Protein AF-0000000086144919 (afdb_homodimer)

Organism: NCBI:txid717836

InterPro domains:
  IPR023198 Phosphoglycolate phosphatase-like, domain 2 [G3DSA:1.10.150.240] (20-123)
  IPR023214 HAD superfamily [G3DSA:3.40.50.1000] (10-267)
  IPR036412 HAD-like superfamily [SSF56784] (6-261)
  IPR052898 Acyl-CoA dehydrogenase 10-like [PTHR47829] (5-278)

pLDDT: mean 92.65, std 10.81, range [35.25, 98.94]

Radius of gyration: 28.67 Å; Cα contacts (8 Å, |Δi|>4): 980; chains: 2; bounding box: 55×90×73 Å

Structure (mmCIF, N/CA/C/O backbone):
data_AF-0000000086144919-model_v1
#
loop_
_entity.id
_entity.type
_entity.pdbx_description
1 polymer 'Epoxide hydrolase N-terminal domain-containing protein'
#
loop_
_atom_site.group_PDB
_atom_site.id
_atom_site.type_symbol
_atom_site.label_atom_id
_atom_site.label_alt_id
_atom_site.label_comp_id
_atom_site.label_asym_id
_atom_site.label_entity_id
_atom_site.label_seq_id
_atom_site.pdbx_PDB_ins_code
_atom_site.Cartn_x
_atom_site.Cartn_y
_atom_site.Cartn_z
_atom_site.occupancy
_atom_site.B_iso_or_equiv
_atom_site.auth_seq_id
_atom_site.auth_comp_id
_atom_site.auth_asym_id
_atom_site.auth_atom_id
_atom_site.pdbx_PDB_model_num
ATOM 1 N N . MET A 1 1 ? -25.312 -7.93 4.223 1 35.94 1 MET A N 1
ATOM 2 C CA . MET A 1 1 ? -24.5 -6.789 4.633 1 35.94 1 MET A CA 1
ATOM 3 C C . MET A 1 1 ? -23.141 -7.246 5.156 1 35.94 1 MET A C 1
ATOM 5 O O . MET A 1 1 ? -22.391 -6.461 5.754 1 35.94 1 MET A O 1
ATOM 9 N N . ALA A 1 2 ? -22.969 -8.625 5.434 1 56.28 2 ALA A N 1
ATOM 10 C CA . ALA A 1 2 ? -22.203 -9.648 6.141 1 56.28 2 ALA A CA 1
ATOM 11 C C . ALA A 1 2 ? -20.828 -9.844 5.5 1 56.28 2 ALA A C 1
ATOM 13 O O . ALA A 1 2 ? -19.953 -10.5 6.07 1 56.28 2 ALA A O 1
ATOM 14 N N . GLY A 1 3 ? -20.047 -8.578 4.859 1 83.38 3 GLY A N 1
ATOM 15 C CA . GLY A 1 3 ? -18.75 -8.969 4.324 1 83.38 3 GLY A CA 1
ATOM 16 C C . GLY A 1 3 ? -17.781 -7.805 4.211 1 83.38 3 GLY A C 1
ATOM 17 O O . GLY A 1 3 ? -16.578 -8.008 4.012 1 83.38 3 GLY A O 1
ATOM 18 N N . TYR A 1 4 ? -18.516 -6.566 4.32 1 91.06 4 TYR A N 1
ATOM 19 C CA . TYR A 1 4 ? -17.609 -5.418 4.25 1 91.06 4 TYR A CA 1
ATOM 20 C C . TYR A 1 4 ? -17.625 -4.637 5.559 1 91.06 4 TYR A C 1
ATOM 22 O O . TYR A 1 4 ? -18.672 -4.434 6.16 1 91.06 4 TYR A O 1
ATOM 30 N N . PRO A 1 5 ? -16.547 -4.172 6.027 1 92.81 5 PRO A N 1
ATOM 31 C CA . PRO A 1 5 ? -16.469 -3.441 7.297 1 92.81 5 PRO A CA 1
ATOM 32 C C . PRO A 1 5 ? -16.875 -1.978 7.164 1 92.81 5 PRO A C 1
ATOM 34 O O . PRO A 1 5 ? -16.984 -1.461 6.051 1 92.81 5 PRO A O 1
ATOM 37 N N . GLN A 1 6 ? -17.25 -1.444 8.312 1 94.5 6 GLN A N 1
ATOM 38 C CA . GLN A 1 6 ? -17.266 0.009 8.438 1 94.5 6 GLN A CA 1
ATOM 39 C C . GLN A 1 6 ? -15.859 0.56 8.688 1 94.5 6 GLN A C 1
ATOM 41 O O . GLN A 1 6 ? -15.219 0.204 9.68 1 94.5 6 GLN A O 1
ATOM 46 N N . VAL A 1 7 ? -15.406 1.358 7.762 1 98.06 7 VAL A N 1
ATOM 47 C CA . VAL A 1 7 ? -14.07 1.925 7.895 1 98.06 7 VAL A CA 1
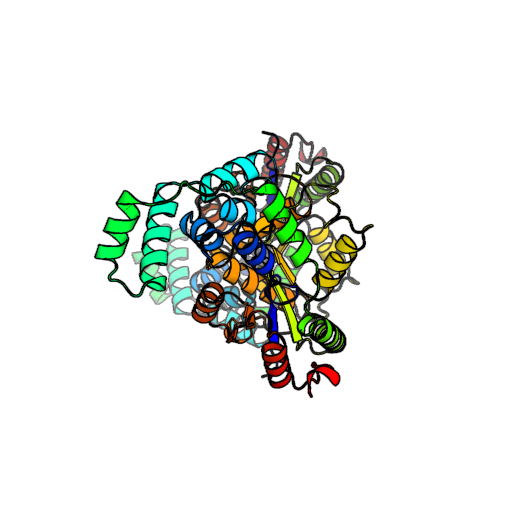ATOM 48 C C . VAL A 1 7 ? -14.172 3.412 8.227 1 98.06 7 VAL A C 1
ATOM 50 O O . VAL A 1 7 ? -14.82 4.176 7.508 1 98.06 7 VAL A O 1
ATOM 53 N N . LEU A 1 8 ? -13.625 3.801 9.367 1 98.75 8 LEU A N 1
ATOM 54 C CA . LEU A 1 8 ? -13.461 5.207 9.719 1 98.75 8 LEU A CA 1
ATOM 55 C C . LEU A 1 8 ? -12.023 5.66 9.492 1 98.75 8 LEU A C 1
ATOM 57 O O . LEU A 1 8 ? -11.102 5.172 10.148 1 98.75 8 LEU A O 1
ATOM 61 N N . LEU A 1 9 ? -11.805 6.488 8.484 1 98.94 9 LEU A N 1
ATOM 62 C CA . LEU A 1 9 ? -10.5 7.016 8.109 1 98.94 9 LEU A CA 1
ATOM 63 C C . LEU A 1 9 ? -10.336 8.453 8.578 1 98.94 9 LEU A C 1
ATOM 65 O O . LEU A 1 9 ? -11.195 9.297 8.312 1 98.94 9 LEU A O 1
ATOM 69 N N . PHE A 1 10 ? -9.227 8.758 9.305 1 98.94 10 PHE A N 1
ATOM 70 C CA . PHE A 1 10 ? -9.078 10.055 9.945 1 98.94 10 PHE A CA 1
ATOM 71 C C . PHE A 1 10 ? -7.828 10.766 9.445 1 98.94 10 PHE A C 1
ATOM 73 O O . PHE A 1 10 ? -6.75 10.172 9.398 1 98.94 10 PHE A O 1
ATOM 80 N N . ASP A 1 11 ? -7.973 12.055 9.086 1 98.75 11 ASP A N 1
ATOM 81 C CA . ASP A 1 11 ? -6.828 12.961 9.156 1 98.75 11 ASP A CA 1
ATOM 82 C C . ASP A 1 11 ? -6.355 13.141 10.594 1 98.75 11 ASP A C 1
ATOM 84 O O . ASP A 1 11 ? -7.09 12.836 11.539 1 98.75 11 ASP A O 1
ATOM 88 N N . ILE A 1 12 ? -5.145 13.648 10.727 1 98.31 12 ILE A N 1
ATOM 89 C CA . ILE A 1 12 ? -4.613 13.758 12.078 1 98.31 12 ILE A CA 1
ATOM 90 C C . ILE A 1 12 ? -4.656 15.219 12.539 1 98.31 12 ILE A C 1
ATOM 92 O O . ILE A 1 12 ? -5.414 15.57 13.445 1 98.31 12 ILE A O 1
ATOM 96 N N . GLY A 1 13 ? -3.912 16.062 11.852 1 97.25 13 GLY A N 1
ATOM 97 C CA . GLY A 1 13 ? -3.895 17.469 12.234 1 97.25 13 GLY A CA 1
ATOM 98 C C . GLY A 1 13 ? -5.219 18.172 12 1 97.25 13 GLY A C 1
ATOM 99 O O . GLY A 1 13 ? -5.727 18.188 10.883 1 97.25 13 GLY A O 1
ATOM 100 N N . GLY A 1 14 ? -5.773 18.766 13.016 1 96.88 14 GLY A N 1
ATOM 101 C CA . GLY A 1 14 ? -7.047 19.453 12.906 1 96.88 14 GLY A CA 1
ATOM 102 C C . GLY A 1 14 ? -8.242 18.547 13.109 1 96.88 14 GLY A C 1
ATOM 103 O O . GLY A 1 14 ? -9.391 19 13.109 1 96.88 14 GLY A O 1
ATOM 104 N N . VAL A 1 15 ? -7.938 17.25 13.25 1 98.25 15 VAL A N 1
ATOM 105 C CA . VAL A 1 15 ? -8.992 16.25 13.445 1 98.25 15 VAL A CA 1
ATOM 106 C C . VAL A 1 15 ? -8.758 15.508 14.758 1 98.25 15 VAL A C 1
ATOM 108 O O . VAL A 1 15 ? -9.484 15.711 15.727 1 98.25 15 VAL A O 1
ATOM 111 N N . CYS A 1 16 ? -7.688 14.789 14.883 1 98.06 16 CYS A N 1
ATOM 112 C CA . CYS A 1 16 ? -7.375 14.016 16.078 1 98.06 16 CYS A CA 1
ATOM 113 C C . CYS A 1 16 ? -6.617 14.859 17.094 1 98.06 16 CYS A C 1
ATOM 115 O O . CYS A 1 16 ? -6.691 14.602 18.297 1 98.06 16 CYS A O 1
ATOM 117 N N . VAL A 1 17 ? -5.867 15.82 16.562 1 96.94 17 VAL A N 1
ATOM 118 C CA . VAL A 1 17 ? -5.117 16.766 17.375 1 96.94 17 VAL A CA 1
ATOM 119 C C . VAL A 1 17 ? -5.434 18.188 16.906 1 96.94 17 VAL A C 1
ATOM 121 O O . VAL A 1 17 ? -6.098 18.391 15.898 1 96.94 17 VAL A O 1
ATOM 124 N N . VAL A 1 18 ? -4.934 19.156 17.656 1 94.12 18 VAL A N 1
ATOM 125 C CA . VAL A 1 18 ? -5.129 20.562 17.312 1 94.12 18 VAL A CA 1
ATOM 126 C C . VAL A 1 18 ? -4.5 20.859 15.961 1 94.12 18 VAL A C 1
ATOM 128 O O . VAL A 1 18 ? -3.447 20.312 15.625 1 94.12 18 VAL A O 1
ATOM 131 N N . SER A 1 19 ? -5.109 21.75 15.219 1 93.94 19 SER A N 1
ATOM 132 C CA . SER A 1 19 ? -4.641 22.078 13.875 1 93.94 19 SER A CA 1
ATOM 133 C C . SER A 1 19 ? -3.354 22.906 13.922 1 93.94 19 SER A C 1
ATOM 135 O O . SER A 1 19 ? -3.268 23.891 14.648 1 93.94 19 SER A O 1
ATOM 137 N N . PRO A 1 20 ? -2.371 22.547 13.078 1 93.38 20 PRO A N 1
ATOM 138 C CA . PRO A 1 20 ? -1.195 23.406 12.961 1 93.38 20 PRO A CA 1
ATOM 139 C C . PRO A 1 20 ? -1.533 24.797 12.414 1 93.38 20 PRO A C 1
ATOM 141 O O . PRO A 1 20 ? -0.766 25.734 12.609 1 93.38 20 PRO A O 1
ATOM 144 N N . PHE A 1 21 ? -2.686 24.906 11.844 1 90.25 21 PHE A N 1
ATOM 145 C CA . PHE A 1 21 ? -3.092 26.172 11.266 1 90.25 21 PHE A CA 1
ATOM 146 C C . PHE A 1 21 ? -3.375 27.203 12.359 1 90.25 21 PHE A C 1
ATOM 148 O O . PHE A 1 21 ? -3.336 28.406 12.117 1 90.25 21 PHE A O 1
ATOM 155 N N . GLN A 1 22 ? -3.633 26.734 13.516 1 91.25 22 GLN A N 1
ATOM 156 C CA . GLN A 1 22 ? -3.807 27.641 14.633 1 91.25 22 GLN A CA 1
ATOM 157 C C . GLN A 1 22 ? -2.516 28.406 14.93 1 91.25 22 GLN A C 1
ATOM 159 O O . GLN A 1 22 ? -2.547 29.594 15.258 1 91.25 22 GLN A O 1
ATOM 164 N N . ALA A 1 23 ? -1.415 27.719 14.781 1 94.56 23 ALA A N 1
ATOM 165 C CA . ALA A 1 23 ? -0.121 28.359 14.984 1 94.56 23 ALA A CA 1
ATOM 166 C C . ALA A 1 23 ? 0.117 29.453 13.93 1 94.56 23 ALA A C 1
ATOM 168 O O . ALA A 1 23 ? 0.664 30.5 14.242 1 94.56 23 ALA A O 1
ATOM 169 N N . ILE A 1 24 ? -0.292 29.203 12.734 1 96.81 24 ILE A N 1
ATOM 170 C CA . ILE A 1 24 ? -0.144 30.172 11.648 1 96.81 24 ILE A CA 1
ATOM 171 C C . ILE A 1 24 ? -0.994 31.406 11.938 1 96.81 24 ILE A C 1
ATOM 173 O O . ILE A 1 24 ? -0.513 32.531 11.828 1 96.81 24 ILE A O 1
ATOM 177 N N . LEU A 1 25 ? -2.205 31.172 12.32 1 95.25 25 LEU A N 1
ATOM 178 C CA . LEU A 1 25 ? -3.117 32.281 12.641 1 95.25 25 LEU A CA 1
ATOM 179 C C . LEU A 1 25 ? -2.557 33.125 13.758 1 95.25 25 LEU A C 1
ATOM 181 O O . LEU A 1 25 ? -2.525 34.375 13.648 1 95.25 25 LEU A O 1
ATOM 185 N N . ASP A 1 26 ? -2.088 32.5 14.797 1 96.06 26 ASP A N 1
ATOM 186 C CA . ASP A 1 26 ? -1.521 33.219 15.93 1 96.06 26 ASP A CA 1
ATOM 187 C C . ASP A 1 26 ? -0.301 34.031 15.508 1 96.06 26 ASP A C 1
ATOM 189 O O . ASP A 1 26 ? -0.126 35.188 15.945 1 96.06 26 ASP A O 1
ATOM 193 N N . TYR A 1 27 ? 0.492 33.469 14.664 1 97.5 27 TYR A N 1
ATOM 194 C CA . TYR A 1 27 ? 1.702 34.125 14.18 1 97.5 27 TYR A CA 1
ATOM 195 C C . TYR A 1 27 ? 1.36 35.344 13.352 1 97.5 27 TYR A C 1
ATOM 197 O O . TYR A 1 27 ? 1.946 36.438 13.539 1 97.5 27 TYR A O 1
ATOM 205 N N . GLU A 1 28 ? 0.427 35.219 12.406 1 97.56 28 GLU A N 1
ATOM 206 C CA . GLU A 1 28 ? 0.006 36.312 11.555 1 97.56 28 GLU A CA 1
ATOM 207 C C . GLU A 1 28 ? -0.566 37.469 12.383 1 97.56 28 GLU A C 1
ATOM 209 O O . GLU A 1 28 ? -0.242 38.625 12.141 1 97.56 28 GLU A O 1
ATOM 214 N N . LYS A 1 29 ? -1.342 37.156 13.414 1 96.75 29 LYS A N 1
ATOM 215 C CA . LYS A 1 29 ? -1.892 38.188 14.305 1 96.75 29 LYS A CA 1
ATOM 216 C C . LYS A 1 29 ? -0.784 38.875 15.07 1 96.75 29 LYS A C 1
ATOM 218 O O . LYS A 1 29 ? -0.762 40.125 15.148 1 96.75 29 LYS A O 1
ATOM 223 N N . PHE A 1 30 ? 0.083 38.094 15.562 1 97 30 PHE A N 1
ATOM 224 C CA . PHE A 1 30 ? 1.166 38.625 16.391 1 97 30 PHE A CA 1
ATOM 225 C C . PHE A 1 30 ? 2.062 39.562 15.586 1 97 30 PHE A C 1
ATOM 227 O O . PHE A 1 30 ? 2.484 40.594 16.078 1 97 30 PHE A O 1
ATOM 234 N N . LYS A 1 31 ? 2.303 39.219 14.289 1 96.25 31 LYS A N 1
ATOM 235 C CA . LYS A 1 31 ? 3.248 39.969 13.461 1 96.25 31 LYS A CA 1
ATOM 236 C C . LYS A 1 31 ? 2.533 41.031 12.625 1 96.25 31 LYS A C 1
ATOM 238 O O . LYS A 1 31 ? 3.176 41.812 11.906 1 96.25 31 LYS A O 1
ATOM 243 N N . GLY A 1 32 ? 1.199 41.062 12.672 1 94.06 32 GLY A N 1
ATOM 244 C CA . GLY A 1 32 ? 0.436 42 11.883 1 94.06 32 GLY A CA 1
ATOM 245 C C . GLY A 1 32 ? 0.453 41.688 10.398 1 94.06 32 GLY A C 1
ATOM 246 O O . GLY A 1 32 ? 0.5 42.594 9.562 1 94.06 32 GLY A O 1
ATOM 247 N N . ILE A 1 33 ? 0.573 40.469 10.109 1 95.31 33 ILE A N 1
ATOM 248 C CA . ILE A 1 33 ? 0.501 40.031 8.727 1 95.31 33 ILE A CA 1
ATOM 249 C C . ILE A 1 33 ? -0.958 39.812 8.328 1 95.31 33 ILE A C 1
ATOM 251 O O . ILE A 1 33 ? -1.756 39.281 9.109 1 95.31 33 ILE A O 1
ATOM 255 N N . PRO A 1 34 ? -1.299 40.312 7.117 1 94 34 PRO A N 1
ATOM 256 C CA . PRO A 1 34 ? -2.668 40.031 6.684 1 94 34 PRO A CA 1
ATOM 257 C C . PRO A 1 34 ? -3.039 38.531 6.832 1 94 34 PRO A C 1
ATOM 259 O O . PRO A 1 34 ? -2.301 37.656 6.371 1 94 34 PRO A O 1
ATOM 262 N N . LEU A 1 35 ? -4.203 38.312 7.395 1 94.62 35 LEU A N 1
ATOM 263 C CA . LEU A 1 35 ? -4.602 36.969 7.758 1 94.62 35 LEU A CA 1
ATOM 264 C C . LEU A 1 35 ? -4.746 36.094 6.52 1 94.62 35 LEU A C 1
ATOM 266 O O . LEU A 1 35 ? -5.312 36.531 5.512 1 94.62 35 LEU A O 1
ATOM 270 N N . GLY A 1 36 ? -4.141 34.875 6.629 1 95.62 36 GLY A N 1
ATOM 271 C CA . GLY A 1 36 ? -4.266 33.906 5.566 1 95.62 36 GLY A CA 1
ATOM 272 C C . GLY A 1 36 ? -3.102 33.906 4.594 1 95.62 36 GLY A C 1
ATOM 273 O O . GLY A 1 36 ? -2.992 33.062 3.732 1 95.62 36 GLY A O 1
ATOM 274 N N . TYR A 1 37 ? -2.25 34.844 4.707 1 97.06 37 TYR A N 1
ATOM 275 C CA . TYR A 1 37 ? -1.166 35 3.74 1 97.06 37 TYR A CA 1
ATOM 276 C C . TYR A 1 37 ? -0.294 33.75 3.723 1 97.06 37 TYR A C 1
ATOM 278 O O . TYR A 1 37 ? 0.019 33.219 2.654 1 97.06 37 TYR A O 1
ATOM 286 N N . ILE A 1 38 ? 0.077 33.219 4.902 1 97.75 38 ILE A N 1
ATOM 287 C CA . ILE A 1 38 ? 1.014 32.125 4.988 1 97.75 38 ILE A CA 1
ATOM 288 C C . ILE A 1 38 ? 0.405 30.875 4.332 1 97.75 38 ILE A C 1
ATOM 290 O O . ILE A 1 38 ? 1.05 30.219 3.512 1 97.75 38 ILE A O 1
ATOM 294 N N . ASN A 1 39 ? -0.829 30.609 4.645 1 95.75 39 ASN A N 1
ATOM 295 C CA . ASN A 1 39 ? -1.501 29.484 4.004 1 95.75 39 ASN A CA 1
ATOM 296 C C . ASN A 1 39 ? -1.605 29.672 2.494 1 95.75 39 ASN A C 1
ATOM 298 O O . ASN A 1 39 ? -1.445 28.719 1.729 1 95.75 39 ASN A O 1
ATOM 302 N N . HIS A 1 40 ? -1.9 30.875 2.125 1 95.88 40 HIS A N 1
ATOM 303 C CA . HIS A 1 40 ? -1.968 31.188 0.702 1 95.88 40 HIS A CA 1
ATOM 304 C C . HIS A 1 40 ? -0.633 30.922 0.015 1 95.88 40 HIS A C 1
ATOM 306 O O . HIS A 1 40 ? -0.591 30.297 -1.042 1 95.88 40 HIS A O 1
ATOM 312 N N . ALA A 1 41 ? 0.426 31.422 0.66 1 97.12 41 ALA A N 1
ATOM 313 C CA . ALA A 1 41 ? 1.759 31.25 0.082 1 97.12 41 ALA A CA 1
ATOM 314 C C . ALA A 1 41 ? 2.141 29.781 -0.02 1 97.12 41 ALA A C 1
ATOM 316 O O . ALA A 1 41 ? 2.713 29.344 -1.022 1 97.12 41 ALA A O 1
ATOM 317 N N . ILE A 1 42 ? 1.791 28.984 0.984 1 96.88 42 ILE A N 1
ATOM 318 C CA . ILE A 1 42 ? 2.057 27.547 0.974 1 96.88 42 ILE A CA 1
ATOM 319 C C . ILE A 1 42 ? 1.293 26.891 -0.174 1 96.88 42 ILE A C 1
ATOM 321 O O . ILE A 1 42 ? 1.876 26.156 -0.974 1 96.88 42 ILE A O 1
ATOM 325 N N . SER A 1 43 ? 0.057 27.188 -0.304 1 95.31 43 SER A N 1
ATOM 326 C CA . SER A 1 43 ? -0.788 26.594 -1.338 1 95.31 43 SER A CA 1
ATOM 327 C C . SER A 1 43 ? -0.327 27 -2.73 1 95.31 43 SER A C 1
ATOM 329 O O . SER A 1 43 ? -0.245 26.172 -3.637 1 95.31 43 SER A O 1
ATOM 331 N N . ALA A 1 44 ? 0.032 28.234 -2.885 1 95.94 44 ALA A N 1
ATOM 332 C CA . ALA A 1 44 ? 0.398 28.797 -4.184 1 95.94 44 ALA A CA 1
ATOM 333 C C . ALA A 1 44 ? 1.752 28.266 -4.645 1 95.94 44 ALA A C 1
ATOM 335 O O . ALA A 1 44 ? 2.08 28.328 -5.832 1 95.94 44 ALA A O 1
ATOM 336 N N . SER A 1 45 ? 2.531 27.797 -3.693 1 96.88 45 SER A N 1
ATOM 337 C CA . SER A 1 45 ? 3.834 27.25 -4.051 1 96.88 45 SER A CA 1
ATOM 338 C C . SER A 1 45 ? 3.689 25.922 -4.805 1 96.88 45 SER A C 1
ATOM 340 O O . SER A 1 45 ? 4.625 25.484 -5.469 1 96.88 45 SER A O 1
ATOM 342 N N . GLY A 1 46 ? 2.547 25.25 -4.664 1 95.31 46 GLY A N 1
ATOM 343 C CA . GLY A 1 46 ? 2.225 24.094 -5.469 1 95.31 46 GLY A CA 1
ATOM 344 C C . GLY A 1 46 ? 3.045 22.859 -5.102 1 95.31 46 GLY A C 1
ATOM 345 O O . GLY A 1 46 ? 3.658 22.828 -4.031 1 95.31 46 GLY A O 1
ATOM 346 N N . PRO A 1 47 ? 3.062 21.875 -5.988 1 96.38 47 PRO A N 1
ATOM 347 C CA . PRO A 1 47 ? 3.725 20.609 -5.703 1 96.38 47 PRO A CA 1
ATOM 348 C C . PRO A 1 47 ? 5.242 20.734 -5.578 1 96.38 47 PRO A C 1
ATOM 350 O O . PRO A 1 47 ? 5.895 19.891 -4.969 1 96.38 47 PRO A O 1
ATOM 353 N N . GLU A 1 48 ? 5.758 21.828 -6.105 1 97.19 48 GLU A N 1
ATOM 354 C CA . GLU A 1 48 ? 7.207 22.016 -6.07 1 97.19 48 GLU A CA 1
ATOM 355 C C . GLU A 1 48 ? 7.625 22.891 -4.898 1 97.19 48 GLU A C 1
ATOM 357 O O . GLU A 1 48 ? 8.812 23.125 -4.688 1 97.19 48 GLU A O 1
ATOM 362 N N . GLY A 1 49 ? 6.656 23.359 -4.156 1 98.31 49 GLY A N 1
ATOM 363 C CA . GLY A 1 49 ? 6.957 24.141 -2.963 1 98.31 49 GLY A CA 1
ATOM 364 C C . GLY A 1 49 ? 7.574 23.312 -1.853 1 98.31 49 GLY A C 1
ATOM 365 O O . GLY A 1 49 ? 7.43 22.078 -1.829 1 98.31 49 GLY A O 1
ATOM 366 N N . ALA A 1 50 ? 8.25 23.984 -0.921 1 98.62 50 ALA A N 1
ATOM 367 C CA . ALA A 1 50 ? 8.969 23.328 0.171 1 98.62 50 ALA A CA 1
ATOM 368 C C . ALA A 1 50 ? 8.016 22.5 1.029 1 98.62 50 ALA A C 1
ATOM 370 O O . ALA A 1 50 ? 8.344 21.375 1.423 1 98.62 50 ALA A O 1
ATOM 371 N N . TRP A 1 51 ? 6.863 23.016 1.267 1 98.19 51 TRP A N 1
ATOM 372 C CA . TRP A 1 51 ? 5.891 22.344 2.121 1 98.19 51 TRP A CA 1
ATOM 373 C C . TRP A 1 51 ? 5.438 21.031 1.496 1 98.19 51 TRP A C 1
ATOM 375 O O . TRP A 1 51 ? 5.383 20 2.172 1 98.19 51 TRP A O 1
ATOM 385 N N . SER A 1 52 ? 5.133 21.031 0.201 1 98.31 52 SER A N 1
ATOM 386 C CA . SER A 1 52 ? 4.727 19.812 -0.512 1 98.31 52 SER A CA 1
ATOM 387 C C . SER A 1 52 ? 5.859 18.797 -0.564 1 98.31 52 SER A C 1
ATOM 389 O O . SER A 1 52 ? 5.633 17.609 -0.38 1 98.31 52 SER A O 1
ATOM 391 N N . LYS A 1 53 ? 7.051 19.312 -0.756 1 98.5 53 LYS A N 1
ATOM 392 C CA . LYS A 1 53 ? 8.211 18.422 -0.873 1 98.5 53 LYS A CA 1
ATOM 393 C C . LYS A 1 53 ? 8.477 17.688 0.441 1 98.5 53 LYS A C 1
ATOM 395 O O . LYS A 1 53 ? 8.789 16.5 0.443 1 98.5 53 LYS A O 1
ATOM 400 N N . ILE A 1 54 ? 8.32 18.406 1.562 1 98.12 54 ILE A N 1
ATOM 401 C CA . ILE A 1 54 ? 8.609 17.766 2.84 1 98.12 54 ILE A CA 1
ATOM 402 C C . ILE A 1 54 ? 7.496 16.766 3.184 1 98.12 54 ILE A C 1
ATOM 404 O O . ILE A 1 54 ? 7.75 15.727 3.793 1 98.12 54 ILE A O 1
ATOM 408 N N . GLU A 1 55 ? 6.258 17.047 2.742 1 98.38 55 GLU A N 1
ATOM 409 C CA . GLU A 1 55 ? 5.141 16.172 3.055 1 98.38 55 GLU A CA 1
ATOM 410 C C . GLU A 1 55 ? 5.125 14.945 2.137 1 98.38 55 GLU A C 1
ATOM 412 O O . GLU A 1 55 ? 4.418 13.969 2.4 1 98.38 55 GLU A O 1
ATOM 417 N N . ARG A 1 56 ? 5.973 14.945 1.067 1 98.31 56 ARG A N 1
ATOM 418 C CA . ARG A 1 56 ? 6.16 13.758 0.239 1 98.31 56 ARG A CA 1
ATOM 419 C C . ARG A 1 56 ? 7.453 13.039 0.598 1 98.31 56 ARG A C 1
ATOM 421 O O . ARG A 1 56 ? 7.797 12.023 -0.014 1 98.31 56 ARG A O 1
A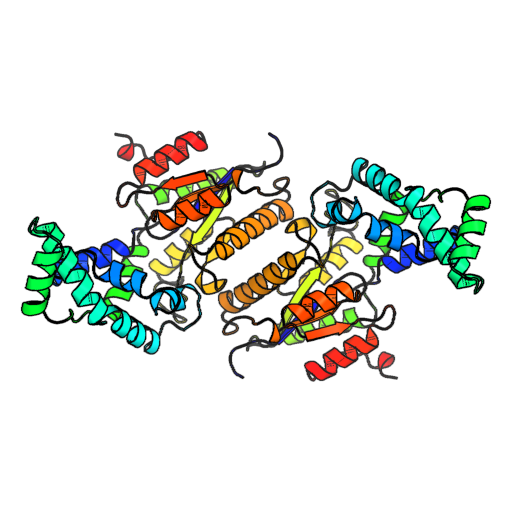TOM 428 N N . GLY A 1 57 ? 8.172 13.617 1.526 1 97.75 57 GLY A N 1
ATOM 429 C CA . GLY A 1 57 ? 9.445 13.023 1.907 1 97.75 57 GLY A CA 1
ATOM 430 C C . GLY A 1 57 ? 10.523 13.203 0.857 1 97.75 57 GLY A C 1
ATOM 431 O O . GLY A 1 57 ? 11.523 12.477 0.854 1 97.75 57 GLY A O 1
ATOM 432 N N . ASP A 1 58 ? 10.336 14.18 -0.038 1 96.94 58 ASP A N 1
ATOM 433 C CA . ASP A 1 58 ? 11.281 14.414 -1.122 1 96.94 58 ASP A CA 1
ATOM 434 C C . ASP A 1 58 ? 12.578 15.023 -0.595 1 96.94 58 ASP A C 1
ATOM 436 O O . ASP A 1 58 ? 13.641 14.852 -1.191 1 96.94 58 ASP A O 1
ATOM 440 N N . ILE A 1 59 ? 12.461 15.82 0.461 1 96.38 59 ILE A N 1
ATOM 441 C CA . ILE A 1 59 ? 13.625 16.484 1.039 1 96.38 59 ILE A CA 1
ATOM 442 C C . ILE A 1 59 ? 13.641 16.281 2.553 1 96.38 59 ILE A C 1
ATOM 444 O O . ILE A 1 59 ? 12.586 16.062 3.162 1 96.38 59 ILE A O 1
ATOM 448 N N . PRO A 1 60 ? 14.789 16.312 3.104 1 95.56 60 PRO A N 1
ATOM 449 C CA . PRO A 1 60 ? 14.867 16.172 4.559 1 95.56 60 PRO A CA 1
ATOM 450 C C . PRO A 1 60 ? 14.438 17.422 5.305 1 95.56 60 PRO A C 1
ATOM 452 O O . PRO A 1 60 ? 14.469 18.531 4.742 1 95.56 60 PRO A O 1
ATOM 455 N N . LEU A 1 61 ? 13.969 17.219 6.492 1 97.62 61 LEU A N 1
ATOM 456 C CA . LEU A 1 61 ? 13.664 18.328 7.395 1 97.62 61 LEU A CA 1
ATOM 457 C C . LEU A 1 61 ? 14.938 18.891 8.023 1 97.62 61 LEU A C 1
ATOM 459 O O . LEU A 1 61 ? 15.328 18.469 9.109 1 97.62 61 LEU A O 1
ATOM 463 N N . ASP A 1 62 ? 15.57 19.844 7.312 1 96.94 62 ASP A N 1
ATOM 464 C CA . ASP A 1 62 ? 16.844 20.422 7.738 1 96.94 62 ASP A CA 1
ATOM 465 C C . ASP A 1 62 ? 16.953 21.875 7.309 1 96.94 62 ASP A C 1
ATOM 467 O O . ASP A 1 62 ? 15.945 22.5 6.945 1 96.94 62 ASP A O 1
ATOM 471 N N . ALA A 1 63 ? 18.172 22.391 7.426 1 97.75 63 ALA A N 1
ATOM 472 C CA . ALA A 1 63 ? 18.391 23.812 7.156 1 97.75 63 ALA A CA 1
ATOM 473 C C . ALA A 1 63 ? 18 24.156 5.723 1 97.75 63 ALA A C 1
ATOM 475 O O . ALA A 1 63 ? 17.5 25.25 5.465 1 97.75 63 ALA A O 1
ATOM 476 N N . GLU A 1 64 ? 18.172 23.234 4.848 1 97.06 64 GLU A N 1
ATOM 477 C CA . GLU A 1 64 ? 17.812 23.484 3.451 1 97.06 64 GLU A CA 1
ATOM 478 C C . GLU A 1 64 ? 16.297 23.578 3.268 1 97.06 64 GLU A C 1
ATOM 480 O O . GLU A 1 64 ? 15.82 24.422 2.504 1 97.06 64 GLU A O 1
ATOM 485 N N . PHE A 1 65 ? 15.547 22.75 3.896 1 98.5 65 PHE A N 1
ATOM 486 C CA . PHE A 1 65 ? 14.102 22.891 3.877 1 98.5 65 PHE A CA 1
ATOM 487 C C . PHE A 1 65 ? 13.68 24.281 4.336 1 98.5 65 PHE A C 1
ATOM 489 O O . PHE A 1 65 ? 12.875 24.938 3.678 1 98.5 65 PHE A O 1
ATOM 496 N N . PHE A 1 66 ? 14.258 24.75 5.406 1 98.69 66 PHE A N 1
ATOM 497 C CA . PHE A 1 66 ? 13.844 26.031 5.961 1 98.69 66 PHE A CA 1
ATOM 498 C C . PHE A 1 66 ? 14.219 27.172 5.023 1 98.69 66 PHE A C 1
ATOM 500 O O . PHE A 1 66 ? 13.492 28.172 4.918 1 98.69 66 PHE A O 1
ATOM 507 N N . ARG A 1 67 ? 15.359 27 4.363 1 98.56 67 ARG A N 1
ATOM 508 C CA . ARG A 1 67 ? 15.734 28 3.357 1 98.56 67 ARG A CA 1
ATOM 509 C C . ARG A 1 67 ? 14.703 28.047 2.236 1 98.56 67 ARG A C 1
ATOM 511 O O . ARG A 1 67 ? 14.258 29.141 1.848 1 98.56 67 ARG A O 1
ATOM 518 N N . LEU A 1 68 ? 14.281 26.859 1.752 1 98.62 68 LEU A N 1
ATOM 519 C CA . LEU A 1 68 ? 13.305 26.781 0.669 1 98.62 68 LEU A CA 1
ATOM 520 C C . LEU A 1 68 ? 11.945 27.281 1.125 1 98.62 68 LEU A C 1
ATOM 522 O O . LEU A 1 68 ? 11.25 27.969 0.374 1 98.62 68 LEU A O 1
ATOM 526 N N . PHE A 1 69 ? 11.578 26.969 2.336 1 98.75 69 PHE A N 1
ATOM 527 C CA . PHE A 1 69 ? 10.305 27.391 2.9 1 98.75 69 PHE A CA 1
ATOM 528 C C . PHE A 1 69 ? 10.258 28.906 3.061 1 98.75 69 PHE A C 1
ATOM 530 O O . PHE A 1 69 ? 9.266 29.547 2.701 1 98.75 69 PHE A O 1
ATOM 537 N N . LYS A 1 70 ? 11.312 29.469 3.535 1 98.62 70 LYS A N 1
ATOM 538 C CA . LYS A 1 70 ? 11.43 30.922 3.635 1 98.62 70 LYS A CA 1
ATOM 539 C C . LYS A 1 70 ? 11.289 31.578 2.264 1 98.62 70 LYS A C 1
ATOM 541 O O . LYS A 1 70 ? 10.602 32.594 2.123 1 98.62 70 LYS A O 1
ATOM 546 N N . ALA A 1 71 ? 11.977 31.016 1.308 1 98.5 71 ALA A N 1
ATOM 547 C CA . ALA A 1 71 ? 11.906 31.562 -0.048 1 98.5 71 ALA A CA 1
ATOM 548 C C . ALA A 1 71 ? 10.469 31.547 -0.566 1 98.5 71 ALA A C 1
ATOM 550 O O . ALA A 1 71 ? 10.016 32.5 -1.186 1 98.5 71 ALA A O 1
ATOM 551 N N . ASP A 1 72 ? 9.719 30.422 -0.312 1 98.38 72 ASP A N 1
ATOM 552 C CA . ASP A 1 72 ? 8.328 30.297 -0.74 1 98.38 72 ASP A CA 1
ATOM 553 C C . ASP A 1 72 ? 7.457 31.375 -0.109 1 98.38 72 ASP A C 1
ATOM 555 O O . ASP A 1 72 ? 6.598 31.969 -0.778 1 98.38 72 ASP A O 1
ATOM 559 N N . LEU A 1 73 ? 7.68 31.719 1.152 1 98.31 73 LEU A N 1
ATOM 560 C CA . LEU A 1 73 ? 6.832 32.656 1.88 1 98.31 73 LEU A CA 1
ATOM 561 C C . LEU A 1 73 ? 7.254 34.094 1.604 1 98.31 73 LEU A C 1
ATOM 563 O O . LEU A 1 73 ? 6.512 35.031 1.91 1 98.31 73 LEU A O 1
ATOM 567 N N . SER A 1 74 ? 8.445 34.281 0.963 1 98.06 74 SER A N 1
ATOM 568 C CA . SER A 1 74 ? 8.977 35.625 0.721 1 98.06 74 SER A CA 1
ATOM 569 C C . SER A 1 74 ? 8.82 36.031 -0.743 1 98.06 74 SER A C 1
ATOM 571 O O . SER A 1 74 ? 9.43 37 -1.195 1 98.06 74 SER A O 1
ATOM 573 N N . ASN A 1 75 ? 8.086 35.25 -1.46 1 97.38 75 ASN A N 1
ATOM 574 C CA . ASN A 1 75 ? 7.879 35.562 -2.873 1 97.38 75 ASN A CA 1
ATOM 575 C C . ASN A 1 75 ? 7.152 36.875 -3.062 1 97.38 75 ASN A C 1
ATOM 577 O O . ASN A 1 75 ? 5.977 37 -2.715 1 97.38 75 ASN A O 1
ATOM 581 N N . GLU A 1 76 ? 7.781 37.812 -3.705 1 95.38 76 GLU A N 1
ATOM 582 C CA . GLU A 1 76 ? 7.277 39.188 -3.818 1 95.38 76 GLU A CA 1
ATOM 583 C C . GLU A 1 76 ? 6 39.219 -4.656 1 95.38 76 GLU A C 1
ATOM 585 O O . GLU A 1 76 ? 5.051 39.938 -4.309 1 95.38 76 GLU A O 1
ATOM 590 N N . ARG A 1 77 ? 6.082 38.594 -5.738 1 94.75 77 ARG A N 1
ATOM 591 C CA . ARG A 1 77 ? 4.91 38.594 -6.609 1 94.75 77 ARG A CA 1
ATOM 592 C C . ARG A 1 77 ? 3.684 38.062 -5.883 1 94.75 77 ARG A C 1
ATOM 594 O O . ARG A 1 77 ? 2.613 38.656 -5.926 1 94.75 77 ARG A O 1
ATOM 601 N N . ARG A 1 78 ? 3.83 36.938 -5.156 1 95.31 78 ARG A N 1
ATOM 602 C CA . ARG A 1 78 ? 2.738 36.344 -4.402 1 95.31 78 ARG A CA 1
ATOM 603 C C . ARG A 1 78 ? 2.248 37.281 -3.301 1 95.31 78 ARG A C 1
ATOM 605 O O . ARG A 1 78 ? 1.044 37.375 -3.062 1 95.31 78 ARG A O 1
ATOM 612 N N . TRP A 1 79 ? 3.148 37.906 -2.691 1 95.81 79 TRP A N 1
ATOM 613 C CA . TRP A 1 79 ? 2.805 38.875 -1.629 1 95.81 79 TRP A CA 1
ATOM 614 C C . TRP A 1 79 ? 1.979 40.031 -2.174 1 95.81 79 TRP A C 1
ATOM 616 O O . TRP A 1 79 ? 0.919 40.344 -1.636 1 95.81 79 TRP A O 1
ATOM 626 N N . ARG A 1 80 ? 2.42 40.562 -3.23 1 92.5 80 ARG A N 1
ATOM 627 C CA . ARG A 1 80 ? 1.736 41.719 -3.824 1 92.5 80 ARG A CA 1
ATOM 628 C C . ARG A 1 80 ? 0.321 41.344 -4.254 1 92.5 80 ARG A C 1
ATOM 630 O O . ARG A 1 80 ? -0.622 42.094 -4.027 1 92.5 80 ARG A O 1
ATOM 637 N N . GLU A 1 81 ? 0.192 40.219 -4.836 1 91.94 81 GLU A N 1
ATOM 638 C CA . GLU A 1 81 ? -1.116 39.75 -5.281 1 91.94 81 GLU A CA 1
ATOM 639 C C . GLU A 1 81 ? -2.055 39.531 -4.098 1 91.94 81 GLU A C 1
ATOM 641 O O . GLU A 1 81 ? -3.221 39.938 -4.141 1 91.94 81 GLU A O 1
ATOM 646 N N . TYR A 1 82 ? -1.529 38.906 -3.049 1 94.44 82 TYR A N 1
ATOM 647 C CA . TYR A 1 82 ? -2.363 38.625 -1.886 1 94.44 82 TYR A CA 1
ATOM 648 C C . TYR A 1 82 ? -2.762 39.938 -1.181 1 94.44 82 TYR A C 1
ATOM 650 O O . TYR A 1 82 ? -3.914 40.094 -0.775 1 94.44 82 TYR A O 1
ATOM 658 N N . TYR A 1 83 ? -1.84 40.781 -1.039 1 91.75 83 TYR A N 1
ATOM 659 C CA . TYR A 1 83 ? -2.094 42.031 -0.354 1 91.75 83 TYR A CA 1
ATOM 660 C C . TYR A 1 83 ? -3.178 42.844 -1.067 1 91.75 83 TYR A C 1
ATOM 662 O O . TYR A 1 83 ? -4.078 43.375 -0.426 1 91.75 83 TYR A O 1
ATOM 670 N N . ALA A 1 84 ? -3.064 42.938 -2.344 1 87.31 84 ALA A N 1
ATOM 671 C CA . ALA A 1 84 ? -4.062 43.625 -3.139 1 87.31 84 ALA A CA 1
ATOM 672 C C . ALA A 1 84 ? -5.457 43.062 -2.91 1 87.31 84 ALA A C 1
ATOM 674 O O . ALA A 1 84 ? -6.426 43.812 -2.74 1 87.31 84 ALA A O 1
ATOM 675 N N . ARG A 1 85 ? -5.523 41.75 -2.902 1 88.38 85 ARG A N 1
ATOM 676 C CA . ARG A 1 85 ? -6.801 41.094 -2.68 1 88.38 85 ARG A CA 1
ATOM 677 C C . ARG A 1 85 ? -7.312 41.344 -1.268 1 88.38 85 ARG A C 1
ATOM 679 O O . ARG A 1 85 ? -8.516 41.5 -1.06 1 88.38 85 ARG A O 1
ATOM 686 N N . SER A 1 86 ? -6.379 41.375 -0.33 1 86.94 86 SER A N 1
ATOM 687 C CA . SER A 1 86 ? -6.742 41.562 1.069 1 86.94 86 SER A CA 1
ATOM 688 C C . SER A 1 86 ? -7.301 42.969 1.303 1 86.94 86 SER A C 1
ATOM 690 O O . SER A 1 86 ? -8.234 43.156 2.09 1 86.94 86 SER A O 1
ATOM 692 N N . ILE A 1 87 ? -6.766 43.969 0.656 1 81.31 87 ILE A N 1
ATOM 693 C CA . ILE A 1 87 ? -7.242 45.344 0.766 1 81.31 87 ILE A CA 1
ATOM 694 C C . ILE A 1 87 ? -8.633 45.438 0.152 1 81.31 87 ILE A C 1
ATOM 696 O O . ILE A 1 87 ? -9.508 46.125 0.705 1 81.31 87 ILE A O 1
ATOM 700 N N . ALA A 1 88 ? -8.711 44.844 -0.938 1 81 88 ALA A N 1
ATOM 701 C CA . ALA A 1 88 ? -10.008 44.875 -1.615 1 81 88 ALA A CA 1
ATOM 702 C C . ALA A 1 88 ? -11.109 44.281 -0.74 1 81 88 ALA A C 1
ATOM 704 O O . ALA A 1 88 ? -12.211 44.812 -0.673 1 81 88 ALA A O 1
ATOM 705 N N . LYS A 1 89 ? -10.797 43.25 -0.091 1 80.12 89 LYS A N 1
ATOM 706 C CA . LYS A 1 89 ? -11.766 42.562 0.774 1 80.12 89 LYS A CA 1
ATOM 707 C C . LYS A 1 89 ? -12.086 43.406 1.998 1 80.12 89 LYS A C 1
ATOM 709 O O . LYS A 1 89 ? -13.25 43.531 2.398 1 80.12 89 LYS A O 1
ATOM 714 N N . ASN A 1 90 ? -11.078 44.094 2.576 1 77.25 90 ASN A N 1
ATOM 715 C CA . ASN A 1 90 ? -11.25 44.812 3.82 1 77.25 90 ASN A CA 1
ATOM 716 C C . ASN A 1 90 ? -11.883 46.188 3.576 1 77.25 90 ASN A C 1
ATOM 718 O O . ASN A 1 90 ? -12.625 46.688 4.418 1 77.25 90 ASN A O 1
ATOM 722 N N . ARG A 1 91 ? -11.539 46.812 2.484 1 71.5 91 ARG A N 1
ATOM 723 C CA . ARG A 1 91 ? -12.008 48.156 2.248 1 71.5 91 ARG A CA 1
ATOM 724 C C . ARG A 1 91 ? -13.211 48.188 1.306 1 71.5 91 ARG A C 1
ATOM 726 O O . ARG A 1 91 ? -13.758 49.219 0.997 1 71.5 91 ARG A O 1
ATOM 733 N N . ASN A 1 92 ? -13.773 47.062 1.074 1 69.5 92 ASN A N 1
ATOM 734 C CA . ASN A 1 92 ? -14.914 46.969 0.173 1 69.5 92 ASN A CA 1
ATOM 735 C C . ASN A 1 92 ? -14.695 47.75 -1.117 1 69.5 92 ASN A C 1
ATOM 737 O O . ASN A 1 92 ? -15.547 48.531 -1.527 1 69.5 92 ASN A O 1
ATOM 741 N N . VAL A 1 93 ? -13.547 47.906 -1.545 1 68.31 93 VAL A N 1
ATOM 742 C CA . VAL A 1 93 ? -13.25 48.562 -2.805 1 68.31 93 VAL A CA 1
ATOM 743 C C . VAL A 1 93 ? -13.039 47.531 -3.906 1 68.31 93 VAL A C 1
ATOM 745 O O . VAL A 1 93 ? -12.844 46.344 -3.625 1 68.31 93 VAL A O 1
ATOM 748 N N . SER A 1 94 ? -13.219 48 -5.211 1 68.12 94 SER A N 1
ATOM 749 C CA . SER A 1 94 ? -13.07 47.094 -6.34 1 68.12 94 SER A CA 1
ATOM 750 C C . SER A 1 94 ? -11.656 46.531 -6.398 1 68.12 94 SER A C 1
ATOM 752 O O . SER A 1 94 ? -10.719 47.125 -5.855 1 68.12 94 SER A O 1
ATOM 754 N N . LYS A 1 95 ? -11.484 45.406 -6.965 1 64.88 95 LYS A N 1
ATOM 755 C CA . LYS A 1 95 ? -10.195 44.75 -7.172 1 64.88 95 LYS A CA 1
ATOM 756 C C . LYS A 1 95 ? -9.219 45.688 -7.891 1 64.88 95 LYS A C 1
ATOM 758 O O . LYS A 1 95 ? -8.031 45.719 -7.57 1 64.88 95 LYS A O 1
ATOM 763 N N . GLY A 1 96 ? -9.719 46.281 -8.828 1 65.69 96 GLY A N 1
ATOM 764 C CA . GLY A 1 96 ? -8.922 47.219 -9.633 1 65.69 96 GLY A CA 1
ATOM 765 C C . GLY A 1 96 ? -8.375 48.375 -8.828 1 65.69 96 GLY A C 1
ATOM 766 O O . GLY A 1 96 ? -7.199 48.719 -8.945 1 65.69 96 GLY A O 1
ATOM 767 N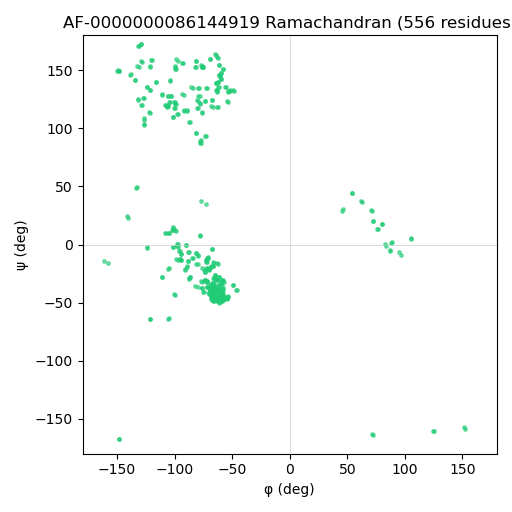 N . GLN A 1 97 ? -9.172 48.969 -8.117 1 65.62 97 GLN A N 1
ATOM 768 C CA . GLN A 1 97 ? -8.766 50.094 -7.27 1 65.62 97 GLN A CA 1
ATOM 769 C C . GLN A 1 97 ? -7.777 49.625 -6.195 1 65.62 97 GLN A C 1
ATOM 771 O O . GLN A 1 97 ? -6.805 50.312 -5.906 1 65.62 97 GLN A O 1
ATOM 776 N N . ALA A 1 98 ? -8.07 48.5 -5.648 1 65.31 98 ALA A N 1
ATOM 777 C CA . ALA A 1 98 ? -7.18 47.938 -4.637 1 65.31 98 ALA A CA 1
ATOM 778 C C . ALA A 1 98 ? -5.805 47.625 -5.223 1 65.31 98 ALA A C 1
ATOM 780 O O . ALA A 1 98 ? -4.781 47.844 -4.57 1 65.31 98 ALA A O 1
ATOM 781 N N . ALA A 1 99 ? -5.879 47.062 -6.449 1 65.62 99 ALA A N 1
ATOM 782 C CA . ALA A 1 99 ? -4.629 46.781 -7.141 1 65.62 99 ALA A CA 1
ATOM 783 C C . ALA A 1 99 ? -3.801 48.031 -7.352 1 65.62 99 ALA A C 1
ATOM 785 O O . ALA A 1 99 ? -2.578 48.031 -7.184 1 65.62 99 ALA A O 1
ATOM 786 N N . GLU A 1 100 ? -4.449 48.969 -7.812 1 65.5 100 GLU A N 1
ATOM 787 C CA . GLU A 1 100 ? -3.775 50.25 -8.023 1 65.5 100 GLU A CA 1
ATOM 788 C C . GLU A 1 100 ? -3.217 50.812 -6.711 1 65.5 100 GLU A C 1
ATOM 790 O O . GLU A 1 100 ? -2.094 51.312 -6.672 1 65.5 100 GLU A O 1
ATOM 795 N N . GLU A 1 101 ? -3.959 50.75 -5.719 1 63.72 101 GLU A N 1
ATOM 796 C CA . GLU A 1 101 ? -3.498 51.219 -4.41 1 63.72 101 GLU A CA 1
ATOM 797 C C . GLU A 1 101 ? -2.35 50.344 -3.896 1 63.72 101 GLU A C 1
ATOM 799 O O . GLU A 1 101 ? -1.392 50.875 -3.316 1 63.72 101 GLU A O 1
ATOM 804 N N . ALA A 1 102 ? -2.518 49.094 -4.086 1 61.5 102 ALA A N 1
ATOM 805 C CA . ALA A 1 102 ? -1.486 48.156 -3.643 1 61.5 102 ALA A CA 1
ATOM 806 C C . ALA A 1 102 ? -0.175 48.406 -4.387 1 61.5 102 ALA A C 1
ATOM 808 O O . ALA A 1 102 ? 0.906 48.25 -3.809 1 61.5 102 ALA A O 1
ATOM 809 N N . ALA A 1 103 ? -0.277 48.656 -5.652 1 63.47 103 ALA A N 1
ATOM 810 C CA . ALA A 1 103 ? 0.919 48.906 -6.457 1 63.47 103 ALA A CA 1
ATOM 811 C C . ALA A 1 103 ? 1.726 50.062 -5.895 1 63.47 103 ALA A C 1
ATOM 813 O O . ALA A 1 103 ? 2.957 50.062 -5.953 1 63.47 103 ALA A O 1
ATOM 814 N N . HIS A 1 104 ? 1.01 50.906 -5.375 1 66.88 104 HIS A N 1
ATOM 815 C CA . HIS A 1 104 ? 1.726 52.094 -4.93 1 66.88 104 HIS A CA 1
ATOM 816 C C . HIS A 1 104 ? 2.045 52 -3.439 1 66.88 104 HIS A C 1
ATOM 818 O O . HIS A 1 104 ? 2.977 52.656 -2.965 1 66.88 104 HIS A O 1
ATOM 824 N N . GLN A 1 105 ? 1.411 51.031 -2.686 1 79.25 105 GLN A N 1
ATOM 825 C CA . GLN A 1 105 ? 1.553 51.125 -1.236 1 79.25 105 GLN A CA 1
ATOM 826 C C . GLN A 1 105 ? 1.734 49.75 -0.611 1 79.25 105 GLN A C 1
ATOM 828 O O . GLN A 1 105 ? 1.534 49.594 0.593 1 79.25 105 GLN A O 1
ATOM 833 N N . VAL A 1 106 ? 2.182 48.844 -1.368 1 85 106 VAL A N 1
ATOM 834 C CA . VAL A 1 106 ? 2.316 47.531 -0.78 1 85 106 VAL A CA 1
ATOM 835 C C . VAL A 1 106 ? 3.5 47.5 0.185 1 85 106 VAL A C 1
ATOM 837 O O . VAL A 1 106 ? 4.598 47.938 -0.161 1 85 106 VAL A O 1
ATOM 840 N N . PRO A 1 107 ? 3.213 47.125 1.422 1 90.5 107 PRO A N 1
ATOM 841 C CA . PRO A 1 107 ? 4.336 47 2.354 1 90.5 107 PRO A CA 1
ATOM 842 C C . PRO A 1 107 ? 5.328 45.906 1.917 1 90.5 107 PRO A C 1
ATOM 844 O O . PRO A 1 107 ? 5.012 45.094 1.059 1 90.5 107 PRO A O 1
ATOM 847 N N . PRO A 1 108 ? 6.547 46 2.486 1 93.69 108 PRO A N 1
ATOM 848 C CA . PRO A 1 108 ? 7.516 44.938 2.193 1 93.69 108 PRO A CA 1
ATOM 849 C C . PRO A 1 108 ? 7.008 43.562 2.588 1 93.69 108 PRO A C 1
ATOM 851 O O . PRO A 1 108 ? 6.148 43.438 3.463 1 93.69 108 PRO A O 1
ATOM 854 N N . VAL A 1 109 ? 7.48 42.562 1.88 1 96.31 109 VAL A N 1
ATOM 855 C CA . VAL A 1 109 ? 7.16 41.188 2.232 1 96.31 109 VAL A CA 1
ATOM 856 C C . VAL A 1 109 ? 7.461 40.938 3.709 1 96.31 109 VAL A C 1
ATOM 858 O O . VAL A 1 109 ? 8.523 41.344 4.203 1 96.31 109 VAL A O 1
ATOM 861 N N . PRO A 1 110 ? 6.547 40.344 4.41 1 96.5 110 PRO A N 1
ATOM 862 C CA . PRO A 1 110 ? 6.805 40.094 5.824 1 96.5 110 PRO A CA 1
ATOM 863 C C . PRO A 1 110 ? 8.008 39.156 6.047 1 96.5 110 PRO A C 1
ATOM 865 O O . PRO A 1 110 ? 8.195 38.219 5.297 1 96.5 110 PRO A O 1
ATOM 868 N N . ASP A 1 111 ? 8.844 39.562 7.016 1 96.62 111 ASP A N 1
ATOM 869 C CA . ASP A 1 111 ? 9.961 38.688 7.406 1 96.62 111 ASP A CA 1
ATOM 870 C C . ASP A 1 111 ? 9.5 37.594 8.367 1 96.62 111 ASP A C 1
ATOM 872 O O . ASP A 1 111 ? 9.461 37.812 9.578 1 96.62 111 ASP A O 1
ATOM 876 N N . ILE A 1 112 ? 9.211 36.469 7.867 1 97.94 112 ILE A N 1
ATOM 877 C CA . ILE A 1 112 ? 8.641 35.375 8.648 1 97.94 112 ILE A CA 1
ATOM 878 C C . ILE A 1 112 ? 9.766 34.5 9.172 1 97.94 112 ILE A C 1
ATOM 880 O O . ILE A 1 112 ? 10.648 34.094 8.406 1 97.94 112 ILE A O 1
ATOM 884 N N . ASP A 1 113 ? 9.789 34.219 10.484 1 98.25 113 ASP A N 1
ATOM 885 C CA . ASP A 1 113 ? 10.664 33.188 11.07 1 98.25 113 ASP A CA 1
ATOM 886 C C . ASP A 1 113 ? 10.125 31.797 10.812 1 98.25 113 ASP A C 1
ATOM 888 O O . ASP A 1 113 ? 9.445 31.219 11.664 1 98.25 113 ASP A O 1
ATOM 892 N N . VAL A 1 114 ? 10.523 31.219 9.734 1 98.31 114 VAL A N 1
ATOM 893 C CA . VAL A 1 114 ? 9.891 30 9.219 1 98.31 114 VAL A CA 1
ATOM 894 C C . VAL A 1 114 ? 10.25 28.828 10.117 1 98.31 114 VAL A C 1
ATOM 896 O O . VAL A 1 114 ? 9.445 27.891 10.281 1 98.31 114 VAL A O 1
ATOM 899 N N . GLU A 1 115 ? 11.438 28.812 10.609 1 98.25 115 GLU A N 1
ATOM 900 C CA . GLU A 1 115 ? 11.828 27.703 11.477 1 98.25 115 GLU A CA 1
ATOM 901 C C . GLU A 1 115 ? 11.023 27.719 12.773 1 98.25 115 GLU A C 1
ATOM 903 O O . GLU A 1 115 ? 10.484 26.688 13.18 1 98.25 115 GLU A O 1
ATOM 908 N N . TRP A 1 116 ? 10.961 28.875 13.383 1 98 116 TRP A N 1
ATOM 909 C CA . TRP A 1 116 ? 10.141 29 14.586 1 98 116 TRP A CA 1
ATOM 910 C C . TRP A 1 116 ? 8.695 28.625 14.305 1 98 116 TRP A C 1
ATOM 912 O O . TRP A 1 116 ? 8.078 27.875 15.062 1 98 116 TRP A O 1
ATOM 922 N N . LEU A 1 117 ? 8.156 29.141 13.258 1 98.19 117 LEU A N 1
ATOM 923 C CA . LEU A 1 117 ? 6.766 28.906 12.891 1 98.19 117 LEU A CA 1
ATOM 924 C C . LEU A 1 117 ? 6.508 27.406 12.68 1 98.19 117 LEU A C 1
ATOM 926 O O . LEU A 1 117 ? 5.527 26.875 13.195 1 98.19 117 LEU A O 1
ATOM 930 N N . TYR A 1 118 ? 7.43 26.734 11.945 1 98.12 118 TYR A N 1
ATOM 931 C CA . TYR A 1 118 ? 7.277 25.312 11.68 1 98.12 118 TYR A CA 1
ATOM 932 C C . TYR A 1 118 ? 7.223 24.516 12.977 1 98.12 118 TYR A C 1
ATOM 934 O O . TYR A 1 118 ? 6.312 23.703 13.18 1 98.12 118 TYR A O 1
ATOM 942 N N . TRP A 1 119 ? 8.117 24.781 13.82 1 97.19 119 TRP A N 1
ATOM 943 C CA . TRP A 1 119 ? 8.188 24 15.047 1 97.19 119 TRP A CA 1
ATOM 944 C C . TRP A 1 119 ? 7.027 24.344 15.977 1 97.19 119 TRP A C 1
ATOM 946 O O . TRP A 1 119 ? 6.539 23.484 16.703 1 97.19 119 TRP A O 1
ATOM 956 N N . ARG A 1 120 ? 6.582 25.594 15.938 1 97.06 120 ARG A N 1
ATOM 957 C CA . ARG A 1 120 ? 5.383 25.953 16.688 1 97.06 120 ARG A CA 1
ATOM 958 C C . ARG A 1 120 ? 4.164 25.188 16.172 1 97.06 120 ARG A C 1
ATOM 960 O O . ARG A 1 120 ? 3.357 24.688 16.953 1 97.06 120 ARG A O 1
ATOM 967 N N . MET A 1 121 ? 4.031 25.109 14.883 1 97.19 121 MET A N 1
ATOM 968 C CA . MET A 1 121 ? 2.957 24.328 14.266 1 97.19 121 MET A CA 1
ATOM 969 C C . MET A 1 121 ? 2.994 22.875 14.727 1 97.19 121 MET A C 1
ATOM 971 O O . MET A 1 121 ? 1.971 22.328 15.133 1 97.19 121 MET A O 1
ATOM 975 N N . MET A 1 122 ? 4.207 22.25 14.727 1 96.56 122 MET A N 1
ATOM 976 C CA . MET A 1 122 ? 4.363 20.844 15.086 1 96.56 122 MET A CA 1
ATOM 977 C C . MET A 1 122 ? 4.086 20.625 16.578 1 96.56 122 MET A C 1
ATOM 979 O O . MET A 1 122 ? 3.494 19.609 16.953 1 96.56 122 MET A O 1
ATOM 983 N N . THR A 1 123 ? 4.457 21.578 17.344 1 94.31 123 THR A N 1
ATOM 984 C CA . THR A 1 123 ? 4.25 21.469 18.781 1 94.31 123 THR A CA 1
ATOM 985 C C . THR A 1 123 ? 2.762 21.531 19.125 1 94.31 123 THR A C 1
ATOM 987 O O . THR A 1 123 ? 2.26 20.688 19.875 1 94.31 123 THR A O 1
ATOM 990 N N . ILE A 1 124 ? 2.043 22.438 18.547 1 92.88 124 ILE A N 1
ATOM 991 C CA . ILE A 1 124 ? 0.621 22.594 18.828 1 92.88 124 ILE A CA 1
ATOM 992 C C . ILE A 1 124 ? -0.146 21.375 18.328 1 92.88 124 ILE A C 1
ATOM 994 O O . ILE A 1 124 ? -1.113 20.938 18.969 1 92.88 124 ILE A O 1
ATOM 998 N N . ALA A 1 125 ? 0.327 20.812 17.25 1 92.81 125 ALA A N 1
ATOM 999 C CA . ALA A 1 125 ? -0.34 19.672 16.625 1 92.81 125 ALA A CA 1
ATOM 1000 C C . ALA A 1 125 ? -0.043 18.375 17.391 1 92.81 125 ALA A C 1
ATOM 1002 O O . ALA A 1 125 ? -0.375 17.281 16.922 1 92.81 125 ALA A O 1
ATOM 1003 N N . ARG A 1 126 ? 0.588 18.422 18.516 1 91.75 126 ARG A N 1
ATOM 1004 C CA . ARG A 1 126 ? 0.786 17.266 19.391 1 91.75 126 ARG A CA 1
ATOM 1005 C C . ARG A 1 126 ? -0.293 17.203 20.453 1 91.75 126 ARG A C 1
ATOM 1007 O O . ARG A 1 126 ? -0.449 16.172 21.125 1 91.75 126 ARG A O 1
ATOM 1014 N N . GLU A 1 127 ? -1.005 18.281 20.578 1 92.75 127 GLU A N 1
ATOM 1015 C CA . GLU A 1 127 ? -2.074 18.328 21.562 1 92.75 127 GLU A CA 1
ATOM 1016 C C . GLU A 1 127 ? -3.326 17.625 21.078 1 92.75 127 GLU A C 1
ATOM 1018 O O . GLU A 1 127 ? -3.889 17.984 20.047 1 92.75 127 GLU A O 1
ATOM 1023 N N . PRO A 1 128 ? -3.832 16.625 21.844 1 95.44 128 PRO A N 1
ATOM 1024 C CA . PRO A 1 128 ? -5.039 15.914 21.422 1 95.44 128 PRO A CA 1
ATOM 1025 C C . PRO A 1 128 ? -6.27 16.812 21.375 1 95.44 128 PRO A C 1
ATOM 1027 O O . PRO A 1 128 ? -6.422 17.719 22.203 1 95.44 128 PRO A O 1
ATOM 1030 N N . ASP A 1 129 ? -7.043 16.609 20.359 1 96.19 129 ASP A N 1
ATOM 1031 C CA . ASP A 1 129 ? -8.32 17.312 20.344 1 96.19 129 ASP A CA 1
ATOM 1032 C C . ASP A 1 129 ? -9.203 16.875 21.5 1 96.19 129 ASP A C 1
ATOM 1034 O O . ASP A 1 129 ? -9.375 15.672 21.734 1 96.19 129 ASP A O 1
ATOM 1038 N N . PRO A 1 130 ? -9.773 17.812 22.219 1 95.19 130 PRO A N 1
ATOM 1039 C CA . PRO A 1 130 ? -10.453 17.438 23.453 1 95.19 130 PRO A CA 1
ATOM 1040 C C . PRO A 1 130 ? -11.727 16.625 23.203 1 95.19 130 PRO A C 1
ATOM 1042 O O . PRO A 1 130 ? -12.242 15.984 24.125 1 95.19 130 PRO A O 1
ATOM 1045 N N . TYR A 1 131 ? -12.281 16.656 22.047 1 96.75 131 TYR A N 1
ATOM 1046 C CA . TYR A 1 131 ? -13.492 15.906 21.734 1 96.75 131 TYR A CA 1
ATOM 1047 C C . TYR A 1 131 ? -13.164 14.625 20.984 1 96.75 131 TYR A C 1
ATOM 1049 O O . TYR A 1 131 ? -13.656 13.547 21.328 1 96.75 131 TYR A O 1
ATOM 1057 N N . MET A 1 132 ? -12.258 14.703 20.016 1 97.88 132 MET A N 1
ATOM 1058 C CA . MET A 1 132 ? -11.984 13.578 19.125 1 97.88 132 MET A CA 1
ATOM 1059 C C . MET A 1 132 ? -11.133 12.523 19.828 1 97.88 132 MET A C 1
ATOM 1061 O O . MET A 1 132 ? -11.352 11.32 19.641 1 97.88 132 MET A O 1
ATOM 1065 N N . TRP A 1 133 ? -10.203 13.008 20.641 1 96.5 133 TRP A N 1
ATOM 1066 C CA . TRP A 1 133 ? -9.266 12.062 21.25 1 96.5 133 TRP A CA 1
ATOM 1067 C C . TRP A 1 133 ? -9.992 11.055 22.125 1 96.5 133 TRP A C 1
ATOM 1069 O O . TRP A 1 133 ? -9.836 9.844 21.969 1 96.5 133 TRP A O 1
ATOM 1079 N N . PRO A 1 134 ? -10.883 11.539 23.062 1 96.94 134 PRO A N 1
ATOM 1080 C CA . PRO A 1 134 ? -11.641 10.555 23.844 1 96.94 134 PRO A CA 1
ATOM 1081 C C . PRO A 1 134 ? -12.523 9.664 22.984 1 96.94 134 PRO A C 1
ATOM 1083 O O . PRO A 1 134 ? -12.68 8.469 23.266 1 96.94 134 PRO A O 1
ATOM 1086 N N . ALA A 1 135 ? -13.109 10.188 21.969 1 98.06 135 ALA A N 1
ATOM 1087 C CA . ALA A 1 135 ? -13.938 9.406 21.047 1 98.06 135 ALA A CA 1
ATOM 1088 C C . ALA A 1 135 ? -13.125 8.305 20.375 1 98.06 135 ALA A C 1
ATOM 1090 O O . ALA A 1 135 ? -13.578 7.164 20.266 1 98.06 135 ALA A O 1
ATOM 1091 N N . LEU A 1 136 ? -11.906 8.633 19.969 1 98.25 136 LEU A N 1
ATOM 1092 C CA . LEU A 1 136 ? -11.023 7.676 19.312 1 98.25 136 LEU A CA 1
ATOM 1093 C C . LEU A 1 136 ? -10.664 6.535 20.266 1 98.25 136 LEU A C 1
ATOM 1095 O O . LEU A 1 136 ? -10.602 5.375 19.844 1 98.25 136 LEU A O 1
ATOM 1099 N N . GLN A 1 137 ? -10.445 6.891 21.484 1 97.44 137 GLN A N 1
ATOM 1100 C CA . GLN A 1 137 ? -10.133 5.867 22.484 1 97.44 137 GLN A CA 1
ATOM 1101 C C . GLN A 1 137 ? -11.289 4.895 22.656 1 97.44 137 GLN A C 1
ATOM 1103 O O . GLN A 1 137 ? -11.086 3.682 22.734 1 97.44 137 GLN A O 1
ATOM 1108 N N . LYS A 1 138 ? -12.469 5.41 22.703 1 97.06 138 LYS A N 1
ATOM 1109 C CA . LYS A 1 138 ? -13.656 4.566 22.812 1 97.06 138 LYS A CA 1
ATOM 1110 C C . LYS A 1 138 ? -13.844 3.719 21.562 1 97.06 138 LYS A C 1
ATOM 1112 O O . LYS A 1 138 ? -14.211 2.545 21.656 1 97.06 138 LYS A O 1
ATOM 1117 N N . LEU A 1 139 ? -13.609 4.305 20.391 1 97.38 139 LEU A N 1
ATOM 1118 C CA . LEU A 1 139 ? -13.703 3.572 19.125 1 97.38 139 LEU A CA 1
ATOM 1119 C C . LEU A 1 139 ? -12.711 2.416 19.094 1 97.38 139 LEU A C 1
ATOM 1121 O O . LEU A 1 139 ? -13.047 1.312 18.672 1 97.38 139 LEU A O 1
ATOM 1125 N N . ARG A 1 140 ? -11.477 2.721 19.562 1 97.19 140 ARG A N 1
ATOM 1126 C CA . ARG A 1 140 ? -10.453 1.679 19.594 1 97.19 140 ARG A CA 1
ATOM 1127 C C . ARG A 1 140 ? -10.875 0.521 20.484 1 97.19 140 ARG A C 1
ATOM 1129 O O . ARG A 1 140 ? -10.742 -0.645 20.109 1 97.19 140 ARG A O 1
ATOM 1136 N N . LYS A 1 141 ? -11.406 0.844 21.625 1 95.88 141 LYS A N 1
ATOM 1137 C CA . LYS A 1 141 ? -11.883 -0.182 22.547 1 95.88 141 LYS A CA 1
ATOM 1138 C C . LYS A 1 141 ? -12.992 -1.017 21.906 1 95.88 141 LYS A C 1
ATOM 1140 O O . LYS A 1 141 ? -13 -2.244 22.016 1 95.88 141 LYS A O 1
ATOM 1145 N N . ALA A 1 142 ? -13.883 -0.338 21.25 1 94.75 142 ALA A N 1
ATOM 1146 C CA . ALA A 1 142 ? -14.984 -1.026 20.578 1 94.75 142 ALA A CA 1
ATOM 1147 C C . ALA A 1 142 ? -14.461 -1.922 19.469 1 94.75 142 ALA A C 1
ATOM 1149 O O . ALA A 1 142 ? -14.914 -3.059 19.312 1 94.75 142 ALA A O 1
ATOM 1150 N N . ALA A 1 143 ? -13.508 -1.421 18.703 1 94.81 143 ALA A N 1
ATOM 1151 C CA . ALA A 1 143 ? -12.953 -2.191 17.594 1 94.81 143 ALA A CA 1
ATOM 1152 C C . ALA A 1 143 ? -12.227 -3.438 18.094 1 94.81 143 ALA A C 1
ATOM 1154 O O . ALA A 1 143 ? -12.312 -4.504 17.484 1 94.81 143 ALA A O 1
ATOM 1155 N N . ASP A 1 144 ? -11.531 -3.318 19.188 1 93.69 144 ASP A N 1
ATOM 1156 C CA . ASP A 1 144 ? -10.797 -4.438 19.781 1 93.69 144 ASP A CA 1
ATOM 1157 C C . ASP A 1 144 ? -11.758 -5.52 20.266 1 93.69 144 ASP A C 1
ATOM 1159 O O . ASP A 1 144 ? -11.414 -6.707 20.266 1 93.69 144 ASP A O 1
ATOM 1163 N N . GLN A 1 145 ? -12.922 -5.086 20.641 1 89.44 145 GLN A N 1
ATOM 1164 C CA . GLN A 1 145 ? -13.906 -6.016 21.188 1 89.44 145 GLN A CA 1
ATOM 1165 C C . GLN A 1 145 ? -14.773 -6.617 20.094 1 89.44 145 GLN A C 1
ATOM 1167 O O . GLN A 1 145 ? -15.484 -7.598 20.312 1 89.44 145 GLN A O 1
ATOM 1172 N N . ASP A 1 146 ? -14.727 -5.93 19.016 1 77.12 146 ASP A N 1
ATOM 1173 C CA . ASP A 1 146 ? -15.531 -6.359 17.875 1 77.12 146 ASP A CA 1
ATOM 1174 C C . ASP A 1 146 ? -14.922 -7.594 17.219 1 77.12 146 ASP A C 1
ATOM 1176 O O . ASP A 1 146 ? -13.984 -7.484 16.422 1 77.12 146 ASP A O 1
ATOM 1180 N N . ARG A 1 147 ? -15.352 -8.781 17.594 1 63.56 147 ARG A N 1
ATOM 1181 C CA . ARG A 1 147 ? -14.797 -10.023 17.062 1 63.56 147 ARG A CA 1
ATOM 1182 C C . ARG A 1 147 ? -15.211 -10.234 15.609 1 63.56 147 ARG A C 1
ATOM 1184 O O . ARG A 1 147 ? -14.609 -11.047 14.898 1 63.56 147 ARG A O 1
ATOM 1191 N N . LYS A 1 148 ? -16.125 -9.469 15.18 1 62.94 148 LYS A N 1
ATOM 1192 C CA . LYS A 1 148 ? -16.609 -9.734 13.828 1 62.94 148 LYS A CA 1
ATOM 1193 C C . LYS A 1 148 ? -16.016 -8.75 12.828 1 62.94 148 LYS A C 1
ATOM 1195 O O . LYS A 1 148 ? -16.328 -8.805 11.641 1 62.94 148 LYS A O 1
ATOM 1200 N N . GLY A 1 149 ? -14.977 -8 13.266 1 61.91 149 GLY A N 1
ATOM 1201 C CA . GLY A 1 149 ? -14.164 -7.145 12.422 1 61.91 149 GLY A CA 1
ATOM 1202 C C . GLY A 1 149 ? -14.984 -6.145 11.625 1 61.91 149 GLY A C 1
ATOM 1203 O O . GLY A 1 149 ? -14.672 -5.871 10.461 1 61.91 149 GLY A O 1
ATOM 1204 N N . LYS A 1 150 ? -15.898 -5.574 12.352 1 80.94 150 LYS A N 1
ATOM 1205 C CA . LYS A 1 150 ? -16.859 -4.707 11.672 1 80.94 150 LYS A CA 1
ATOM 1206 C C . LYS A 1 150 ? -16.375 -3.262 11.648 1 80.94 150 LYS A C 1
ATOM 1208 O O . LYS A 1 150 ? -16.703 -2.504 10.734 1 80.94 150 LYS A O 1
ATOM 1213 N N . LEU A 1 151 ? -15.477 -2.973 12.578 1 95 151 LEU A N 1
ATOM 1214 C CA . LEU A 1 151 ? -15.039 -1.585 12.664 1 95 151 LEU A CA 1
ATOM 1215 C C . LEU A 1 151 ? -13.531 -1.481 12.477 1 95 151 LEU A C 1
ATOM 1217 O O . LEU A 1 151 ? -12.758 -2.045 13.258 1 95 151 LEU A O 1
ATOM 1221 N N . ILE A 1 152 ? -13.125 -0.869 11.398 1 97.06 152 ILE A N 1
ATOM 1222 C CA . ILE A 1 152 ? -11.711 -0.657 11.102 1 97.06 152 ILE A CA 1
ATOM 1223 C C . ILE A 1 152 ? -11.383 0.829 11.219 1 97.06 152 ILE A C 1
ATOM 1225 O O . ILE A 1 152 ? -12.117 1.678 10.711 1 97.06 152 ILE A O 1
ATOM 1229 N N . LEU A 1 153 ? -10.344 1.149 11.961 1 98.38 153 LEU A N 1
ATOM 1230 C CA . LEU A 1 153 ? -9.875 2.521 12.141 1 98.38 153 LEU A CA 1
ATOM 1231 C C . LEU A 1 153 ? -8.586 2.764 11.367 1 98.38 153 LEU A C 1
ATOM 1233 O O . LEU A 1 153 ? -7.598 2.051 11.555 1 98.38 153 LEU A O 1
ATOM 1237 N N . GLY A 1 154 ? -8.633 3.707 10.406 1 98.81 154 GLY A N 1
ATOM 1238 C CA . GLY A 1 154 ? -7.449 4.094 9.656 1 98.81 154 GLY A CA 1
ATOM 1239 C C . GLY A 1 154 ? -7.094 5.559 9.82 1 98.81 154 GLY A C 1
ATOM 1240 O O . GLY A 1 154 ? -7.926 6.363 10.234 1 98.81 154 GLY A O 1
ATOM 1241 N N . ALA A 1 155 ? -5.852 5.898 9.562 1 98.94 155 ALA A N 1
ATOM 1242 C CA . ALA A 1 155 ? -5.379 7.277 9.508 1 98.94 155 ALA A CA 1
ATOM 1243 C C . ALA A 1 155 ? -4.711 7.578 8.172 1 98.94 155 ALA A C 1
ATOM 1245 O O . ALA A 1 155 ? -3.994 6.734 7.625 1 98.94 155 ALA A O 1
ATOM 1246 N N . LEU A 1 156 ? -4.996 8.664 7.586 1 98.94 156 LEU A N 1
ATOM 1247 C CA . LEU A 1 156 ? -4.379 9.227 6.387 1 98.94 156 LEU A CA 1
ATOM 1248 C C . LEU A 1 156 ? -3.918 10.656 6.633 1 98.94 156 LEU A C 1
ATOM 1250 O O . LEU A 1 156 ? -4.73 11.586 6.656 1 98.94 156 LEU A O 1
ATOM 1254 N N . SER A 1 157 ? -2.557 10.828 6.828 1 98.62 157 SER A N 1
ATOM 1255 C CA . SER A 1 157 ? -2.023 12.086 7.324 1 98.62 157 SER A CA 1
ATOM 1256 C C . SER A 1 157 ? -0.922 12.625 6.418 1 98.62 157 SER A C 1
ATOM 1258 O O . SER A 1 157 ? -0.038 11.875 6 1 98.62 157 SER A O 1
ATOM 1260 N N . ASN A 1 158 ? -1.066 13.906 5.945 1 98.19 158 ASN A N 1
ATOM 1261 C CA . ASN A 1 158 ? 0.123 14.602 5.457 1 98.19 158 ASN A CA 1
ATOM 1262 C C . ASN A 1 158 ? 1.105 14.891 6.59 1 98.19 158 ASN A C 1
ATOM 1264 O O . ASN A 1 158 ? 0.757 15.562 7.559 1 98.19 158 ASN A O 1
ATOM 1268 N N . THR A 1 159 ? 2.279 14.312 6.434 1 97.69 159 THR A N 1
ATOM 1269 C CA . THR A 1 159 ? 3.256 14.375 7.516 1 97.69 159 THR A CA 1
ATOM 1270 C C . THR A 1 159 ? 4.617 14.828 6.988 1 97.69 159 THR A C 1
ATOM 1272 O O . THR A 1 159 ? 4.781 15.055 5.789 1 97.69 159 THR A O 1
ATOM 1275 N N . SER A 1 160 ? 5.488 15.086 7.895 1 97.12 160 SER A N 1
ATOM 1276 C CA . SER A 1 160 ? 6.918 15.234 7.633 1 97.12 160 SER A CA 1
ATOM 1277 C C . SER A 1 160 ? 7.734 14.234 8.438 1 97.12 160 SER A C 1
ATOM 1279 O O . SER A 1 160 ? 7.262 13.703 9.445 1 97.12 160 SER A O 1
ATOM 1281 N N . ILE A 1 161 ? 8.898 13.875 7.969 1 97.19 161 ILE A N 1
ATOM 1282 C CA . ILE A 1 161 ? 9.797 12.984 8.695 1 97.19 161 ILE A CA 1
ATOM 1283 C C . ILE A 1 161 ? 10.758 13.812 9.547 1 97.19 161 ILE A C 1
ATOM 1285 O O . ILE A 1 161 ? 11.57 14.57 9.016 1 97.19 161 ILE A O 1
ATOM 1289 N N . PHE A 1 162 ? 10.648 13.664 10.852 1 96.06 162 PHE A N 1
ATOM 1290 C CA . PHE A 1 162 ? 11.484 14.414 11.781 1 96.06 162 PHE A CA 1
ATOM 1291 C C . PHE A 1 162 ? 12.898 13.836 11.828 1 96.06 162 PHE A C 1
ATOM 1293 O O . PHE A 1 162 ? 13.086 12.641 11.594 1 96.06 162 PHE A O 1
ATOM 1300 N N . PRO A 1 163 ? 13.875 14.75 12.164 1 93.5 163 PRO A N 1
ATOM 1301 C CA . PRO A 1 163 ? 15.227 14.219 12.359 1 93.5 163 PRO A CA 1
ATOM 1302 C C . PRO A 1 163 ? 15.297 13.18 13.477 1 93.5 163 PRO A C 1
ATOM 1304 O O . PRO A 1 163 ? 14.523 13.242 14.438 1 93.5 163 PRO A O 1
ATOM 1307 N N . PRO A 1 164 ? 16.25 12.188 13.273 1 88.88 164 PRO A N 1
ATOM 1308 C CA . PRO A 1 164 ? 16.391 11.172 14.32 1 88.88 164 PRO A CA 1
ATOM 1309 C C . PRO A 1 164 ? 16.625 11.766 15.703 1 88.88 164 PRO A C 1
ATOM 1311 O O . PRO A 1 164 ? 17.391 12.719 15.844 1 88.88 164 PRO A O 1
ATOM 1314 N N . GLY A 1 165 ? 15.891 11.32 16.641 1 88.56 165 GLY A N 1
ATOM 1315 C CA . GLY A 1 165 ? 16.109 11.719 18.016 1 88.56 165 GLY A CA 1
ATOM 1316 C C . GLY A 1 165 ? 15.352 12.977 18.391 1 88.56 165 GLY A C 1
ATOM 1317 O O . GLY A 1 165 ? 15.5 13.484 19.516 1 88.56 165 GLY A O 1
ATOM 1318 N N . HIS A 1 166 ? 14.578 13.516 17.469 1 93.38 166 HIS A N 1
ATOM 1319 C CA . HIS A 1 166 ? 13.812 14.703 17.812 1 93.38 166 HIS A CA 1
ATOM 1320 C C . HIS A 1 166 ? 12.852 14.438 18.969 1 93.38 166 HIS A C 1
ATOM 1322 O O . HIS A 1 166 ? 12.203 13.391 19 1 93.38 166 HIS A O 1
ATOM 1328 N N . PRO A 1 167 ? 12.656 15.383 19.875 1 91.12 167 PRO A N 1
ATOM 1329 C CA . PRO A 1 167 ? 11.852 15.156 21.078 1 91.12 167 PRO A CA 1
ATOM 1330 C C . PRO A 1 167 ? 10.391 14.836 20.75 1 91.12 167 PRO A C 1
ATOM 1332 O O . PRO A 1 167 ? 9.766 14.039 21.453 1 91.12 167 PRO A O 1
ATOM 1335 N N . LEU A 1 168 ? 9.852 15.344 19.688 1 91.56 168 LEU A N 1
ATOM 1336 C CA . LEU A 1 168 ? 8.445 15.172 19.344 1 91.56 168 LEU A CA 1
ATOM 1337 C C . LEU A 1 168 ? 8.172 13.75 18.875 1 91.56 168 LEU A C 1
ATOM 1339 O O . LEU A 1 168 ? 7.02 13.328 18.781 1 91.56 168 LEU A O 1
ATOM 1343 N N . THR A 1 169 ? 9.242 12.938 18.562 1 90.56 169 THR A N 1
ATOM 1344 C CA . THR A 1 169 ? 9.055 11.562 18.094 1 90.56 169 THR A CA 1
ATOM 1345 C C . THR A 1 169 ? 9.812 10.578 18.969 1 90.56 169 THR A C 1
ATOM 1347 O O . THR A 1 169 ? 9.734 9.367 18.766 1 90.56 169 THR A O 1
ATOM 1350 N N . ASP A 1 170 ? 10.562 11.172 19.984 1 92.94 170 ASP A N 1
ATOM 1351 C CA . ASP A 1 170 ? 11.266 10.352 20.953 1 92.94 170 ASP A CA 1
ATOM 1352 C C . ASP A 1 170 ? 10.297 9.766 21.984 1 92.94 170 ASP A C 1
ATOM 1354 O O . ASP A 1 170 ? 9.719 10.508 22.797 1 92.94 170 ASP A O 1
ATOM 1358 N N . GLU A 1 171 ? 10.172 8.461 21.922 1 92.06 171 GLU A N 1
ATOM 1359 C CA . GLU A 1 171 ? 9.156 7.789 22.734 1 92.06 171 GLU A CA 1
ATOM 1360 C C . GLU A 1 171 ? 9.484 7.891 24.219 1 92.06 171 GLU A C 1
ATOM 1362 O O . GLU A 1 171 ? 8.672 7.504 25.062 1 92.06 171 GLU A O 1
ATOM 1367 N N . THR A 1 172 ? 10.594 8.445 24.578 1 93.62 172 THR A N 1
ATOM 1368 C CA . THR A 1 172 ? 10.938 8.648 25.984 1 93.62 172 THR A CA 1
ATOM 1369 C C . THR A 1 172 ? 10.398 9.984 26.484 1 93.62 172 THR A C 1
ATOM 1371 O O . THR A 1 172 ? 10.359 10.234 27.688 1 93.62 172 THR A O 1
ATOM 1374 N N . THR A 1 173 ? 9.992 10.844 25.562 1 93.75 173 THR A N 1
ATOM 1375 C CA . THR A 1 173 ? 9.398 12.125 25.922 1 93.75 173 THR A CA 1
ATOM 1376 C C . THR A 1 173 ? 7.879 12.016 25.984 1 93.75 173 THR A C 1
ATOM 1378 O O . THR A 1 173 ? 7.289 11.117 25.375 1 93.75 173 THR A O 1
ATOM 1381 N N . PRO A 1 174 ? 7.254 12.906 26.734 1 92.19 174 PRO A N 1
ATOM 1382 C CA . PRO A 1 174 ? 5.793 12.914 26.781 1 92.19 174 PRO A CA 1
ATOM 1383 C C . PRO A 1 174 ? 5.16 13.094 25.391 1 92.19 174 PRO A C 1
ATOM 1385 O O . PRO A 1 174 ? 4.18 12.422 25.078 1 92.19 174 PRO A O 1
ATOM 1388 N N . GLU A 1 175 ? 5.723 13.898 24.547 1 90 175 GLU A N 1
ATOM 1389 C CA . GLU A 1 175 ? 5.199 14.156 23.219 1 90 175 GLU A CA 1
ATOM 1390 C C . GLU A 1 175 ? 5.32 12.922 22.328 1 90 175 GLU A C 1
ATOM 1392 O O . GLU A 1 175 ? 4.387 12.586 21.594 1 90 175 GLU A O 1
ATOM 1397 N N . GLY A 1 176 ? 6.492 12.328 22.453 1 91.19 176 GLY A N 1
ATOM 1398 C CA . GLY A 1 176 ? 6.707 11.117 21.688 1 91.19 176 GLY A CA 1
ATOM 1399 C C . GLY A 1 176 ? 5.793 9.977 22.094 1 91.19 176 GLY A C 1
ATOM 1400 O O . GLY A 1 176 ? 5.305 9.227 21.25 1 91.19 176 GLY A O 1
ATOM 1401 N N . LYS A 1 177 ? 5.531 9.875 23.344 1 93.12 177 LYS A N 1
ATOM 1402 C CA . LYS A 1 177 ? 4.625 8.852 23.859 1 93.12 177 LYS A CA 1
ATOM 1403 C C . LYS A 1 177 ? 3.199 9.086 23.359 1 93.12 177 LYS A C 1
ATOM 1405 O O . LYS A 1 177 ? 2.512 8.141 22.969 1 93.12 177 LYS A O 1
ATOM 1410 N N . ARG A 1 178 ? 2.824 10.305 23.406 1 91.75 178 ARG A N 1
ATOM 1411 C CA . ARG A 1 178 ? 1.487 10.656 22.938 1 91.75 178 ARG A CA 1
ATOM 1412 C C . ARG A 1 178 ? 1.323 10.328 21.453 1 91.75 178 ARG A C 1
ATOM 1414 O O . ARG A 1 178 ? 0.273 9.836 21.031 1 91.75 178 ARG A O 1
ATOM 1421 N N . ASN A 1 179 ? 2.344 10.633 20.766 1 92.75 179 ASN A N 1
ATOM 1422 C CA . ASN A 1 179 ? 2.326 10.32 19.344 1 92.75 179 ASN A CA 1
ATOM 1423 C C . ASN A 1 179 ? 2.193 8.82 19.094 1 92.75 179 ASN A C 1
ATOM 1425 O O . ASN A 1 179 ? 1.416 8.391 18.234 1 92.75 179 ASN A O 1
ATOM 1429 N N . LYS A 1 180 ? 2.936 8.07 19.844 1 94.12 180 LYS A N 1
ATOM 1430 C CA . LYS A 1 180 ? 2.857 6.613 19.75 1 94.12 180 LYS A CA 1
ATOM 1431 C C . LYS A 1 180 ? 1.464 6.113 20.125 1 94.12 180 LYS A C 1
ATOM 1433 O O . LYS A 1 180 ? 0.912 5.242 19.438 1 94.12 180 LYS A O 1
ATOM 1438 N N . GLU A 1 181 ? 0.916 6.672 21.125 1 95.56 181 GLU A N 1
ATOM 1439 C CA . GLU A 1 181 ? -0.425 6.297 21.562 1 95.56 181 GLU A CA 1
ATOM 1440 C C . GLU A 1 181 ? -1.465 6.613 20.5 1 95.56 181 GLU A C 1
ATOM 1442 O O . GLU A 1 181 ? -2.35 5.797 20.219 1 95.56 181 GLU A O 1
ATOM 1447 N N . LEU A 1 182 ? -1.316 7.785 19.938 1 96.62 182 LEU A N 1
ATOM 1448 C CA . LEU A 1 182 ? -2.244 8.18 18.875 1 96.62 182 LEU A CA 1
ATOM 1449 C C . LEU A 1 182 ? -2.168 7.211 17.703 1 96.62 182 LEU A C 1
ATOM 1451 O O . LEU A 1 182 ? -3.197 6.754 17.203 1 96.62 182 LEU A O 1
ATOM 1455 N N . LYS A 1 183 ? -0.989 6.887 17.297 1 96.56 183 LYS A N 1
ATOM 1456 C CA . LYS A 1 183 ? -0.81 5.98 16.156 1 96.56 183 LYS A CA 1
ATOM 1457 C C . LYS A 1 183 ? -1.363 4.594 16.469 1 96.56 183 LYS A C 1
ATOM 1459 O O . LYS A 1 183 ? -1.87 3.908 15.586 1 96.56 183 LYS A O 1
ATOM 1464 N N . GLY A 1 184 ? -1.327 4.223 17.719 1 97.12 184 GLY A N 1
ATOM 1465 C CA . GLY A 1 184 ? -1.764 2.908 18.156 1 97.12 184 GLY A CA 1
ATOM 1466 C C . GLY A 1 184 ? -3.268 2.723 18.094 1 97.12 184 GLY A C 1
ATOM 1467 O O . GLY A 1 184 ? -3.764 1.597 18.172 1 97.12 184 GLY A O 1
ATOM 1468 N N . VAL A 1 185 ? -3.998 3.783 17.891 1 97.94 185 VAL A N 1
ATOM 1469 C CA . VAL A 1 185 ? -5.453 3.725 17.797 1 97.94 185 VAL A CA 1
ATOM 1470 C C . VAL A 1 185 ? -5.863 3.111 16.453 1 97.94 185 VAL A C 1
ATOM 1472 O O . VAL A 1 185 ? -6.914 2.477 16.359 1 97.94 185 VAL A O 1
ATOM 1475 N N . PHE A 1 186 ? -4.996 3.205 15.5 1 98.56 186 PHE A N 1
ATOM 1476 C CA . PHE A 1 186 ? -5.414 2.914 14.133 1 98.56 186 PHE A CA 1
ATOM 1477 C C . PHE A 1 186 ? -4.906 1.547 13.695 1 98.56 186 PHE A C 1
ATOM 1479 O O . PHE A 1 186 ? -3.787 1.156 14.031 1 98.56 186 PHE A O 1
ATOM 1486 N N . ASP A 1 187 ? -5.727 0.814 12.945 1 97.5 187 ASP A N 1
ATOM 1487 C CA . ASP A 1 187 ? -5.316 -0.446 12.336 1 97.5 187 ASP A CA 1
ATOM 1488 C C . ASP A 1 187 ? -4.238 -0.216 11.273 1 97.5 187 ASP A C 1
ATOM 1490 O O . ASP A 1 187 ? -3.32 -1.024 11.133 1 97.5 187 ASP A O 1
ATOM 1494 N N . ILE A 1 188 ? -4.41 0.883 10.5 1 97.88 188 ILE A N 1
ATOM 1495 C CA . ILE A 1 188 ? -3.404 1.299 9.531 1 97.88 188 ILE A CA 1
ATOM 1496 C C . ILE A 1 188 ? -3.164 2.803 9.648 1 97.88 188 ILE A C 1
ATOM 1498 O O . ILE A 1 188 ? -4.086 3.562 9.953 1 97.88 188 ILE A O 1
ATOM 1502 N N . PHE A 1 189 ? -1.973 3.182 9.516 1 98.69 189 PHE A N 1
ATOM 1503 C CA . PHE A 1 189 ? -1.554 4.578 9.531 1 98.69 189 PHE A CA 1
ATOM 1504 C C . PHE A 1 189 ? -0.733 4.91 8.289 1 98.69 189 PHE A C 1
ATOM 1506 O O . PHE A 1 189 ? 0.402 4.453 8.148 1 98.69 189 PHE A O 1
ATOM 1513 N N . VAL A 1 190 ? -1.307 5.656 7.375 1 98.81 190 VAL A N 1
ATOM 1514 C CA . VAL A 1 190 ? -0.604 6.086 6.172 1 98.81 190 VAL A CA 1
ATOM 1515 C C . VAL A 1 190 ? -0.046 7.492 6.371 1 98.81 190 VAL A C 1
ATOM 1517 O O . VAL A 1 190 ? -0.805 8.453 6.539 1 98.81 190 VAL A O 1
ATOM 1520 N N . SER A 1 191 ? 1.271 7.605 6.43 1 98.62 191 SER A N 1
ATOM 1521 C CA . SER A 1 191 ? 1.992 8.867 6.527 1 98.62 191 SER A CA 1
ATOM 1522 C C . SER A 1 191 ? 2.518 9.32 5.168 1 98.62 191 SER A C 1
ATOM 1524 O O . SER A 1 191 ? 3.303 8.609 4.535 1 98.62 191 SER A O 1
ATOM 1526 N N . SER A 1 192 ? 2.109 10.484 4.719 1 98.88 192 SER A N 1
ATOM 1527 C CA . SER A 1 192 ? 2.41 10.961 3.375 1 98.88 192 SER A CA 1
ATOM 1528 C C . SER A 1 192 ? 3.91 10.945 3.105 1 98.88 192 SER A C 1
ATOM 1530 O O . SER A 1 192 ? 4.359 10.438 2.076 1 98.88 192 SER A O 1
ATOM 1532 N N . ALA A 1 193 ? 4.684 11.453 4.031 1 98.56 193 ALA A N 1
ATOM 1533 C CA . ALA A 1 193 ? 6.125 11.609 3.826 1 98.56 193 ALA A CA 1
ATOM 1534 C C . ALA A 1 193 ? 6.805 10.25 3.68 1 98.56 193 ALA A C 1
ATOM 1536 O O . ALA A 1 193 ? 7.824 10.133 2.998 1 98.56 193 ALA A O 1
ATOM 1537 N N . HIS A 1 194 ? 6.188 9.227 4.305 1 98.38 194 HIS A N 1
ATOM 1538 C CA . HIS A 1 194 ? 6.801 7.906 4.289 1 98.38 194 HIS A CA 1
ATOM 1539 C C . HIS A 1 194 ? 6.402 7.133 3.035 1 98.38 194 HIS A C 1
ATOM 1541 O O . HIS A 1 194 ? 7.172 6.305 2.541 1 98.38 194 HIS A O 1
ATOM 1547 N N . VAL A 1 195 ? 5.215 7.422 2.477 1 98.75 195 VAL A N 1
ATOM 1548 C CA . VAL A 1 195 ? 4.789 6.676 1.297 1 98.75 195 VAL A CA 1
ATOM 1549 C C . VAL A 1 195 ? 5.164 7.445 0.034 1 98.75 195 VAL A C 1
ATOM 1551 O O . VAL A 1 195 ? 5.066 6.914 -1.076 1 98.75 195 VAL A O 1
ATOM 1554 N N . GLY A 1 196 ? 5.566 8.766 0.168 1 98.44 196 GLY A N 1
ATOM 1555 C CA . GLY A 1 196 ? 5.973 9.57 -0.973 1 98.44 196 GLY A CA 1
ATOM 1556 C C . GLY A 1 196 ? 4.797 10.117 -1.761 1 98.44 196 GLY A C 1
ATOM 1557 O O . GLY A 1 196 ? 4.922 10.398 -2.955 1 98.44 196 GLY A O 1
ATOM 1558 N N . LEU A 1 197 ? 3.631 10.125 -1.157 1 98.62 197 LEU A N 1
ATOM 1559 C CA . LEU A 1 197 ? 2.377 10.656 -1.682 1 98.62 197 LEU A CA 1
ATOM 1560 C C . LEU A 1 197 ? 1.728 11.602 -0.681 1 98.62 197 LEU A C 1
ATOM 1562 O O . LEU A 1 197 ? 2.039 11.562 0.512 1 98.62 197 LEU A O 1
ATOM 1566 N N . ARG A 1 198 ? 0.849 12.508 -1.153 1 98.62 198 ARG A N 1
ATOM 1567 C CA . ARG A 1 198 ? 0.195 13.398 -0.2 1 98.62 198 ARG A CA 1
ATOM 1568 C C . ARG A 1 198 ? -1.196 13.797 -0.684 1 98.62 198 ARG A C 1
ATOM 1570 O O . ARG A 1 198 ? -1.465 13.789 -1.888 1 98.62 198 ARG A O 1
ATOM 1577 N N . LYS A 1 199 ? -2.084 14.031 0.319 1 98.75 199 LYS A N 1
ATOM 1578 C CA . LYS A 1 199 ? -3.365 14.664 0.015 1 98.75 199 LYS A CA 1
ATOM 1579 C C . LYS A 1 199 ? -3.162 16.062 -0.553 1 98.75 199 LYS A C 1
ATOM 1581 O O . LYS A 1 199 ? -2.207 16.75 -0.192 1 98.75 199 LYS A O 1
ATOM 1586 N N . PRO A 1 200 ? -3.945 16.406 -1.524 1 98.38 200 PRO A N 1
ATOM 1587 C CA . PRO A 1 200 ? -5.16 15.758 -2.021 1 98.38 200 PRO A CA 1
ATOM 1588 C C . PRO A 1 200 ? -4.914 14.938 -3.287 1 98.38 200 PRO A C 1
ATOM 1590 O O . PRO A 1 200 ? -5.859 14.602 -4 1 98.38 200 PRO A O 1
ATOM 1593 N N . ASP A 1 201 ? -3.672 14.648 -3.631 1 98.38 201 ASP A N 1
ATOM 1594 C CA . ASP A 1 201 ? -3.418 13.797 -4.789 1 98.38 201 ASP A CA 1
ATOM 1595 C C . ASP A 1 201 ? -4.148 12.461 -4.664 1 98.38 201 ASP A C 1
ATOM 1597 O O . ASP A 1 201 ? -4.109 11.828 -3.609 1 98.38 201 ASP A O 1
ATOM 1601 N N . GLU A 1 202 ? -4.805 11.992 -5.75 1 98.69 202 GLU A N 1
ATOM 1602 C CA . GLU A 1 202 ? -5.641 10.797 -5.711 1 98.69 202 GLU A CA 1
ATOM 1603 C C . GLU A 1 202 ? -4.82 9.562 -5.332 1 98.69 202 GLU A C 1
ATOM 1605 O O . GLU A 1 202 ? -5.34 8.625 -4.727 1 98.69 202 GLU A O 1
ATOM 1610 N N . ALA A 1 203 ? -3.535 9.562 -5.648 1 98.62 203 ALA A N 1
ATOM 1611 C CA . ALA A 1 203 ? -2.689 8.383 -5.492 1 98.62 203 ALA A CA 1
ATOM 1612 C C . ALA A 1 203 ? -2.607 7.953 -4.031 1 98.62 203 ALA A C 1
ATOM 1614 O O . ALA A 1 203 ? -2.568 6.758 -3.73 1 98.62 203 ALA A O 1
ATOM 1615 N N . ILE A 1 204 ? -2.613 8.938 -3.109 1 98.88 204 ILE A N 1
ATOM 1616 C CA . ILE A 1 204 ? -2.453 8.562 -1.71 1 98.88 204 ILE A CA 1
ATOM 1617 C C . ILE A 1 204 ? -3.738 7.918 -1.198 1 98.88 204 ILE A C 1
ATOM 1619 O O . ILE A 1 204 ? -3.695 7.008 -0.365 1 98.88 204 ILE A O 1
ATOM 1623 N N . TYR A 1 205 ? -4.926 8.32 -1.729 1 98.94 205 TYR A N 1
ATOM 1624 C CA . TYR A 1 205 ? -6.199 7.723 -1.342 1 98.94 205 TYR A CA 1
ATOM 1625 C C . TYR A 1 205 ? -6.309 6.293 -1.864 1 98.94 205 TYR A C 1
ATOM 1627 O O . TYR A 1 205 ? -6.738 5.395 -1.142 1 98.94 205 TYR A O 1
ATOM 1635 N N . LYS A 1 206 ? -5.879 6.137 -3.104 1 98.75 206 LYS A N 1
ATOM 1636 C CA . LYS A 1 206 ? -5.906 4.805 -3.693 1 98.75 206 LYS A CA 1
ATOM 1637 C C . LYS A 1 206 ? -4.992 3.848 -2.932 1 98.75 206 LYS A C 1
ATOM 1639 O O . LYS A 1 206 ? -5.352 2.691 -2.699 1 98.75 206 LYS A O 1
ATOM 1644 N N . TYR A 1 207 ? -3.83 4.34 -2.514 1 98.81 207 TYR A N 1
ATOM 1645 C CA . TYR A 1 207 ? -2.926 3.539 -1.698 1 98.81 207 TYR A CA 1
ATOM 1646 C C . TYR A 1 207 ? -3.572 3.168 -0.369 1 98.81 207 TYR A C 1
ATOM 1648 O O . TYR A 1 207 ? -3.529 2.008 0.047 1 98.81 207 TYR A O 1
ATOM 1656 N N . ALA A 1 208 ? -4.207 4.145 0.242 1 98.88 208 ALA A N 1
ATOM 1657 C CA . ALA A 1 208 ? -4.852 3.91 1.532 1 98.88 208 ALA A CA 1
ATOM 1658 C C . ALA A 1 208 ? -5.984 2.895 1.405 1 98.88 208 ALA A C 1
ATOM 1660 O O . ALA A 1 208 ? -6.133 2.014 2.254 1 98.88 208 ALA A O 1
ATOM 1661 N N . ILE A 1 209 ? -6.77 2.975 0.343 1 98.75 209 ILE A N 1
ATOM 1662 C CA . ILE A 1 209 ? -7.875 2.049 0.11 1 98.75 209 ILE A CA 1
ATOM 1663 C C . ILE A 1 209 ? -7.332 0.628 -0.031 1 98.75 209 ILE A C 1
ATOM 1665 O O . ILE A 1 209 ? -7.859 -0.305 0.582 1 98.75 209 ILE A O 1
ATOM 1669 N N . THR A 1 210 ? -6.238 0.51 -0.78 1 98.75 210 THR A N 1
ATOM 1670 C CA . THR A 1 210 ? -5.652 -0.809 -0.995 1 98.75 210 THR A CA 1
ATOM 1671 C C . THR A 1 210 ? -5.07 -1.36 0.303 1 98.75 210 THR A C 1
ATOM 1673 O O . THR A 1 210 ? -5.219 -2.547 0.603 1 98.75 210 THR A O 1
ATOM 1676 N N . ARG A 1 211 ? -4.445 -0.49 1.098 1 98.62 211 ARG A N 1
ATOM 1677 C CA . ARG A 1 211 ? -3.887 -0.9 2.381 1 98.62 211 ARG A CA 1
ATOM 1678 C C . ARG A 1 211 ? -4.98 -1.391 3.322 1 98.62 211 ARG A C 1
ATOM 1680 O O . ARG A 1 211 ? -4.809 -2.398 4.012 1 98.62 211 ARG A O 1
ATOM 1687 N N . LEU A 1 212 ? -6.078 -0.678 3.344 1 98.44 212 LEU A N 1
ATOM 1688 C CA . LEU A 1 212 ? -7.219 -1.069 4.164 1 98.44 212 LEU A CA 1
ATOM 1689 C C . LEU A 1 212 ? -7.801 -2.395 3.688 1 98.44 212 LEU A C 1
ATOM 1691 O O . LEU A 1 212 ? -8.125 -3.262 4.5 1 98.44 212 LEU A O 1
ATOM 1695 N N . HIS A 1 213 ? -7.918 -2.502 2.355 1 98.31 213 HIS A N 1
ATOM 1696 C CA . HIS A 1 213 ? -8.383 -3.746 1.758 1 98.31 213 HIS A CA 1
ATOM 1697 C C . HIS A 1 213 ? -7.492 -4.918 2.154 1 98.31 213 HIS A C 1
ATOM 1699 O O . HIS A 1 213 ? -7.988 -5.957 2.596 1 98.31 213 HIS A O 1
ATOM 1705 N N . GLU A 1 214 ? -6.219 -4.766 2.049 1 98.31 214 GLU A N 1
ATOM 1706 C CA . GLU A 1 214 ? -5.238 -5.785 2.406 1 98.31 214 GLU A CA 1
ATOM 1707 C C . GLU A 1 214 ? -5.363 -6.176 3.877 1 98.31 214 GLU A C 1
ATOM 1709 O O . GLU A 1 214 ? -5.352 -7.363 4.211 1 98.31 214 GLU A O 1
ATOM 1714 N N . HIS A 1 215 ? -5.484 -5.145 4.75 1 97.12 215 HIS A N 1
ATOM 1715 C CA . HIS A 1 215 ? -5.613 -5.387 6.18 1 97.12 215 HIS A CA 1
ATOM 1716 C C . HIS A 1 215 ? -6.82 -6.266 6.484 1 97.12 215 HIS A C 1
ATOM 1718 O O . HIS A 1 215 ? -6.711 -7.234 7.246 1 97.12 215 HIS A O 1
ATOM 1724 N N . VAL A 1 216 ? -7.938 -5.98 5.855 1 95.88 216 VAL A N 1
ATOM 1725 C CA . VAL A 1 216 ? -9.18 -6.715 6.082 1 95.88 216 VAL A CA 1
ATOM 1726 C C . VAL A 1 216 ? -9.016 -8.164 5.621 1 95.88 216 VAL A C 1
ATOM 1728 O O . VAL A 1 216 ? -9.375 -9.094 6.344 1 95.88 216 VAL A O 1
ATOM 1731 N N . LYS A 1 217 ? -8.344 -8.328 4.484 1 95.44 217 LYS A N 1
ATOM 1732 C CA . LYS A 1 217 ? -8.203 -9.656 3.908 1 95.44 217 LYS A CA 1
ATOM 1733 C C . LYS A 1 217 ? -7.172 -10.484 4.676 1 95.44 217 LYS A C 1
ATOM 1735 O O . LYS A 1 217 ? -7.402 -11.656 4.969 1 95.44 217 LYS A O 1
ATOM 1740 N N . LEU A 1 218 ? -6.086 -9.883 5.055 1 94.06 218 LEU A N 1
ATOM 1741 C CA . LEU A 1 218 ? -5.016 -10.586 5.75 1 94.06 218 LEU A CA 1
ATOM 1742 C C . LEU A 1 218 ? -5.488 -11.078 7.113 1 94.06 218 LEU A C 1
ATOM 1744 O O . LEU A 1 218 ? -5.035 -12.125 7.594 1 94.06 218 LEU A O 1
ATOM 1748 N N . ASN A 1 219 ? -6.48 -10.383 7.656 1 92.12 219 ASN A N 1
ATOM 1749 C CA . ASN A 1 219 ? -6.898 -10.711 9.016 1 92.12 219 ASN A CA 1
ATOM 1750 C C . ASN A 1 219 ? -8.25 -11.414 9.039 1 92.12 219 ASN A C 1
ATOM 1752 O O . ASN A 1 219 ? -8.859 -11.57 10.094 1 92.12 219 ASN A O 1
ATOM 1756 N N . GLY A 1 220 ? -8.727 -11.789 7.852 1 89.44 220 GLY A N 1
ATOM 1757 C CA . GLY A 1 220 ? -9.969 -12.531 7.758 1 89.44 220 GLY A CA 1
ATOM 1758 C C . GLY A 1 220 ? -11.164 -11.758 8.281 1 89.44 220 GLY A C 1
ATOM 1759 O O . GLY A 1 220 ? -12.062 -12.336 8.906 1 89.44 220 GLY A O 1
ATOM 1760 N N . LEU A 1 221 ? -11.188 -10.414 8.039 1 90.62 221 LEU A N 1
ATOM 1761 C CA . LEU A 1 221 ? -12.195 -9.547 8.641 1 90.62 221 LEU A CA 1
ATOM 1762 C C . LEU A 1 221 ? -13.344 -9.305 7.664 1 90.62 221 LEU A C 1
ATOM 1764 O O . LEU A 1 221 ? -14.312 -8.625 8 1 90.62 221 LEU A O 1
ATOM 1768 N N . GLY A 1 222 ? -13.227 -9.93 6.469 1 90.25 222 GLY A N 1
ATOM 1769 C CA . GLY A 1 222 ? -14.297 -9.734 5.504 1 90.25 222 GLY A CA 1
ATOM 1770 C C . GLY A 1 222 ? -13.836 -9.836 4.066 1 90.25 222 GLY A C 1
ATOM 1771 O O . GLY A 1 222 ? -12.789 -10.43 3.783 1 90.25 222 GLY A O 1
ATOM 1772 N N . ARG A 1 223 ? -14.57 -9.25 3.174 1 93.25 223 ARG A N 1
ATOM 1773 C CA . ARG A 1 223 ? -14.383 -9.391 1.733 1 93.25 223 ARG A CA 1
ATOM 1774 C C . ARG A 1 223 ? -13.406 -8.352 1.202 1 93.25 223 ARG A C 1
ATOM 1776 O O . ARG A 1 223 ? -13.031 -8.391 0.029 1 93.25 223 ARG A O 1
ATOM 1783 N N . GLY A 1 224 ? -12.992 -7.457 2.002 1 95.5 224 GLY A N 1
ATOM 1784 C CA . GLY A 1 224 ? -12.156 -6.336 1.6 1 95.5 224 GLY A CA 1
ATOM 1785 C C . GLY A 1 224 ? -12.75 -4.988 1.958 1 95.5 224 GLY A C 1
ATOM 1786 O O . GLY A 1 224 ? -13.547 -4.883 2.895 1 95.5 224 GLY A O 1
ATOM 1787 N N . VAL A 1 225 ? -12.297 -4.012 1.333 1 97.5 225 VAL A N 1
ATOM 1788 C CA . VAL A 1 225 ? -12.797 -2.658 1.562 1 97.5 225 VAL A CA 1
ATOM 1789 C C . VAL A 1 225 ? -13.102 -1.985 0.226 1 97.5 225 VAL A C 1
ATOM 1791 O O . VAL A 1 225 ? -12.297 -2.057 -0.708 1 97.5 225 VAL A O 1
ATOM 1794 N N . ARG A 1 226 ? -14.344 -1.479 0.05 1 97.25 226 ARG A N 1
ATOM 1795 C CA . ARG A 1 226 ? -14.719 -0.607 -1.058 1 97.25 226 ARG A CA 1
ATOM 1796 C C . ARG A 1 226 ? -14.727 0.855 -0.626 1 97.25 226 ARG A C 1
ATOM 1798 O O . ARG A 1 226 ? -14.898 1.159 0.557 1 97.25 226 ARG A O 1
ATOM 1805 N N . PRO A 1 227 ? -14.445 1.829 -1.6 1 98.44 227 PRO A N 1
ATOM 1806 C CA . PRO A 1 227 ? -14.469 3.242 -1.213 1 98.44 227 PRO A CA 1
ATOM 1807 C C . PRO A 1 227 ? -15.727 3.627 -0.446 1 98.44 227 PRO A C 1
ATOM 1809 O O . PRO A 1 227 ? -15.664 4.402 0.51 1 98.44 227 PRO A O 1
ATOM 1812 N N . GLN A 1 228 ? -16.875 3.025 -0.791 1 97.94 228 GLN A N 1
ATOM 1813 C CA . GLN A 1 228 ? -18.156 3.404 -0.179 1 97.94 228 GLN A CA 1
ATOM 1814 C C . GLN A 1 228 ? -18.234 2.908 1.263 1 97.94 228 GLN A C 1
ATOM 1816 O O . GLN A 1 228 ? -19.125 3.314 2.012 1 97.94 228 GLN A O 1
ATOM 1821 N N . ASP A 1 229 ? -17.328 1.969 1.649 1 97.62 229 ASP A N 1
ATOM 1822 C CA . ASP A 1 229 ? -17.297 1.473 3.021 1 97.62 229 ASP A CA 1
ATOM 1823 C C . ASP A 1 229 ? -16.531 2.439 3.932 1 97.62 229 ASP A C 1
ATOM 1825 O O . ASP A 1 229 ? -16.516 2.262 5.152 1 97.62 229 ASP A O 1
ATOM 1829 N N . ILE A 1 230 ? -15.875 3.488 3.361 1 98.75 230 ILE A N 1
ATOM 1830 C CA . ILE A 1 230 ? -14.977 4.375 4.094 1 98.75 230 ILE A CA 1
ATOM 1831 C C . ILE A 1 230 ? -15.656 5.719 4.328 1 98.75 230 ILE A C 1
ATOM 1833 O O . ILE A 1 230 ? -16.234 6.305 3.404 1 98.75 230 ILE A O 1
ATOM 1837 N N . THR A 1 231 ? -15.688 6.18 5.547 1 98.88 231 THR A N 1
ATOM 1838 C CA . THR A 1 231 ? -15.977 7.574 5.863 1 98.88 231 THR A CA 1
ATOM 1839 C C . THR A 1 231 ? -14.711 8.312 6.277 1 98.88 231 THR A C 1
ATOM 1841 O O . THR A 1 231 ? -14.055 7.934 7.246 1 98.88 231 THR A O 1
ATOM 1844 N N . PHE A 1 232 ? -14.383 9.328 5.516 1 98.94 232 PHE A N 1
ATOM 1845 C CA . PHE A 1 232 ? -13.148 10.07 5.727 1 98.94 232 PHE A CA 1
ATOM 1846 C C . PHE A 1 232 ? -13.422 11.375 6.477 1 98.94 232 PHE A C 1
ATOM 1848 O O . PHE A 1 232 ? -14.25 12.172 6.059 1 98.94 232 PHE A O 1
ATOM 1855 N N . PHE A 1 233 ? -12.742 11.57 7.664 1 98.94 233 PHE A N 1
ATOM 1856 C CA . PHE A 1 233 ? -12.812 12.773 8.484 1 98.94 233 PHE A CA 1
ATOM 1857 C C . PHE A 1 233 ? -11.594 13.656 8.242 1 98.94 233 PHE A C 1
ATOM 1859 O O . PHE A 1 233 ? -10.461 13.234 8.469 1 98.94 233 PHE A O 1
ATOM 1866 N N . ASP A 1 234 ? -11.766 14.836 7.754 1 98.75 234 ASP A N 1
ATOM 1867 C CA . ASP A 1 234 ? -10.695 15.781 7.43 1 98.75 234 ASP A CA 1
ATOM 1868 C C . ASP A 1 234 ? -11.156 17.219 7.629 1 98.75 234 ASP A C 1
ATOM 1870 O O . ASP A 1 234 ? -12.344 17.516 7.516 1 98.75 234 ASP A O 1
ATOM 1874 N N . ASP A 1 235 ? -10.289 18.109 7.977 1 97.38 235 ASP A N 1
ATOM 1875 C CA . ASP A 1 235 ? -10.664 19.5 8.211 1 97.38 235 ASP A CA 1
ATOM 1876 C C . ASP A 1 235 ? -10.453 20.344 6.953 1 97.38 235 ASP A C 1
ATOM 1878 O O . ASP A 1 235 ? -10.859 21.5 6.902 1 97.38 235 ASP A O 1
ATOM 1882 N N . ILE A 1 236 ? -9.828 19.766 5.945 1 96.44 236 ILE A N 1
ATOM 1883 C CA . ILE A 1 236 ? -9.531 20.484 4.715 1 96.44 236 ILE A CA 1
ATOM 1884 C C . ILE A 1 236 ? -10.5 20.062 3.615 1 96.44 236 ILE A C 1
ATOM 1886 O O . ILE A 1 236 ? -10.555 18.875 3.258 1 96.44 236 ILE A O 1
ATOM 1890 N N . GLY A 1 237 ? -11.227 21.016 3.041 1 97.5 237 GLY A N 1
ATOM 1891 C CA . GLY A 1 237 ? -12.266 20.766 2.053 1 97.5 237 GLY A CA 1
ATOM 1892 C C . GLY A 1 237 ? -11.742 20.062 0.808 1 97.5 237 GLY A C 1
ATOM 1893 O O . GLY A 1 237 ? -12.383 19.141 0.292 1 97.5 237 GLY A O 1
ATOM 1894 N N . THR A 1 238 ? -10.609 20.484 0.333 1 97.62 238 THR A N 1
ATOM 1895 C CA . THR A 1 238 ? -10.047 19.906 -0.887 1 97.62 238 THR A CA 1
ATOM 1896 C C . THR A 1 238 ? -9.734 18.422 -0.694 1 97.62 238 THR A C 1
ATOM 1898 O O . THR A 1 238 ? -9.906 17.625 -1.615 1 97.62 238 THR A O 1
ATOM 1901 N N . ASN A 1 239 ? -9.234 18.078 0.463 1 98.62 239 ASN A N 1
ATOM 1902 C CA . ASN A 1 239 ? -8.992 16.672 0.769 1 98.62 239 ASN A CA 1
ATOM 1903 C C . ASN A 1 239 ? -10.289 15.859 0.713 1 98.62 239 ASN A C 1
ATOM 1905 O O . ASN A 1 239 ? -10.312 14.758 0.161 1 98.62 239 ASN A O 1
ATOM 1909 N N . LEU A 1 240 ? -11.375 16.438 1.207 1 98.88 240 LEU A N 1
ATOM 1910 C CA . LEU A 1 240 ? -12.664 15.758 1.248 1 98.88 240 LEU A CA 1
ATOM 1911 C C . LEU A 1 240 ? -13.25 15.625 -0.152 1 98.88 240 LEU A C 1
ATOM 1913 O O . LEU A 1 240 ? -13.875 14.609 -0.475 1 98.88 240 LEU A O 1
ATOM 1917 N N . ARG A 1 241 ? -13.047 16.609 -0.937 1 98.81 241 ARG A N 1
ATOM 1918 C CA . ARG A 1 241 ? -13.562 16.562 -2.301 1 98.81 241 ARG A CA 1
ATOM 1919 C C . ARG A 1 241 ? -12.945 15.398 -3.08 1 98.81 241 ARG A C 1
ATOM 1921 O O . ARG A 1 241 ? -13.656 14.68 -3.789 1 98.81 241 ARG A O 1
ATOM 1928 N N . THR A 1 242 ? -11.656 15.219 -2.92 1 98.88 242 THR A N 1
ATOM 1929 C CA . THR A 1 242 ? -10.984 14.117 -3.6 1 98.88 242 THR A CA 1
ATOM 1930 C C . THR A 1 242 ? -11.492 12.773 -3.088 1 98.88 242 THR A C 1
ATOM 1932 O O . THR A 1 242 ? -11.766 11.867 -3.877 1 98.88 242 THR A O 1
ATOM 1935 N N . ALA A 1 243 ? -11.648 12.664 -1.797 1 98.94 243 ALA A N 1
ATOM 1936 C CA . ALA A 1 243 ? -12.164 11.43 -1.202 1 98.94 243 ALA A CA 1
ATOM 1937 C C . ALA A 1 243 ? -13.555 11.109 -1.732 1 98.94 243 ALA A C 1
ATOM 1939 O O . ALA A 1 243 ? -13.836 9.969 -2.098 1 98.94 243 ALA A O 1
ATOM 1940 N N . LYS A 1 244 ? -14.383 12.156 -1.823 1 98.81 244 LYS A N 1
ATOM 1941 C CA . LYS A 1 244 ? -15.742 11.984 -2.332 1 98.81 244 LYS A CA 1
ATOM 1942 C C . LYS A 1 244 ? -15.727 11.539 -3.793 1 98.81 244 LYS A C 1
ATOM 1944 O O . LYS A 1 244 ? -16.5 10.656 -4.184 1 98.81 244 LYS A O 1
ATOM 1949 N N . LYS A 1 245 ? -14.875 12.117 -4.531 1 98.81 245 LYS A N 1
ATOM 1950 C CA . LYS A 1 245 ? -14.734 11.766 -5.941 1 98.81 245 LYS A CA 1
ATOM 1951 C C . LYS A 1 245 ? -14.391 10.289 -6.105 1 98.81 245 LYS A C 1
ATOM 1953 O O . LYS A 1 245 ? -14.82 9.648 -7.066 1 98.81 245 LYS A O 1
ATOM 1958 N N . LEU A 1 246 ? -13.68 9.719 -5.137 1 98.69 246 LEU A N 1
ATOM 1959 C CA . LEU A 1 246 ? -13.234 8.336 -5.207 1 98.69 246 LEU A CA 1
ATOM 1960 C C . LEU A 1 246 ? -14.266 7.398 -4.59 1 98.69 246 LEU A C 1
ATOM 1962 O O . LEU A 1 246 ? -14.039 6.188 -4.512 1 98.69 246 LEU A O 1
ATOM 1966 N N . GLY A 1 247 ? -15.398 7.973 -4.078 1 98.75 247 GLY A N 1
ATOM 1967 C CA . GLY A 1 247 ? -16.516 7.137 -3.664 1 98.75 247 GLY A CA 1
ATOM 1968 C C . GLY A 1 247 ? -16.641 7.016 -2.156 1 98.75 247 GLY A C 1
ATOM 1969 O O . GLY A 1 247 ? -17.516 6.305 -1.659 1 98.75 247 GLY A O 1
ATOM 1970 N N . MET A 1 248 ? -15.812 7.754 -1.412 1 98.88 248 MET A N 1
ATOM 1971 C CA . MET A 1 248 ? -15.891 7.703 0.045 1 98.88 248 MET A CA 1
ATOM 1972 C C . MET A 1 248 ? -17 8.609 0.562 1 98.88 248 MET A C 1
ATOM 1974 O O . MET A 1 248 ? -17.391 9.57 -0.108 1 98.88 248 MET A O 1
ATOM 1978 N N . LYS A 1 249 ? -17.516 8.273 1.654 1 98.75 249 LYS A N 1
ATOM 1979 C CA . LYS A 1 249 ? -18.234 9.258 2.449 1 98.75 249 LYS A CA 1
ATOM 1980 C C . LYS A 1 249 ? -17.281 10.203 3.168 1 98.75 249 LYS A C 1
ATOM 1982 O O . LYS A 1 249 ? -16.109 9.875 3.363 1 98.75 249 LYS A O 1
ATOM 1987 N N . THR A 1 250 ? -17.766 11.398 3.445 1 98.88 250 THR A N 1
ATOM 1988 C CA . 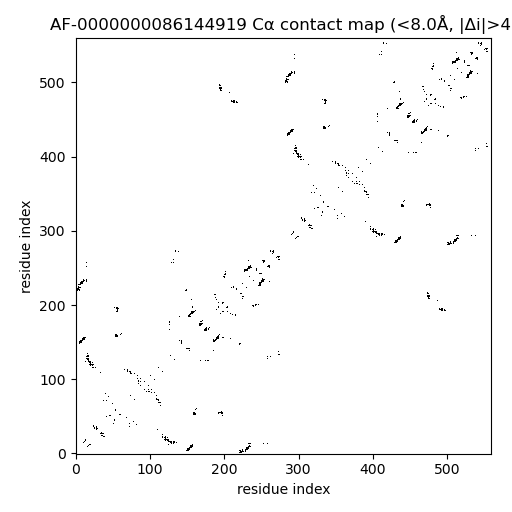THR A 1 250 ? -16.875 12.375 4.051 1 98.88 250 THR A CA 1
ATOM 1989 C C . THR A 1 250 ? -17.578 13.148 5.156 1 98.88 250 THR A C 1
ATOM 1991 O O . THR A 1 250 ? -18.797 13.344 5.105 1 98.88 250 THR A O 1
ATOM 1994 N N . VAL A 1 251 ? -16.828 13.523 6.191 1 98.88 251 VAL A N 1
ATOM 1995 C CA . VAL A 1 251 ? -17.266 14.43 7.254 1 98.88 251 VAL A CA 1
ATOM 1996 C C . VAL A 1 251 ? -16.234 15.539 7.438 1 98.88 251 VAL A C 1
ATOM 1998 O O . VAL A 1 251 ? -15.062 15.266 7.734 1 98.88 251 VAL A O 1
ATOM 2001 N N . LYS A 1 252 ? -16.656 16.75 7.258 1 98.69 252 LYS A N 1
ATOM 2002 C CA . LYS A 1 252 ? -15.781 17.875 7.508 1 98.69 252 LYS A CA 1
ATOM 2003 C C . LYS A 1 252 ? -15.664 18.172 9 1 98.69 252 LYS A C 1
ATOM 2005 O O . LYS A 1 252 ? -16.688 18.344 9.688 1 98.69 252 LYS A O 1
ATOM 2010 N N . VAL A 1 253 ? -14.469 18.125 9.461 1 98.25 253 VAL A N 1
ATOM 2011 C CA . VAL A 1 253 ? -14.227 18.531 10.844 1 98.25 253 VAL A CA 1
ATOM 2012 C C . VAL A 1 253 ? -13.93 20.031 10.891 1 98.25 253 VAL A C 1
ATOM 2014 O O . VAL A 1 253 ? -12.906 20.484 10.375 1 98.25 253 VAL A O 1
ATOM 2017 N N . GLN A 1 254 ? -14.797 20.734 11.516 1 95.19 254 GLN A N 1
ATOM 2018 C CA . GLN A 1 254 ? -14.617 22.172 11.625 1 95.19 254 GLN A CA 1
ATOM 2019 C C . GLN A 1 254 ? -13.617 22.516 12.719 1 95.19 254 GLN A C 1
ATOM 2021 O O . GLN A 1 254 ? -13.664 21.969 13.82 1 95.19 254 GLN A O 1
ATOM 2026 N N . LEU A 1 255 ? -12.742 23.422 12.336 1 88.19 255 LEU A N 1
ATOM 2027 C CA . LEU A 1 255 ? -11.742 23.844 13.312 1 88.19 255 LEU A CA 1
ATOM 2028 C C . LEU A 1 255 ? -12.398 24.312 14.609 1 88.19 255 LEU A C 1
ATOM 2030 O O . LEU A 1 255 ? -13.297 25.156 14.578 1 88.19 255 LEU A O 1
ATOM 2034 N N . GLY A 1 256 ? -12.047 23.703 15.688 1 87.38 256 GLY A N 1
ATOM 2035 C CA . GLY A 1 256 ? -12.57 24.078 17 1 87.38 256 GLY A CA 1
ATOM 2036 C C . GLY A 1 256 ? -13.922 23.469 17.297 1 87.38 256 GLY A C 1
ATOM 2037 O O . GLY A 1 256 ? -14.477 23.672 18.375 1 87.38 256 GLY A O 1
ATOM 2038 N N . ARG A 1 257 ? -14.438 22.703 16.375 1 93.88 257 ARG A N 1
ATOM 2039 C CA . ARG A 1 257 ? -15.75 22.109 16.578 1 93.88 257 ARG A CA 1
ATOM 2040 C C . ARG A 1 257 ? -15.742 20.625 16.219 1 93.88 257 ARG A C 1
ATOM 2042 O O . ARG A 1 257 ? -16.609 20.156 15.492 1 93.88 257 ARG A O 1
ATOM 2049 N N . ALA A 1 258 ? -14.75 19.969 16.75 1 96.31 258 ALA A N 1
ATOM 2050 C CA . ALA A 1 258 ? -14.672 18.531 16.516 1 96.31 258 ALA A CA 1
ATOM 2051 C C . ALA A 1 258 ? -15.836 17.812 17.172 1 96.31 258 ALA A C 1
ATOM 2053 O O . ALA A 1 258 ? -16.125 16.656 16.844 1 96.31 258 ALA A O 1
ATOM 2054 N N . ASP A 1 259 ? -16.562 18.484 18.125 1 96.56 259 ASP A N 1
ATOM 2055 C CA . ASP A 1 259 ? -17.734 17.906 18.781 1 96.56 259 ASP A CA 1
ATOM 2056 C C . ASP A 1 259 ? -18.812 17.531 17.766 1 96.56 259 ASP A C 1
ATOM 2058 O O . ASP A 1 259 ? -19.484 16.516 17.906 1 96.56 259 ASP A O 1
ATOM 2062 N N . LEU A 1 260 ? -18.906 18.344 16.703 1 97.56 260 LEU A N 1
ATOM 2063 C CA . LEU A 1 260 ? -19.906 18.078 15.672 1 97.56 260 LEU A CA 1
ATOM 2064 C C . LEU A 1 260 ? -19.547 16.812 14.906 1 97.56 260 LEU A C 1
ATOM 2066 O O . LEU A 1 260 ? -20.438 16.016 14.562 1 97.56 260 LEU A O 1
ATOM 2070 N N . ALA A 1 261 ? -18.281 16.625 14.625 1 98.19 261 ALA A N 1
ATOM 2071 C CA . ALA A 1 261 ? -17.828 15.422 13.938 1 98.19 261 ALA A CA 1
ATOM 2072 C C . ALA A 1 261 ? -18.016 14.188 14.82 1 98.19 261 ALA A C 1
ATOM 2074 O O . ALA A 1 261 ? -18.375 13.117 14.32 1 98.19 261 ALA A O 1
ATOM 2075 N N . VAL A 1 262 ? -17.812 14.336 16.125 1 98.38 262 VAL A N 1
ATOM 2076 C CA . VAL A 1 262 ? -18 13.227 17.047 1 98.38 262 VAL A CA 1
ATOM 2077 C C . VAL A 1 262 ? -19.469 12.836 17.094 1 98.38 262 VAL A C 1
ATOM 2079 O O . VAL A 1 262 ? -19.812 11.656 17.172 1 98.38 262 VAL A O 1
ATOM 2082 N N . LYS A 1 263 ? -20.328 13.836 17.031 1 97.75 263 LYS A N 1
ATOM 2083 C CA . LYS A 1 263 ? -21.75 13.539 16.969 1 97.75 263 LYS A CA 1
ATOM 2084 C C . LYS A 1 263 ? -22.078 12.711 15.727 1 97.75 263 LYS A C 1
ATOM 2086 O O . LYS A 1 263 ? -22.891 11.781 15.789 1 97.75 263 LYS A O 1
ATOM 2091 N N . GLU A 1 264 ? -21.484 13.055 14.609 1 97.94 264 GLU A N 1
ATOM 2092 C CA . GLU A 1 264 ? -21.672 12.266 13.398 1 97.94 264 GLU A CA 1
ATOM 2093 C C . GLU A 1 264 ? -21.172 10.836 13.594 1 97.94 264 GLU A C 1
ATOM 2095 O O . GLU A 1 264 ? -21.797 9.883 13.125 1 97.94 264 GLU A O 1
ATOM 2100 N N . LEU A 1 265 ? -20.031 10.711 14.273 1 97.88 265 LEU A N 1
ATOM 2101 C CA . LEU A 1 265 ? -19.484 9.391 14.594 1 97.88 265 LEU A CA 1
ATOM 2102 C C . LEU A 1 265 ? -20.484 8.586 15.422 1 97.88 265 LEU A C 1
ATOM 2104 O O . LEU A 1 265 ? -20.672 7.391 15.188 1 97.88 265 LEU A O 1
ATOM 2108 N N . GLU A 1 266 ? -21.094 9.297 16.359 1 97.62 266 GLU A N 1
ATOM 2109 C CA . GLU A 1 266 ? -22.094 8.617 17.188 1 97.62 266 GLU A CA 1
ATOM 2110 C C . GLU A 1 266 ? -23.25 8.086 16.344 1 97.62 266 GLU A C 1
ATOM 2112 O O . GLU A 1 266 ? -23.688 6.949 16.531 1 97.62 266 GLU A O 1
ATOM 2117 N N . LYS A 1 267 ? -23.688 8.875 15.469 1 96.44 267 LYS A N 1
ATOM 2118 C CA . LYS A 1 267 ? -24.781 8.469 14.602 1 96.44 267 LYS A CA 1
ATOM 2119 C C . LYS A 1 267 ? -24.406 7.27 13.742 1 96.44 267 LYS A C 1
ATOM 2121 O O . LYS A 1 267 ? -25.188 6.332 13.594 1 96.44 267 LYS A O 1
ATOM 2126 N N . MET A 1 268 ? -23.219 7.242 13.273 1 94.44 268 MET A N 1
ATOM 2127 C CA . MET A 1 268 ? -22.75 6.219 12.344 1 94.44 268 MET A CA 1
ATOM 2128 C C . MET A 1 268 ? -22.484 4.902 13.062 1 94.44 268 MET A C 1
ATOM 2130 O O . MET A 1 268 ? -22.656 3.828 12.492 1 94.44 268 MET A O 1
ATOM 2134 N N . THR A 1 269 ? -22.078 4.996 14.289 1 94.25 269 THR A N 1
ATOM 2135 C CA . THR A 1 269 ? -21.609 3.801 14.984 1 94.25 269 THR A CA 1
ATOM 2136 C C . THR A 1 269 ? -22.641 3.316 15.992 1 94.25 269 THR A C 1
ATOM 2138 O O . THR A 1 269 ? -22.562 2.18 16.469 1 94.25 269 THR A O 1
ATOM 2141 N N . GLY A 1 270 ? -23.516 4.168 16.406 1 94.12 270 GLY A N 1
ATOM 2142 C CA . GLY A 1 270 ? -24.469 3.854 17.453 1 94.12 270 GLY A CA 1
ATOM 2143 C C . GLY A 1 270 ? -23.859 3.875 18.844 1 94.12 270 GLY A C 1
ATOM 2144 O O . GLY A 1 270 ? -24.469 3.422 19.812 1 94.12 270 GLY A O 1
ATOM 2145 N N . MET A 1 271 ? -22.641 4.449 18.906 1 94.69 271 MET A N 1
ATOM 2146 C CA . MET A 1 271 ? -21.906 4.484 20.172 1 94.69 271 MET A CA 1
ATOM 2147 C C . MET A 1 271 ? -22.062 5.844 20.844 1 94.69 271 MET A C 1
ATOM 2149 O O . MET A 1 271 ? -22.312 6.848 20.172 1 94.69 271 MET A O 1
ATOM 2153 N N . SER A 1 272 ? -21.938 5.871 22.219 1 95.69 272 SER A N 1
ATOM 2154 C CA . SER A 1 272 ? -21.797 7.117 22.969 1 95.69 272 SER A CA 1
ATOM 2155 C C . SER A 1 272 ? -20.328 7.527 23.062 1 95.69 272 SER A C 1
ATOM 2157 O O . SER A 1 272 ? -19.562 6.922 23.812 1 95.69 272 SER A O 1
ATOM 2159 N N . LEU A 1 273 ? -20.031 8.539 22.266 1 96.5 273 LEU A N 1
ATOM 2160 C CA . LEU A 1 273 ? -18.625 8.875 22.141 1 96.5 273 LEU A CA 1
ATOM 2161 C C . LEU A 1 273 ? -18.328 10.219 22.812 1 96.5 273 LEU A C 1
ATOM 2163 O O . LEU A 1 273 ? -17.203 10.477 23.219 1 96.5 273 LEU A O 1
ATOM 2167 N N . LEU A 1 274 ? -19.359 11.094 22.859 1 91.75 274 LEU A N 1
ATOM 2168 C CA . LEU A 1 274 ? -19.141 12.383 23.5 1 91.75 274 LEU A CA 1
ATOM 2169 C C . LEU A 1 274 ? -19.219 12.258 25.016 1 91.75 274 LEU A C 1
ATOM 2171 O O . LEU A 1 274 ? -20.062 11.523 25.531 1 91.75 274 LEU A O 1
ATOM 2175 N N . ASP A 1 275 ? -18.188 12.766 25.641 1 77.56 275 ASP A N 1
ATOM 2176 C CA . ASP A 1 275 ? -18.297 12.812 27.109 1 77.56 275 ASP A CA 1
ATOM 2177 C C . ASP A 1 275 ? -19.469 13.664 27.547 1 77.56 275 ASP A C 1
ATOM 2179 O O . ASP A 1 275 ? -19.891 14.586 26.844 1 77.56 275 ASP A O 1
ATOM 2183 N N . ASP A 1 276 ? -20.047 13.18 28.625 1 62.94 276 ASP A N 1
ATOM 2184 C CA . ASP A 1 276 ? -21.219 13.812 29.203 1 62.94 276 ASP A CA 1
ATOM 2185 C C . ASP A 1 276 ? -21.031 15.328 29.297 1 62.94 276 ASP A C 1
ATOM 2187 O O . ASP A 1 276 ? -21.984 16.094 29.094 1 62.94 276 ASP A O 1
ATOM 2191 N N . LYS A 1 277 ? -19.969 15.82 29.609 1 52 277 LYS A N 1
ATOM 2192 C CA . LYS A 1 277 ? -19.812 17.266 29.781 1 52 277 LYS A CA 1
ATOM 2193 C C . LYS A 1 277 ? -19.969 18 28.469 1 52 277 LYS A C 1
ATOM 2195 O O . LYS A 1 277 ? -20.469 19.125 28.422 1 52 277 LYS A O 1
ATOM 2200 N N . ALA A 1 278 ? -19.531 17.422 27.391 1 52.19 278 ALA A N 1
ATOM 2201 C CA . ALA A 1 278 ? -19.594 18.062 26.078 1 52.19 278 ALA A CA 1
ATOM 2202 C C . ALA A 1 278 ? -20.984 17.953 25.484 1 52.19 278 ALA A C 1
ATOM 2204 O O . ALA A 1 278 ? -21.312 18.641 24.5 1 52.19 278 ALA A O 1
ATOM 2205 N N . ARG A 1 279 ? -21.859 17.047 25.984 1 51.25 279 ARG A N 1
ATOM 2206 C CA . ARG A 1 279 ? -23.219 16.859 25.5 1 51.25 279 ARG A CA 1
ATOM 2207 C C . ARG A 1 279 ? -24.125 17.984 25.953 1 51.25 279 ARG A C 1
ATOM 2209 O O . ARG A 1 279 ? -25.156 18.25 25.328 1 51.25 279 ARG A O 1
ATOM 2216 N N . LEU A 1 280 ? -23.766 18.703 27.031 1 37.19 280 LEU A N 1
ATOM 2217 C CA . LEU A 1 280 ? -24.609 19.766 27.531 1 37.19 280 LEU A CA 1
ATOM 2218 C C . LEU A 1 280 ? -24.344 21.078 26.781 1 37.19 280 LEU A C 1
ATOM 2220 O O . LEU A 1 280 ? -23.203 21.359 26.422 1 37.19 280 LEU A O 1
ATOM 2224 N N . MET B 1 1 ? 26.125 7.617 -3.814 1 35.25 1 MET B N 1
ATOM 2225 C CA . MET B 1 1 ? 25.359 6.418 -4.129 1 35.25 1 MET B CA 1
ATOM 2226 C C . MET B 1 1 ? 24.438 6.043 -2.973 1 35.25 1 MET B C 1
ATOM 2228 O O . MET B 1 1 ? 23.922 4.926 -2.924 1 35.25 1 MET B O 1
ATOM 2232 N N . ALA B 1 2 ? 24.625 6.668 -1.695 1 54.81 2 ALA B N 1
ATOM 2233 C CA . ALA B 1 2 ? 24.531 6.746 -0.239 1 54.81 2 ALA B CA 1
ATOM 2234 C C . ALA B 1 2 ? 23.109 7.094 0.207 1 54.81 2 ALA B C 1
ATOM 2236 O O . ALA B 1 2 ? 22.812 7.062 1.4 1 54.81 2 ALA B O 1
ATOM 2237 N N . GLY B 1 3 ? 21.844 6.461 -0.63 1 83.5 3 GLY B N 1
ATOM 2238 C CA . GLY B 1 3 ? 20.562 6.824 -0.048 1 83.5 3 GLY B CA 1
ATOM 2239 C C . GLY B 1 3 ? 19.422 5.926 -0.499 1 83.5 3 GLY B C 1
ATOM 2240 O O . GLY B 1 3 ? 18.328 5.957 0.076 1 83.5 3 GLY B O 1
ATOM 2241 N N . TYR B 1 4 ? 19.828 5.141 -1.644 1 91.06 4 TYR B N 1
ATOM 2242 C CA . TYR B 1 4 ? 18.781 4.23 -2.084 1 91.06 4 TYR B CA 1
ATOM 2243 C C . TYR B 1 4 ? 19.219 2.779 -1.938 1 91.06 4 TYR B C 1
ATOM 2245 O O . TYR B 1 4 ? 20.359 2.436 -2.244 1 91.06 4 TYR B O 1
ATOM 2253 N N . PRO B 1 5 ? 18.422 1.894 -1.535 1 92.88 5 PRO B N 1
ATOM 2254 C CA . PRO B 1 5 ? 18.766 0.485 -1.333 1 92.88 5 PRO B CA 1
ATOM 2255 C C . PRO B 1 5 ? 18.75 -0.317 -2.633 1 92.88 5 PRO B C 1
ATOM 2257 O O . PRO B 1 5 ? 18.234 0.151 -3.648 1 92.88 5 PRO B O 1
ATOM 2260 N N . GLN B 1 6 ? 19.484 -1.416 -2.561 1 94.38 6 GLN B N 1
ATOM 2261 C CA . GLN B 1 6 ? 19.25 -2.477 -3.535 1 94.38 6 GLN B CA 1
ATOM 2262 C C . GLN B 1 6 ? 18.047 -3.32 -3.158 1 94.38 6 GLN B C 1
ATOM 2264 O O . GLN B 1 6 ? 18 -3.92 -2.082 1 94.38 6 GLN B O 1
ATOM 2269 N N . VAL B 1 7 ? 17.047 -3.293 -4.016 1 98 7 VAL B N 1
ATOM 2270 C CA . VAL B 1 7 ? 15.836 -4.051 -3.738 1 98 7 VAL B CA 1
ATOM 2271 C C . VAL B 1 7 ? 15.758 -5.262 -4.66 1 98 7 VAL B C 1
ATOM 2273 O O . VAL B 1 7 ? 15.828 -5.125 -5.883 1 98 7 VAL B O 1
ATOM 2276 N N . LEU B 1 8 ? 15.719 -6.445 -4.082 1 98.75 8 LEU B N 1
ATOM 2277 C CA . LEU B 1 8 ? 15.445 -7.68 -4.816 1 98.75 8 LEU B CA 1
ATOM 2278 C C . LEU B 1 8 ? 14.008 -8.125 -4.605 1 98.75 8 LEU B C 1
ATOM 2280 O O . LEU B 1 8 ? 13.609 -8.453 -3.486 1 98.75 8 LEU B O 1
ATOM 2284 N N . LEU B 1 9 ? 13.188 -8.016 -5.637 1 98.94 9 LEU B N 1
ATOM 2285 C CA . LEU B 1 9 ? 11.773 -8.375 -5.617 1 98.94 9 LEU B CA 1
ATOM 2286 C C . LEU B 1 9 ? 11.539 -9.711 -6.32 1 98.94 9 LEU B C 1
ATOM 2288 O O . LEU B 1 9 ? 11.984 -9.906 -7.453 1 98.94 9 LEU B O 1
ATOM 2292 N N . PHE B 1 10 ? 10.852 -10.656 -5.625 1 98.94 10 PHE B N 1
ATOM 2293 C CA . PHE B 1 10 ? 10.75 -12.016 -6.141 1 98.94 10 PHE B CA 1
ATOM 2294 C C . PHE B 1 10 ? 9.289 -12.406 -6.34 1 98.94 10 PHE B C 1
ATOM 2296 O O . PHE B 1 10 ? 8.461 -12.203 -5.453 1 98.94 10 PHE B O 1
ATOM 2303 N N . ASP B 1 11 ? 8.977 -12.992 -7.516 1 98.75 11 ASP B N 1
ATOM 2304 C CA . ASP B 1 11 ? 7.824 -13.883 -7.598 1 98.75 11 ASP B CA 1
ATOM 2305 C C . ASP B 1 11 ? 8.031 -15.133 -6.742 1 98.75 11 ASP B C 1
ATOM 2307 O O . ASP B 1 11 ? 9.164 -15.438 -6.352 1 98.75 11 ASP B O 1
ATOM 2311 N N . ILE B 1 12 ? 6.941 -15.828 -6.488 1 98.31 12 ILE B N 1
ATOM 2312 C CA . ILE B 1 12 ? 7.07 -16.969 -5.598 1 98.31 12 ILE B CA 1
ATOM 2313 C C . ILE B 1 12 ? 7.008 -18.266 -6.406 1 98.31 12 ILE B C 1
ATOM 2315 O O . ILE B 1 12 ? 8 -18.984 -6.512 1 98.31 12 ILE B O 1
ATOM 2319 N N . GLY B 1 13 ? 5.875 -18.5 -7.027 1 97.19 13 GLY B N 1
ATOM 2320 C CA . GLY B 1 13 ? 5.738 -19.719 -7.809 1 97.19 13 GLY B CA 1
ATOM 2321 C C . GLY B 1 13 ? 6.629 -19.734 -9.039 1 97.19 13 GLY B C 1
ATOM 2322 O O . GLY B 1 13 ? 6.543 -18.859 -9.891 1 97.19 13 GLY B O 1
ATOM 2323 N N . GLY B 1 14 ? 7.453 -20.734 -9.18 1 96.94 14 GLY B N 1
ATOM 2324 C CA . GLY B 1 14 ? 8.352 -20.859 -10.312 1 96.94 14 GLY B CA 1
ATOM 2325 C C . GLY B 1 14 ? 9.672 -20.141 -10.102 1 96.94 14 GLY B C 1
ATOM 2326 O O . GLY B 1 14 ? 10.562 -20.203 -10.953 1 96.94 14 GLY B O 1
ATOM 2327 N N . VAL B 1 15 ? 9.742 -19.422 -8.969 1 98.25 15 VAL B N 1
ATOM 2328 C CA . VAL B 1 15 ? 10.953 -18.672 -8.641 1 98.25 15 VAL B CA 1
ATOM 2329 C C . VAL B 1 15 ? 11.508 -19.156 -7.301 1 98.25 15 VAL B C 1
ATOM 2331 O O . VAL B 1 15 ? 12.531 -19.828 -7.254 1 98.25 15 VAL B O 1
ATOM 2334 N N . CYS B 1 16 ? 10.789 -18.984 -6.227 1 98.12 16 CYS B N 1
ATOM 2335 C CA . CYS B 1 16 ? 11.234 -19.391 -4.895 1 98.12 16 CYS B CA 1
ATOM 2336 C C . CYS B 1 16 ? 10.859 -20.828 -4.605 1 98.12 16 CYS B C 1
ATOM 2338 O O . CYS B 1 16 ? 11.523 -21.5 -3.809 1 98.12 16 CYS B O 1
ATOM 2340 N N . VAL B 1 17 ? 9.766 -21.266 -5.227 1 97 17 VAL B N 1
ATOM 2341 C CA . VAL B 1 17 ? 9.289 -22.641 -5.129 1 97 17 VAL B CA 1
ATOM 2342 C C . VAL B 1 17 ? 9.047 -23.203 -6.527 1 97 17 VAL B C 1
ATOM 2344 O O . VAL B 1 17 ? 9.117 -22.469 -7.516 1 97 17 VAL B O 1
ATOM 2347 N N . VAL B 1 18 ? 8.758 -24.484 -6.586 1 94.19 18 VAL B N 1
ATOM 2348 C CA . VAL B 1 18 ? 8.477 -25.141 -7.855 1 94.19 18 VAL B CA 1
ATOM 2349 C C . VAL B 1 18 ? 7.246 -24.516 -8.508 1 94.19 18 VAL B C 1
ATOM 2351 O O . VAL B 1 18 ? 6.297 -24.125 -7.816 1 94.19 18 VAL B O 1
ATOM 2354 N N . SER B 1 19 ? 7.246 -24.453 -9.82 1 93.94 19 SER B N 1
ATOM 2355 C CA . SER B 1 19 ? 6.16 -23.828 -10.562 1 93.94 19 SER B CA 1
ATOM 2356 C C . SER B 1 19 ? 4.898 -24.672 -10.531 1 93.94 19 SER B C 1
ATOM 2358 O O . SER B 1 19 ? 4.949 -25.875 -10.805 1 93.94 19 SER B O 1
ATOM 2360 N N . PRO B 1 20 ? 3.738 -24.047 -10.273 1 93.38 20 PRO B N 1
ATOM 2361 C CA . PRO B 1 20 ? 2.484 -24.797 -10.422 1 93.38 20 PRO B CA 1
ATOM 2362 C C . PRO B 1 20 ? 2.244 -25.266 -11.852 1 93.38 20 PRO B C 1
ATOM 2364 O O . PRO B 1 20 ? 1.477 -26.203 -12.078 1 93.38 20 PRO B O 1
ATOM 2367 N N . PHE B 1 21 ? 2.951 -24.688 -12.766 1 90.31 21 PHE B N 1
ATOM 2368 C CA . PHE B 1 21 ? 2.777 -25.047 -14.164 1 90.31 21 PHE B CA 1
ATOM 2369 C C . PHE B 1 21 ? 3.307 -26.453 -14.43 1 90.31 21 PHE B C 1
ATOM 2371 O O . PHE B 1 21 ? 2.906 -27.094 -15.406 1 90.31 21 PHE B O 1
ATOM 2378 N N . GLN B 1 22 ? 4.156 -26.891 -13.594 1 91.31 22 GLN B N 1
ATOM 2379 C CA . GLN B 1 22 ? 4.625 -28.266 -13.727 1 91.31 22 GLN B CA 1
ATOM 2380 C C . GLN B 1 22 ? 3.488 -29.25 -13.516 1 91.31 22 GLN B C 1
ATOM 2382 O O . GLN B 1 22 ? 3.42 -30.281 -14.195 1 91.31 22 GLN B O 1
ATOM 2387 N N . ALA B 1 23 ? 2.611 -28.922 -12.602 1 94.56 23 ALA B N 1
ATOM 2388 C CA . ALA B 1 23 ? 1.449 -29.781 -12.367 1 94.56 23 ALA B CA 1
ATOM 2389 C C . ALA B 1 23 ? 0.536 -29.812 -13.586 1 94.56 23 ALA B C 1
ATOM 2391 O O . ALA B 1 23 ? -0.021 -30.859 -13.93 1 94.56 23 ALA B O 1
ATOM 2392 N N . ILE B 1 24 ? 0.389 -28.703 -14.25 1 96.81 24 ILE B N 1
ATOM 2393 C CA . ILE B 1 24 ? -0.435 -28.625 -15.453 1 96.81 24 ILE B CA 1
ATOM 2394 C C . ILE B 1 24 ? 0.174 -29.469 -16.562 1 96.81 24 ILE B C 1
ATOM 2396 O O . ILE B 1 24 ? -0.528 -30.266 -17.203 1 96.81 24 ILE B O 1
ATOM 2400 N N . LEU B 1 25 ? 1.45 -29.344 -16.734 1 95.25 25 LEU B N 1
ATOM 2401 C CA . LEU B 1 25 ? 2.156 -30.109 -17.766 1 95.25 25 LEU B CA 1
ATOM 2402 C C . LEU B 1 25 ? 2.006 -31.609 -17.516 1 95.25 25 LEU B C 1
ATOM 2404 O O . LEU B 1 25 ? 1.669 -32.375 -18.438 1 95.25 25 LEU B O 1
ATOM 2408 N N . ASP B 1 26 ? 2.197 -32 -16.297 1 96 26 ASP B N 1
ATOM 2409 C CA . ASP B 1 26 ? 2.076 -33.438 -15.945 1 96 26 ASP B CA 1
ATOM 2410 C C . ASP B 1 26 ? 0.658 -33.938 -16.203 1 96 26 ASP B C 1
ATOM 2412 O O . ASP B 1 26 ? 0.47 -35.062 -16.688 1 96 26 ASP B O 1
ATOM 2416 N N . TYR B 1 27 ? -0.302 -33.125 -15.891 1 97.5 27 TYR B N 1
ATOM 2417 C CA . TYR B 1 27 ? -1.704 -33.469 -16.062 1 97.5 27 TYR B CA 1
ATOM 2418 C C . TYR B 1 27 ? -2.045 -33.625 -17.547 1 97.5 27 TYR B C 1
ATOM 2420 O O . TYR B 1 27 ? -2.686 -34.625 -17.938 1 97.5 27 TYR B O 1
ATOM 2428 N N . GLU B 1 28 ? -1.629 -32.656 -18.359 1 97.5 28 GLU B N 1
ATOM 2429 C CA . GLU B 1 28 ? -1.886 -32.719 -19.797 1 97.5 28 GLU B CA 1
ATOM 2430 C C . GLU B 1 28 ? -1.253 -33.938 -20.438 1 97.5 28 GLU B C 1
ATOM 2432 O O . GLU B 1 28 ? -1.885 -34.625 -21.234 1 97.5 28 GLU B O 1
ATOM 2437 N N . LYS B 1 29 ? -0.038 -34.312 -20 1 96.75 29 LYS B N 1
ATOM 2438 C CA . LYS B 1 29 ? 0.631 -35.531 -20.5 1 96.75 29 LYS B CA 1
ATOM 2439 C C . LYS B 1 29 ? -0.124 -36.781 -20.094 1 96.75 29 LYS B C 1
ATOM 2441 O O . LYS B 1 29 ? -0.367 -37.656 -20.922 1 96.75 29 LYS B O 1
ATOM 2446 N N . PHE B 1 30 ? -0.49 -36.781 -18.859 1 97 30 PHE B N 1
ATOM 2447 C CA . PHE B 1 30 ? -1.158 -37.938 -18.297 1 97 30 PHE B CA 1
ATOM 2448 C C . PHE B 1 30 ? -2.496 -38.188 -18.984 1 97 30 PHE B C 1
ATOM 2450 O O . PHE B 1 30 ? -2.854 -39.344 -19.266 1 97 30 PHE B O 1
ATOM 2457 N N . LYS B 1 31 ? -3.234 -37.094 -19.344 1 96.31 31 LYS B N 1
ATOM 2458 C CA . LYS B 1 31 ? -4.586 -37.219 -19.891 1 96.31 31 LYS B CA 1
ATOM 2459 C C . LYS B 1 31 ? -4.574 -37.188 -21.422 1 96.31 31 LYS B C 1
ATOM 2461 O O . LYS B 1 31 ? -5.617 -37.312 -22.062 1 96.31 31 LYS B O 1
ATOM 2466 N N . GLY B 1 32 ? -3.393 -36.938 -22.016 1 94.06 32 GLY B N 1
ATOM 2467 C CA . GLY B 1 32 ? -3.295 -36.844 -23.469 1 94.06 32 GLY B CA 1
ATOM 2468 C C . GLY B 1 32 ? -3.922 -35.594 -24.031 1 94.06 32 GLY B C 1
ATOM 2469 O O . GLY B 1 32 ? -4.535 -35.625 -25.094 1 94.06 32 GLY B O 1
ATOM 2470 N N . ILE B 1 33 ? -3.902 -34.625 -23.266 1 95.31 33 ILE B N 1
ATOM 2471 C CA . ILE B 1 33 ? -4.375 -33.312 -23.719 1 95.31 33 ILE B CA 1
ATOM 2472 C C . ILE B 1 33 ? -3.256 -32.562 -24.453 1 95.31 33 ILE B C 1
ATOM 2474 O O . ILE B 1 33 ? -2.1 -32.625 -24.031 1 95.31 33 ILE B O 1
ATOM 2478 N N . PRO B 1 34 ? -3.617 -31.969 -25.609 1 94 34 PRO B N 1
ATOM 2479 C CA . PRO B 1 34 ? -2.572 -31.172 -26.25 1 94 34 PRO B CA 1
ATOM 2480 C C . PRO B 1 34 ? -1.873 -30.219 -25.297 1 94 34 PRO B C 1
ATOM 2482 O O . PRO B 1 34 ? -2.535 -29.453 -24.578 1 94 34 PRO B O 1
ATOM 2485 N N . LEU B 1 35 ? -0.568 -30.234 -25.359 1 94.69 35 LEU B N 1
ATOM 2486 C CA . LEU B 1 35 ? 0.228 -29.5 -24.391 1 94.69 35 LEU B CA 1
ATOM 2487 C C . LEU B 1 35 ? -0.028 -28 -24.5 1 94.69 35 LEU B C 1
ATOM 2489 O O . LEU B 1 35 ? -0.088 -27.453 -25.609 1 94.69 35 LEU B O 1
ATOM 2493 N N . GLY B 1 36 ? -0.248 -27.391 -23.312 1 95.62 36 GLY B N 1
ATOM 2494 C CA . GLY B 1 36 ? -0.418 -25.953 -23.234 1 95.62 36 GLY B CA 1
ATOM 2495 C C . GLY B 1 36 ? -1.872 -25.516 -23.25 1 95.62 36 GLY B C 1
ATOM 2496 O O . GLY B 1 36 ? -2.178 -24.344 -23.031 1 95.62 36 GLY B O 1
ATOM 2497 N N . TYR B 1 37 ? -2.748 -26.406 -23.453 1 97.06 37 TYR B N 1
ATOM 2498 C CA . TYR B 1 37 ? -4.152 -26.047 -23.578 1 97.06 37 TYR B CA 1
ATOM 2499 C C . TYR B 1 37 ? -4.656 -25.375 -22.297 1 97.06 37 TYR B C 1
ATOM 2501 O O . TYR B 1 37 ? -5.305 -24.328 -22.359 1 97.06 37 TYR B O 1
ATOM 2509 N N . ILE B 1 38 ? -4.332 -25.953 -21.141 1 97.81 38 ILE B N 1
ATOM 2510 C CA . ILE B 1 38 ? -4.871 -25.453 -19.875 1 97.81 38 ILE B CA 1
ATOM 2511 C C . ILE B 1 38 ? -4.383 -24.031 -19.625 1 97.81 38 ILE B C 1
ATOM 2513 O O . ILE B 1 38 ? -5.18 -23.141 -19.312 1 97.81 38 ILE B O 1
ATOM 2517 N N . ASN B 1 39 ? -3.125 -23.797 -19.828 1 95.81 39 ASN B N 1
ATOM 2518 C CA . ASN B 1 39 ? -2.598 -22.453 -19.672 1 95.81 39 ASN B CA 1
ATOM 2519 C C . ASN B 1 39 ? -3.236 -21.484 -20.672 1 95.81 39 ASN B C 1
ATOM 2521 O O . ASN B 1 39 ? -3.523 -20.344 -20.328 1 95.81 39 ASN B O 1
ATOM 2525 N N . HIS B 1 40 ? -3.4 -21.969 -21.859 1 95.88 40 HIS B N 1
ATOM 2526 C CA . HIS B 1 40 ? -4.059 -21.156 -22.875 1 95.88 40 HIS B CA 1
ATOM 2527 C C . HIS B 1 40 ? -5.469 -20.766 -22.453 1 95.88 40 HIS B C 1
ATOM 2529 O O . HIS B 1 40 ? -5.852 -19.609 -22.547 1 95.88 40 HIS B O 1
ATOM 2535 N N . ALA B 1 41 ? -6.188 -21.781 -21.969 1 97.12 41 ALA B N 1
ATOM 2536 C CA . ALA B 1 41 ? -7.57 -21.547 -21.562 1 97.12 41 ALA B CA 1
ATOM 2537 C C . ALA B 1 41 ? -7.637 -20.562 -20.391 1 97.12 41 ALA B C 1
ATOM 2539 O O . ALA B 1 41 ? -8.5 -19.688 -20.359 1 97.12 41 ALA B O 1
ATOM 2540 N N . ILE B 1 42 ? -6.715 -20.656 -19.453 1 96.88 42 ILE B N 1
ATOM 2541 C CA . ILE B 1 42 ? -6.645 -19.75 -18.312 1 96.88 42 ILE B CA 1
ATOM 2542 C C . ILE B 1 42 ? -6.367 -18.328 -18.812 1 96.88 42 ILE B C 1
ATOM 2544 O O . ILE B 1 42 ? -7.082 -17.391 -18.453 1 96.88 42 ILE B O 1
ATOM 2548 N N . SER B 1 43 ? -5.418 -18.172 -19.656 1 95.38 43 SER B N 1
ATOM 2549 C CA . SER B 1 43 ? -5.031 -16.875 -20.172 1 95.38 43 SER B CA 1
ATOM 2550 C C . SER B 1 43 ? -6.152 -16.25 -21.016 1 95.38 43 SER B C 1
ATOM 2552 O O . SER B 1 43 ? -6.461 -15.07 -20.859 1 95.38 43 SER B O 1
ATOM 2554 N N . ALA B 1 44 ? -6.793 -17.047 -21.797 1 96 44 ALA B N 1
ATOM 2555 C CA . ALA B 1 44 ? -7.816 -16.578 -22.719 1 96 44 ALA B CA 1
ATOM 2556 C C . ALA B 1 44 ? -9.086 -16.188 -21.984 1 96 44 ALA B C 1
ATOM 2558 O O . ALA B 1 44 ? -9.922 -15.453 -22.516 1 96 44 ALA B O 1
ATOM 2559 N N . SER B 1 45 ? -9.234 -16.703 -20.766 1 96.94 45 SER B N 1
ATOM 2560 C CA . SER B 1 45 ? -10.414 -16.344 -19.984 1 96.94 45 SER B CA 1
ATOM 2561 C C . SER B 1 45 ? -10.352 -14.898 -19.516 1 96.94 45 SER B C 1
ATOM 2563 O O . SER B 1 45 ? -11.367 -14.32 -19.125 1 96.94 45 SER B O 1
ATOM 2565 N N . GLY B 1 46 ? -9.156 -14.312 -19.484 1 95.38 46 GLY B N 1
ATOM 2566 C CA . GLY B 1 46 ? -8.992 -12.891 -19.234 1 95.38 46 GLY B CA 1
ATOM 2567 C C . GLY B 1 46 ? -9.281 -12.5 -17.797 1 95.38 46 GLY B C 1
ATOM 2568 O O . GLY B 1 46 ? -9.32 -13.359 -16.906 1 95.38 46 GLY B O 1
ATOM 2569 N N . PRO B 1 47 ? -9.5 -11.211 -17.562 1 96.38 47 PRO B N 1
ATOM 2570 C CA . PRO B 1 47 ? -9.68 -10.695 -16.203 1 96.38 47 PRO B CA 1
ATOM 2571 C C . PRO B 1 47 ? -10.961 -11.195 -15.547 1 96.38 47 PRO B C 1
ATOM 2573 O O . PRO B 1 47 ? -11.078 -11.195 -14.32 1 96.38 47 PRO B O 1
ATOM 2576 N N . GLU B 1 48 ? -11.875 -11.672 -16.359 1 97.19 48 GLU B N 1
ATOM 2577 C CA . GLU B 1 48 ? -13.148 -12.117 -15.82 1 97.19 48 GLU B CA 1
ATOM 2578 C C . GLU B 1 48 ? -13.164 -13.633 -15.625 1 97.19 48 GLU B C 1
ATOM 2580 O O . GLU B 1 48 ? -14.148 -14.195 -15.141 1 97.19 48 GLU B O 1
ATOM 2585 N N . GLY B 1 49 ? -12.086 -14.266 -15.992 1 98.31 49 GLY B N 1
ATOM 2586 C CA . GLY B 1 49 ? -11.961 -15.695 -15.766 1 98.31 49 GLY B CA 1
ATOM 2587 C C . GLY B 1 49 ? -11.82 -16.062 -14.297 1 98.31 49 GLY B C 1
ATOM 2588 O O . GLY B 1 49 ? -11.422 -15.227 -13.484 1 98.31 49 GLY B O 1
ATOM 2589 N N . ALA B 1 50 ? -12.117 -17.328 -13.969 1 98.62 50 ALA B N 1
ATOM 2590 C CA . ALA B 1 50 ? -12.102 -17.812 -12.594 1 98.62 50 ALA B CA 1
ATOM 2591 C C . ALA B 1 50 ? -10.719 -17.656 -11.977 1 98.62 50 ALA B C 1
ATOM 2593 O O . ALA B 1 50 ? -10.586 -17.25 -10.82 1 98.62 50 ALA B O 1
ATOM 2594 N N . TRP B 1 51 ? -9.719 -17.938 -12.75 1 98.19 51 TRP B N 1
ATOM 2595 C CA . TRP B 1 51 ? -8.344 -17.875 -12.25 1 98.19 51 TRP B CA 1
ATOM 2596 C C . TRP B 1 51 ? -7.965 -16.453 -11.859 1 98.19 51 TRP B C 1
ATOM 2598 O O . TRP B 1 51 ? -7.391 -16.234 -10.789 1 98.19 51 TRP B O 1
ATOM 2608 N N . SER B 1 52 ? -8.297 -15.469 -12.688 1 98.31 52 SER B N 1
ATOM 2609 C CA . SER B 1 52 ? -8.016 -14.07 -12.398 1 98.31 52 SER B CA 1
ATOM 2610 C C . SER B 1 52 ? -8.805 -13.586 -11.188 1 98.31 52 SER B C 1
ATOM 2612 O O . SER B 1 52 ? -8.273 -12.867 -10.336 1 98.31 52 SER B O 1
ATOM 2614 N N . LYS B 1 53 ? -10.031 -14.047 -11.102 1 98.5 53 LYS B N 1
ATOM 2615 C CA . LYS B 1 53 ? -10.898 -13.617 -10.008 1 98.5 53 LYS B CA 1
ATOM 2616 C C . LYS B 1 53 ? -10.375 -14.117 -8.664 1 98.5 53 LYS B C 1
ATOM 2618 O O . LYS B 1 53 ? -10.398 -13.391 -7.672 1 98.5 53 LYS B O 1
ATOM 2623 N N . ILE B 1 54 ? -9.875 -15.352 -8.641 1 98.12 54 ILE B N 1
ATOM 2624 C CA . ILE B 1 54 ? -9.406 -15.898 -7.371 1 98.12 54 ILE B CA 1
ATOM 2625 C C . ILE B 1 54 ? -8.078 -15.242 -6.988 1 98.12 54 ILE B C 1
ATOM 2627 O O . ILE B 1 54 ? -7.801 -15.031 -5.809 1 98.12 54 ILE B O 1
ATOM 2631 N N . GLU B 1 55 ? -7.277 -14.852 -8 1 98.38 55 GLU B N 1
ATOM 2632 C CA . GLU B 1 55 ? -5.98 -14.25 -7.715 1 98.38 55 GLU B CA 1
ATOM 2633 C C . GLU B 1 55 ? -6.129 -12.773 -7.348 1 98.38 55 GLU B C 1
ATOM 2635 O O . GLU B 1 55 ? -5.188 -12.156 -6.844 1 98.38 55 GLU B O 1
ATOM 2640 N N . ARG B 1 56 ? -7.348 -12.188 -7.52 1 98.38 56 ARG B N 1
ATOM 2641 C CA . ARG B 1 56 ? -7.641 -10.844 -7.039 1 98.38 56 ARG B CA 1
ATOM 2642 C C . ARG B 1 56 ? -8.445 -10.891 -5.746 1 98.38 56 ARG B C 1
ATOM 2644 O O . ARG B 1 56 ? -8.82 -9.844 -5.203 1 98.38 56 ARG B O 1
ATOM 2651 N N . GLY B 1 57 ? -8.758 -12.086 -5.328 1 97.75 57 GLY B N 1
ATOM 2652 C CA . GLY B 1 57 ? -9.555 -12.227 -4.125 1 97.75 57 GLY B CA 1
ATOM 2653 C C . GLY B 1 57 ? -11.008 -11.828 -4.32 1 97.75 57 GLY B C 1
ATOM 2654 O O . GLY B 1 57 ? -11.719 -11.539 -3.354 1 97.75 57 GLY B O 1
ATOM 2655 N N . ASP B 1 58 ? -11.461 -11.812 -5.578 1 96.94 58 ASP B N 1
ATOM 2656 C CA . ASP B 1 58 ? -12.828 -11.398 -5.895 1 96.94 58 ASP B CA 1
ATOM 2657 C C . ASP B 1 58 ? -13.836 -12.453 -5.457 1 96.94 58 ASP B C 1
ATOM 2659 O O . ASP B 1 58 ? -14.992 -12.141 -5.168 1 96.94 58 ASP B O 1
ATOM 2663 N N . ILE B 1 59 ? -13.414 -13.711 -5.5 1 96.31 59 ILE B N 1
ATOM 2664 C CA . ILE B 1 59 ? -14.305 -14.812 -5.129 1 96.31 59 ILE B CA 1
ATOM 2665 C C . ILE B 1 59 ? -13.578 -15.758 -4.172 1 96.31 59 ILE B C 1
ATOM 2667 O O . ILE B 1 59 ? -12.344 -15.82 -4.168 1 96.31 59 ILE B O 1
ATOM 2671 N N . PRO B 1 60 ? -14.336 -16.422 -3.377 1 95.5 60 PRO B N 1
ATOM 2672 C CA . PRO B 1 60 ? -13.703 -17.375 -2.457 1 95.5 60 PRO B CA 1
ATOM 2673 C C . PRO B 1 60 ? -13.258 -18.656 -3.15 1 95.5 60 PRO B C 1
ATOM 2675 O O . PRO B 1 60 ? -13.773 -19 -4.219 1 95.5 60 PRO B O 1
ATOM 2678 N N . LEU B 1 61 ? -12.266 -19.266 -2.594 1 97.62 61 LEU B N 1
ATOM 2679 C CA . LEU B 1 61 ? -11.828 -20.578 -3.039 1 97.62 61 LEU B CA 1
ATOM 2680 C C . LEU B 1 61 ? -12.758 -21.672 -2.52 1 97.62 61 LEU B C 1
ATOM 2682 O O . LEU B 1 61 ? -12.508 -22.25 -1.459 1 97.62 61 LEU B O 1
ATOM 2686 N N . ASP B 1 62 ? -13.828 -21.938 -3.291 1 96.94 62 ASP B N 1
ATOM 2687 C CA . ASP B 1 62 ? -14.852 -22.906 -2.896 1 96.94 62 ASP B CA 1
ATOM 2688 C C . ASP B 1 62 ? -15.453 -23.594 -4.117 1 96.94 62 ASP B C 1
ATOM 2690 O O . ASP B 1 62 ? -14.883 -23.531 -5.211 1 96.94 62 ASP B O 1
ATOM 2694 N N . ALA B 1 63 ? -16.562 -24.281 -3.863 1 97.69 63 ALA B N 1
ATOM 2695 C CA . ALA B 1 63 ? -17.172 -25.078 -4.918 1 97.69 63 ALA B CA 1
ATOM 2696 C C . ALA B 1 63 ? -17.547 -24.219 -6.117 1 97.69 63 ALA B C 1
ATOM 2698 O O . ALA B 1 63 ? -17.469 -24.656 -7.266 1 97.69 63 ALA B O 1
ATOM 2699 N N . GLU B 1 64 ? -17.906 -23 -5.848 1 97.06 64 GLU B N 1
ATOM 2700 C CA . GLU B 1 64 ? -18.297 -22.109 -6.938 1 97.06 64 GLU B CA 1
ATOM 2701 C C . GLU B 1 64 ? -17.094 -21.719 -7.789 1 97.06 64 GLU B C 1
ATOM 2703 O O . GLU B 1 64 ? -17.188 -21.641 -9.016 1 97.06 64 GLU B O 1
ATOM 2708 N N . PHE B 1 65 ? -15.977 -21.453 -7.199 1 98.5 65 PHE B N 1
ATOM 2709 C CA . PHE B 1 65 ? -14.758 -21.234 -7.965 1 98.5 65 PHE B CA 1
ATOM 2710 C C . PHE B 1 65 ? -14.484 -22.406 -8.898 1 98.5 65 PHE B C 1
ATOM 2712 O O . PHE B 1 65 ? -14.219 -22.219 -10.086 1 98.5 65 PHE B O 1
ATOM 2719 N N . PHE B 1 66 ? -14.594 -23.594 -8.398 1 98.69 66 PHE B N 1
ATOM 2720 C CA . PHE B 1 66 ? -14.25 -24.766 -9.203 1 98.69 66 PHE B CA 1
ATOM 2721 C C . PHE B 1 66 ? -15.242 -24.938 -10.352 1 98.69 66 PHE B C 1
ATOM 2723 O O . PHE B 1 66 ? -14.867 -25.375 -11.445 1 98.69 66 PHE B O 1
ATOM 2730 N N . ARG B 1 67 ? -16.484 -24.609 -10.062 1 98.56 67 ARG B N 1
ATOM 2731 C CA . ARG B 1 67 ? -17.484 -24.625 -11.133 1 98.56 67 ARG B CA 1
ATOM 2732 C C . ARG B 1 67 ? -17.109 -23.656 -12.242 1 98.56 67 ARG B C 1
ATOM 2734 O O . ARG B 1 67 ? -17.125 -24.016 -13.422 1 98.56 67 ARG B O 1
ATOM 2741 N N . LEU B 1 68 ? -16.719 -22.422 -11.844 1 98.62 68 LEU B N 1
ATOM 2742 C CA . LEU B 1 68 ? -16.344 -21.391 -12.805 1 98.62 68 LEU B CA 1
ATOM 2743 C C . LEU B 1 68 ? -15.062 -21.766 -13.547 1 98.62 68 LEU B C 1
ATOM 2745 O O . LEU B 1 68 ? -14.953 -21.547 -14.75 1 98.62 68 LEU B O 1
ATOM 2749 N N . PHE B 1 69 ? -14.133 -22.344 -12.82 1 98.75 69 PHE B N 1
ATOM 2750 C CA . PHE B 1 69 ? -12.859 -22.766 -13.398 1 98.75 69 PHE B CA 1
ATOM 2751 C C . PHE B 1 69 ? -13.062 -23.891 -14.414 1 98.75 69 PHE B C 1
ATOM 2753 O O . PHE B 1 69 ? -12.508 -23.844 -15.508 1 98.75 69 PHE B O 1
ATOM 2760 N N . LYS B 1 70 ? -13.875 -24.828 -14.094 1 98.62 70 LYS B N 1
ATOM 2761 C CA . LYS B 1 70 ? -14.234 -25.906 -15.023 1 98.62 70 LYS B CA 1
ATOM 2762 C C . LYS B 1 70 ? -14.867 -25.328 -16.281 1 98.62 70 LYS B C 1
ATOM 2764 O O . LYS B 1 70 ? -14.547 -25.766 -17.391 1 98.62 70 LYS B O 1
ATOM 2769 N N . ALA B 1 71 ? -15.789 -24.422 -16.094 1 98.5 71 ALA B N 1
ATOM 2770 C CA . ALA B 1 71 ? -16.453 -23.812 -17.234 1 98.5 71 ALA B CA 1
ATOM 2771 C C . ALA B 1 71 ? -15.445 -23.125 -18.156 1 98.5 71 ALA B C 1
ATOM 2773 O O . ALA B 1 71 ? -15.531 -23.234 -19.375 1 98.5 71 ALA B O 1
ATOM 2774 N N . ASP B 1 72 ? -14.445 -22.391 -17.562 1 98.44 72 ASP B N 1
ATOM 2775 C CA . ASP B 1 72 ? -13.414 -21.703 -18.328 1 98.44 72 ASP B CA 1
ATOM 2776 C C . ASP B 1 72 ? -12.602 -22.703 -19.156 1 98.44 72 ASP B C 1
ATOM 2778 O O . ASP B 1 72 ? -12.281 -22.438 -20.312 1 98.44 72 ASP B O 1
ATOM 2782 N N . LEU B 1 73 ? -12.289 -23.875 -18.609 1 98.31 73 LEU B N 1
ATOM 2783 C CA . LEU B 1 73 ? -11.422 -24.844 -19.281 1 98.31 73 LEU B CA 1
ATOM 2784 C C . LEU B 1 73 ? -12.211 -25.688 -20.25 1 98.31 73 LEU B C 1
ATOM 2786 O O . LEU B 1 73 ? -11.625 -26.391 -21.094 1 98.31 73 LEU B O 1
ATOM 2790 N N . SER B 1 74 ? -13.57 -25.625 -20.203 1 98.06 74 SER B N 1
ATOM 2791 C CA . SER B 1 74 ? -14.422 -26.453 -21.047 1 98.06 74 SER B CA 1
ATOM 2792 C C . SER B 1 74 ? -15.039 -25.656 -22.188 1 98.06 74 SER B C 1
ATOM 2794 O O . SER B 1 74 ? -15.969 -26.109 -22.844 1 98.06 74 SER B O 1
ATOM 2796 N N . ASN B 1 75 ? -14.578 -24.469 -22.359 1 97.31 75 ASN B N 1
ATOM 2797 C CA . ASN B 1 75 ? -15.102 -23.625 -23.422 1 97.31 75 ASN B CA 1
ATOM 2798 C C . ASN B 1 75 ? -14.836 -24.234 -24.797 1 97.31 75 ASN B C 1
ATOM 2800 O O . ASN B 1 75 ? -13.688 -24.312 -25.234 1 97.31 75 ASN B O 1
ATOM 2804 N N . GLU B 1 76 ? -15.867 -24.531 -25.516 1 95.31 76 GLU B N 1
ATOM 2805 C CA . GLU B 1 76 ? -15.766 -25.266 -26.781 1 95.31 76 GLU B CA 1
ATOM 2806 C C . GLU B 1 76 ? -15.055 -24.438 -27.844 1 95.31 76 GLU B C 1
ATOM 2808 O O . GLU B 1 76 ? -14.219 -24.953 -28.594 1 95.31 76 GLU B O 1
ATOM 2813 N N . ARG B 1 77 ? -15.484 -23.266 -27.938 1 94.69 77 ARG B N 1
ATOM 2814 C CA . ARG B 1 77 ? -14.867 -22.391 -28.938 1 94.69 77 ARG B CA 1
ATOM 2815 C C . ARG B 1 77 ? -13.367 -22.297 -28.719 1 94.69 77 ARG B C 1
ATOM 2817 O O . ARG B 1 77 ? -12.586 -22.453 -29.672 1 94.69 77 ARG B O 1
ATOM 2824 N N . ARG B 1 78 ? -12.93 -22.094 -27.469 1 95.31 78 ARG B N 1
ATOM 2825 C CA . ARG B 1 78 ? -11.516 -22 -27.125 1 95.31 78 ARG B CA 1
ATOM 2826 C C . ARG B 1 78 ? -10.781 -23.297 -27.422 1 95.31 78 ARG B C 1
ATOM 2828 O O . ARG B 1 78 ? -9.656 -23.297 -27.922 1 95.31 78 ARG B O 1
ATOM 2835 N N . TRP B 1 79 ? -11.422 -24.359 -27.156 1 95.75 79 TRP B N 1
ATOM 2836 C CA . TRP B 1 79 ? -10.836 -25.672 -27.406 1 95.75 79 TRP B CA 1
ATOM 2837 C C . TRP B 1 79 ? -10.617 -25.891 -28.906 1 95.75 79 TRP B C 1
ATOM 2839 O O . TRP B 1 79 ? -9.523 -26.266 -29.328 1 95.75 79 TRP B O 1
ATOM 2849 N N . ARG B 1 80 ? -11.586 -25.594 -29.656 1 92.5 80 ARG B N 1
ATOM 2850 C CA . ARG B 1 80 ? -11.508 -25.797 -31.109 1 92.5 80 ARG B CA 1
ATOM 2851 C C . ARG B 1 80 ? -10.398 -24.938 -31.719 1 92.5 80 ARG B C 1
ATOM 2853 O O . ARG B 1 80 ? -9.633 -25.422 -32.562 1 92.5 80 ARG B O 1
ATOM 2860 N N . GLU B 1 81 ? -10.312 -23.75 -31.281 1 91.94 81 GLU B N 1
ATOM 2861 C CA . GLU B 1 81 ? -9.281 -22.844 -31.781 1 91.94 81 GLU B CA 1
ATOM 2862 C C . GLU B 1 81 ? -7.891 -23.344 -31.406 1 91.94 81 GLU B C 1
ATOM 2864 O O . GLU B 1 81 ? -6.984 -23.328 -32.25 1 91.94 81 GLU B O 1
ATOM 2869 N N . TYR B 1 82 ? -7.75 -23.781 -30.188 1 94.38 82 TYR B N 1
ATOM 2870 C CA . TYR B 1 82 ? -6.441 -24.25 -29.734 1 94.38 82 TYR B CA 1
ATOM 2871 C C . TYR B 1 82 ? -6.047 -25.547 -30.453 1 94.38 82 TYR B C 1
ATOM 2873 O O . TYR B 1 82 ? -4.898 -25.703 -30.875 1 94.38 82 TYR B O 1
ATOM 2881 N N . TYR B 1 83 ? -6.961 -26.406 -30.547 1 91.75 83 TYR B N 1
ATOM 2882 C CA . TYR B 1 83 ? -6.699 -27.688 -31.203 1 91.75 83 TYR B CA 1
ATOM 2883 C C . TYR B 1 83 ? -6.25 -27.484 -32.656 1 91.75 83 TYR B C 1
ATOM 2885 O O . TYR B 1 83 ? -5.293 -28.109 -33.094 1 91.75 83 TYR B O 1
ATOM 2893 N N . ALA B 1 84 ? -6.938 -26.656 -33.344 1 87.38 84 ALA B N 1
ATOM 2894 C CA . ALA B 1 84 ? -6.578 -26.359 -34.719 1 87.38 84 ALA B CA 1
ATOM 2895 C C . ALA B 1 84 ? -5.148 -25.828 -34.812 1 87.38 84 ALA B C 1
ATOM 2897 O O . ALA B 1 84 ? -4.391 -26.25 -35.688 1 87.38 84 ALA B O 1
ATOM 2898 N N . ARG B 1 85 ? -4.809 -24.953 -33.906 1 88.31 85 ARG B N 1
ATOM 2899 C CA . ARG B 1 85 ? -3.459 -24.391 -33.906 1 88.31 85 ARG B CA 1
ATOM 2900 C C . ARG B 1 85 ? -2.426 -25.469 -33.562 1 88.31 85 ARG B C 1
ATOM 2902 O O . ARG B 1 85 ? -1.324 -25.469 -34.125 1 88.31 85 ARG B O 1
ATOM 2909 N N . SER B 1 86 ? -2.82 -26.359 -32.656 1 86.94 86 SER B N 1
ATOM 2910 C CA . SER B 1 86 ? -1.911 -27.406 -32.219 1 86.94 86 SER B CA 1
ATOM 2911 C C . SER B 1 86 ? -1.619 -28.391 -33.344 1 86.94 86 SER B C 1
ATOM 2913 O O . SER B 1 86 ? -0.492 -28.875 -33.469 1 86.94 86 SER B O 1
ATOM 2915 N N . ILE B 1 87 ? -2.588 -28.703 -34.156 1 81.31 87 ILE B N 1
ATOM 2916 C CA . ILE B 1 87 ? -2.42 -29.594 -35.281 1 81.31 87 ILE B CA 1
ATOM 2917 C C . ILE B 1 87 ? -1.52 -28.953 -36.344 1 81.31 87 ILE B C 1
ATOM 2919 O O . ILE B 1 87 ? -0.659 -29.609 -36.906 1 81.31 87 ILE B O 1
ATOM 2923 N N . ALA B 1 88 ? -1.813 -27.734 -36.5 1 81 88 ALA B N 1
ATOM 2924 C CA . ALA B 1 88 ? -1.014 -27.016 -37.5 1 81 88 ALA B CA 1
ATOM 2925 C C . ALA B 1 88 ? 0.462 -27 -37.094 1 81 88 ALA B C 1
ATOM 2927 O O . ALA B 1 88 ? 1.337 -27.188 -37.938 1 81 88 ALA B O 1
ATOM 2928 N N . LYS B 1 89 ? 0.72 -26.828 -35.844 1 80.12 89 LYS B N 1
ATOM 2929 C CA . LYS B 1 89 ? 2.092 -26.797 -35.344 1 80.12 89 LYS B CA 1
ATOM 2930 C C . LYS B 1 89 ? 2.75 -28.172 -35.469 1 80.12 89 LYS B C 1
ATOM 2932 O O . LYS B 1 89 ? 3.912 -28.281 -35.844 1 80.12 89 LYS B O 1
ATOM 2937 N N . ASN B 1 90 ? 2.01 -29.25 -35.156 1 77.19 90 ASN B N 1
ATOM 2938 C CA . ASN B 1 90 ? 2.564 -30.594 -35.094 1 77.19 90 ASN B CA 1
ATOM 2939 C C . ASN B 1 90 ? 2.713 -31.203 -36.469 1 77.19 90 ASN B C 1
ATOM 2941 O O . ASN B 1 90 ? 3.637 -31.984 -36.719 1 77.19 90 ASN B O 1
ATOM 2945 N N . ARG B 1 91 ? 1.779 -30.906 -37.312 1 72.06 91 ARG B N 1
ATOM 2946 C CA . ARG B 1 91 ? 1.794 -31.547 -38.625 1 72.06 91 ARG B CA 1
ATOM 2947 C C . ARG B 1 91 ? 2.404 -30.625 -39.688 1 72.06 91 ARG B C 1
ATOM 2949 O O . ARG B 1 91 ? 2.514 -31 -40.844 1 72.06 91 ARG B O 1
ATOM 2956 N N . ASN B 1 92 ? 3.01 -29.578 -39.281 1 69.75 92 ASN B N 1
ATOM 2957 C CA . ASN B 1 92 ? 3.613 -28.625 -40.188 1 69.75 92 ASN B CA 1
ATOM 2958 C C . ASN B 1 92 ? 2.672 -28.281 -41.344 1 69.75 92 ASN B C 1
ATOM 2960 O O . ASN B 1 92 ? 3.064 -28.328 -42.531 1 69.75 92 ASN B O 1
ATOM 2964 N N . VAL B 1 93 ? 1.45 -28.312 -41.156 1 68.81 93 VAL B N 1
ATOM 2965 C CA . VAL B 1 93 ? 0.478 -27.922 -42.188 1 68.81 93 VAL B CA 1
ATOM 2966 C C . VAL B 1 93 ? 0.009 -26.484 -41.938 1 68.81 93 VAL B C 1
ATOM 2968 O O . VAL B 1 93 ? 0.226 -25.938 -40.844 1 68.81 93 VAL B O 1
ATOM 2971 N N . SER B 1 94 ? -0.54 -25.844 -43.031 1 68.94 94 SER B N 1
ATOM 2972 C CA . SER B 1 94 ? -1.005 -24.469 -42.906 1 68.94 94 SER B CA 1
ATOM 2973 C C . SER B 1 94 ? -2.133 -24.359 -41.875 1 68.94 94 SER B C 1
ATOM 2975 O O . SER B 1 94 ? -2.816 -25.344 -41.594 1 68.94 94 SER B O 1
ATOM 2977 N N . LYS B 1 95 ? -2.301 -23.266 -41.312 1 63.81 95 LYS B N 1
ATOM 2978 C CA . LYS B 1 95 ? -3.385 -22.969 -40.375 1 63.81 95 LYS B CA 1
ATOM 2979 C C . LYS B 1 95 ? -4.742 -23.297 -41 1 63.81 95 LYS B C 1
ATOM 2981 O O . LYS B 1 95 ? -5.637 -23.812 -40.312 1 63.81 95 LYS B O 1
ATOM 2986 N N . GLY B 1 96 ? -4.852 -22.891 -42.156 1 66 96 GLY B N 1
ATOM 2987 C CA . GLY B 1 96 ? -6.09 -23.094 -42.875 1 66 96 GLY B CA 1
ATOM 2988 C C . GLY B 1 96 ? -6.438 -24.562 -43.062 1 66 96 GLY B C 1
ATOM 2989 O O . GLY B 1 96 ? -7.582 -24.969 -42.844 1 66 96 GLY B O 1
ATOM 2990 N N . GLN B 1 97 ? -5.523 -25.297 -43.469 1 65.94 97 GLN B N 1
ATOM 2991 C CA . GLN B 1 97 ? -5.723 -26.734 -43.625 1 65.94 97 GLN B CA 1
ATOM 2992 C C . GLN B 1 97 ? -5.996 -27.422 -42.281 1 65.94 97 GLN B C 1
ATOM 2994 O O . GLN B 1 97 ? -6.852 -28.297 -42.188 1 65.94 97 GLN B O 1
ATOM 2999 N N . ALA B 1 98 ? -5.266 -26.984 -41.312 1 66.56 98 ALA B N 1
ATOM 3000 C CA . ALA B 1 98 ? -5.457 -27.516 -39.969 1 66.56 98 ALA B CA 1
ATOM 3001 C C . ALA B 1 98 ? -6.848 -27.188 -39.438 1 66.56 98 ALA B C 1
ATOM 3003 O O . ALA B 1 98 ? -7.484 -28.031 -38.781 1 66.56 98 ALA B O 1
ATOM 3004 N N . ALA B 1 99 ? -7.242 -25.938 -39.75 1 66 99 ALA B N 1
ATOM 3005 C CA . ALA B 1 99 ? -8.578 -25.516 -39.344 1 66 99 ALA B CA 1
ATOM 3006 C C . ALA B 1 99 ? -9.656 -26.391 -39.969 1 66 99 ALA B C 1
ATOM 3008 O O . ALA B 1 99 ? -10.625 -26.766 -39.312 1 66 99 ALA B O 1
ATOM 3009 N N . GLU B 1 100 ? -9.5 -26.547 -41.188 1 66.06 100 GLU B N 1
ATOM 3010 C CA . GLU B 1 100 ? -10.445 -27.391 -41.906 1 66.06 100 GLU B CA 1
ATOM 3011 C C . GLU B 1 100 ? -10.453 -28.812 -41.344 1 66.06 100 GLU B C 1
ATOM 3013 O O . GLU B 1 100 ? -11.516 -29.422 -41.188 1 66.06 100 GLU B O 1
ATOM 3018 N N . GLU B 1 101 ? -9.344 -29.328 -41.125 1 64 101 GLU B N 1
ATOM 3019 C CA . GLU B 1 101 ? -9.242 -30.672 -40.562 1 64 101 GLU B CA 1
ATOM 3020 C C . GLU B 1 101 ? -9.828 -30.703 -39.125 1 64 101 GLU B C 1
ATOM 3022 O O . GLU B 1 101 ? -10.5 -31.672 -38.75 1 64 101 GLU B O 1
ATOM 3027 N N . ALA B 1 102 ? -9.508 -29.703 -38.406 1 61.81 102 ALA B N 1
ATOM 3028 C CA . ALA B 1 102 ? -10 -29.609 -37.031 1 61.81 102 ALA B CA 1
ATOM 3029 C C . ALA B 1 102 ? -11.523 -29.516 -37 1 61.81 102 ALA B C 1
ATOM 3031 O O . ALA B 1 102 ? -12.172 -30.078 -36.094 1 61.81 102 ALA B O 1
ATOM 3032 N N . ALA B 1 103 ? -12.047 -28.75 -37.906 1 63.31 103 ALA B N 1
ATOM 3033 C CA . ALA B 1 103 ? -13.5 -28.594 -37.969 1 63.31 103 ALA B CA 1
ATOM 3034 C C . ALA B 1 103 ? -14.188 -29.938 -38.156 1 63.31 103 ALA B C 1
ATOM 3036 O O . ALA B 1 103 ? -15.281 -30.156 -37.594 1 63.31 103 ALA B O 1
ATOM 3037 N N . HIS B 1 104 ? -13.516 -30.734 -38.781 1 67 104 HIS B N 1
ATOM 3038 C CA . HIS B 1 104 ? -14.188 -32 -39.062 1 67 104 HIS B CA 1
ATOM 3039 C C . HIS B 1 104 ? -13.773 -33.062 -38.062 1 67 104 HIS B C 1
ATOM 3041 O O . HIS B 1 104 ? -14.516 -34.031 -37.812 1 67 104 HIS B O 1
ATOM 3047 N N . GLN B 1 105 ? -12.688 -32.812 -37.25 1 79.25 105 GLN B N 1
ATOM 3048 C CA . GLN B 1 105 ? -12.172 -33.938 -36.469 1 79.25 105 GLN B CA 1
ATOM 3049 C C . GLN B 1 105 ? -11.758 -33.5 -35.094 1 79.25 105 GLN B C 1
ATOM 3051 O O . GLN B 1 105 ? -11 -34.219 -34.406 1 79.25 105 GLN B O 1
ATOM 3056 N N . VAL B 1 106 ? -12.305 -32.469 -34.656 1 84.75 106 VAL B N 1
ATOM 3057 C CA . VAL B 1 106 ? -11.867 -32 -33.312 1 84.75 106 VAL B CA 1
ATOM 3058 C C . VAL B 1 106 ? -12.453 -32.938 -32.25 1 84.75 106 VAL B C 1
ATOM 3060 O O . VAL B 1 106 ? -13.648 -33.219 -32.25 1 84.75 106 VAL B O 1
ATOM 3063 N N . PRO B 1 107 ? -11.555 -33.5 -31.453 1 90.31 107 PRO B N 1
ATOM 3064 C CA . PRO B 1 107 ? -12.07 -34.281 -30.344 1 90.31 107 PRO B CA 1
ATOM 3065 C C . PRO B 1 107 ? -12.898 -33.469 -29.359 1 90.31 107 PRO B C 1
ATOM 3067 O O . PRO B 1 107 ? -12.844 -32.219 -29.391 1 90.31 107 PRO B O 1
ATOM 3070 N N . PRO B 1 108 ? -13.719 -34.188 -28.578 1 93.5 108 PRO B N 1
ATOM 3071 C CA . PRO B 1 108 ? -14.461 -33.469 -27.547 1 93.5 108 PRO B CA 1
ATOM 3072 C C . PRO B 1 108 ? -13.555 -32.719 -26.578 1 93.5 108 PRO B C 1
ATOM 3074 O O . PRO B 1 108 ? -12.383 -33.062 -26.422 1 93.5 108 PRO B O 1
ATOM 3077 N N . VAL B 1 109 ? -14.062 -31.641 -26.031 1 96.31 109 VAL B N 1
ATOM 3078 C CA . VAL B 1 109 ? -13.336 -30.891 -25.016 1 96.31 109 VAL B CA 1
ATOM 3079 C C . VAL B 1 109 ? -12.875 -31.844 -23.906 1 96.31 109 VAL B C 1
ATOM 3081 O O . VAL B 1 109 ? -13.656 -32.688 -23.438 1 96.31 109 VAL B O 1
ATOM 3084 N N . PRO B 1 110 ? -11.641 -31.75 -23.516 1 96.44 110 PRO B N 1
ATOM 3085 C CA . PRO B 1 110 ? -11.164 -32.625 -22.453 1 96.44 110 PRO B CA 1
ATOM 3086 C C . PRO B 1 110 ? -11.914 -32.406 -21.141 1 96.44 110 PRO B C 1
ATOM 3088 O O . PRO B 1 110 ? -12.219 -31.281 -20.766 1 96.44 110 PRO B O 1
ATOM 3091 N N . ASP B 1 111 ? -12.281 -33.531 -20.516 1 96.56 111 ASP B N 1
ATOM 3092 C CA . ASP B 1 111 ? -12.891 -33.469 -19.188 1 96.56 111 ASP B CA 1
ATOM 3093 C C . ASP B 1 111 ? -11.82 -33.312 -18.109 1 96.56 111 ASP B C 1
ATOM 3095 O O . ASP B 1 111 ? -11.273 -34.312 -17.625 1 96.56 111 ASP B O 1
ATOM 3099 N N . ILE B 1 112 ? -11.562 -32.156 -17.703 1 97.94 112 ILE B N 1
ATOM 3100 C CA . ILE B 1 112 ? -10.484 -31.859 -16.766 1 97.94 112 ILE B CA 1
ATOM 3101 C C . ILE B 1 112 ? -11.031 -31.859 -15.344 1 97.94 112 ILE B C 1
ATOM 3103 O O . ILE B 1 112 ? -12.047 -31.234 -15.055 1 97.94 112 ILE B O 1
ATOM 3107 N N . ASP B 1 113 ? -10.391 -32.594 -14.422 1 98.25 113 ASP B N 1
ATOM 3108 C CA . ASP B 1 113 ? -10.664 -32.531 -12.992 1 98.25 113 ASP B CA 1
ATOM 3109 C C . ASP B 1 113 ? -10.031 -31.297 -12.367 1 98.25 113 ASP B C 1
ATOM 3111 O O . ASP B 1 113 ? -8.93 -31.375 -11.812 1 98.25 113 ASP B O 1
ATOM 3115 N N . VAL B 1 114 ? -10.742 -30.234 -12.367 1 98.31 114 VAL B N 1
ATOM 3116 C CA . VAL B 1 114 ? -10.18 -28.922 -12.062 1 98.31 114 VAL B CA 1
ATOM 3117 C C . VAL B 1 114 ? -9.828 -28.844 -10.578 1 98.31 114 VAL B C 1
ATOM 3119 O O . VAL B 1 114 ? -8.867 -28.172 -10.195 1 98.31 114 VAL B O 1
ATOM 3122 N N . GLU B 1 115 ? -10.633 -29.438 -9.766 1 98.25 115 GLU B N 1
ATOM 3123 C CA . GLU B 1 115 ? -10.344 -29.391 -8.336 1 98.25 115 GLU B CA 1
ATOM 3124 C C . GLU B 1 115 ? -9.062 -30.156 -8.008 1 98.25 115 GLU B C 1
ATOM 3126 O O . GLU B 1 115 ? -8.188 -29.625 -7.309 1 98.25 115 GLU B O 1
ATOM 3131 N N . TRP B 1 116 ? -8.969 -31.344 -8.547 1 97.94 116 TRP B N 1
ATOM 3132 C CA . TRP B 1 116 ? -7.738 -32.094 -8.359 1 97.94 116 TRP B CA 1
ATOM 3133 C C . TRP B 1 116 ? -6.535 -31.344 -8.914 1 97.94 116 TRP B C 1
ATOM 3135 O O . TRP B 1 116 ? -5.5 -31.25 -8.25 1 97.94 116 TRP B O 1
ATOM 3145 N N . LEU B 1 117 ? -6.656 -30.844 -10.078 1 98.25 117 LEU B N 1
ATOM 3146 C CA . LEU B 1 117 ? -5.57 -30.125 -10.734 1 98.25 117 LEU B CA 1
ATOM 3147 C C . LEU B 1 117 ? -5.129 -28.922 -9.906 1 98.25 117 LEU B C 1
ATOM 3149 O O . LEU B 1 117 ? -3.932 -28.719 -9.695 1 98.25 117 LEU B O 1
ATOM 3153 N N . TYR B 1 118 ? -6.125 -28.141 -9.398 1 98.12 118 TYR B N 1
ATOM 3154 C CA . TYR B 1 118 ? -5.82 -26.969 -8.602 1 98.12 118 TYR B CA 1
ATOM 3155 C C . TYR B 1 118 ? -5.012 -27.344 -7.363 1 98.12 118 TYR B C 1
ATOM 3157 O O . TYR B 1 118 ? -3.961 -26.75 -7.098 1 98.12 118 TYR B O 1
ATOM 3165 N N . TRP B 1 119 ? -5.445 -28.312 -6.695 1 97.19 119 TRP B N 1
ATOM 3166 C CA . TRP B 1 119 ? -4.781 -28.672 -5.445 1 97.19 119 TRP B CA 1
ATOM 3167 C C . TRP B 1 119 ? -3.426 -29.312 -5.719 1 97.19 119 TRP B C 1
ATOM 3169 O O . TRP B 1 119 ? -2.486 -29.156 -4.934 1 97.19 119 TRP B O 1
ATOM 3179 N N . ARG B 1 120 ? -3.322 -30.016 -6.84 1 97.06 120 ARG B N 1
ATOM 3180 C CA . ARG B 1 120 ? -2.016 -30.531 -7.23 1 97.06 120 ARG B CA 1
ATOM 3181 C C . ARG B 1 120 ? -1.04 -29.406 -7.527 1 97.06 120 ARG B C 1
ATOM 3183 O O . ARG B 1 120 ? 0.123 -29.453 -7.121 1 97.06 120 ARG B O 1
ATOM 3190 N N . MET B 1 121 ? -1.505 -28.406 -8.219 1 97.19 121 MET B N 1
ATOM 3191 C CA . MET B 1 121 ? -0.695 -27.219 -8.492 1 97.19 121 MET B CA 1
ATOM 3192 C C . MET B 1 121 ? -0.214 -26.578 -7.195 1 97.19 121 MET B C 1
ATOM 3194 O O . MET B 1 121 ? 0.972 -26.281 -7.051 1 97.19 121 MET B O 1
ATOM 3198 N N . MET B 1 122 ? -1.128 -26.422 -6.188 1 96.56 122 MET B N 1
ATOM 3199 C CA . MET B 1 122 ? -0.805 -25.766 -4.926 1 96.56 122 MET B CA 1
ATOM 3200 C C . MET B 1 122 ? 0.158 -26.609 -4.102 1 96.56 122 MET B C 1
ATOM 3202 O O . MET B 1 122 ? 1.056 -26.078 -3.445 1 96.56 122 MET B O 1
ATOM 3206 N N . THR B 1 123 ? -0.001 -27.875 -4.195 1 94.31 123 THR B N 1
ATOM 3207 C CA . THR B 1 123 ? 0.857 -28.781 -3.439 1 94.31 123 THR B CA 1
ATOM 3208 C C . THR B 1 123 ? 2.287 -28.734 -3.973 1 94.31 123 THR B C 1
ATOM 3210 O O . THR B 1 123 ? 3.238 -28.594 -3.199 1 94.31 123 THR B O 1
ATOM 3213 N N . ILE B 1 124 ? 2.459 -28.797 -5.258 1 92.88 124 ILE B N 1
ATOM 3214 C CA . ILE B 1 124 ? 3.785 -28.812 -5.863 1 92.88 124 ILE B CA 1
ATOM 3215 C C . ILE B 1 124 ? 4.477 -27.469 -5.613 1 92.88 124 ILE B C 1
ATOM 3217 O O . ILE B 1 124 ? 5.691 -27.422 -5.406 1 92.88 124 ILE B O 1
ATOM 3221 N N . ALA B 1 125 ? 3.682 -26.406 -5.57 1 92.75 125 ALA B N 1
ATOM 3222 C CA . ALA B 1 125 ? 4.211 -25.062 -5.391 1 92.75 125 ALA B CA 1
ATOM 3223 C C . ALA B 1 125 ? 4.57 -24.797 -3.932 1 92.75 125 ALA B C 1
ATOM 3225 O O . ALA B 1 125 ? 4.875 -23.672 -3.553 1 92.75 125 ALA B O 1
ATOM 3226 N N . ARG B 1 126 ? 4.535 -25.766 -3.074 1 91.81 126 ARG B N 1
ATOM 3227 C CA . ARG B 1 126 ? 5.004 -25.656 -1.695 1 91.81 126 ARG B CA 1
ATOM 3228 C C . ARG B 1 126 ? 6.441 -26.141 -1.564 1 91.81 126 ARG B C 1
ATOM 3230 O O . ARG B 1 126 ? 7.094 -25.906 -0.547 1 91.81 126 ARG B O 1
ATOM 3237 N N . GLU B 1 127 ? 6.887 -26.781 -2.592 1 92.88 127 GLU B N 1
ATOM 3238 C CA . GLU B 1 127 ? 8.25 -27.312 -2.588 1 92.88 127 GLU B CA 1
ATOM 3239 C C . GLU B 1 127 ? 9.258 -26.203 -2.918 1 92.88 127 GLU B C 1
ATOM 3241 O O . GLU B 1 127 ? 9.195 -25.609 -3.99 1 92.88 127 GLU B O 1
ATOM 3246 N N . PRO B 1 128 ? 10.25 -25.984 -2.031 1 95.44 128 PRO B N 1
ATOM 3247 C CA . PRO B 1 128 ? 11.25 -24.953 -2.301 1 95.44 128 PRO B CA 1
ATOM 3248 C C . PRO B 1 128 ? 12.102 -25.25 -3.529 1 95.44 128 PRO B C 1
ATOM 3250 O O . PRO B 1 128 ? 12.422 -26.422 -3.783 1 95.44 128 PRO B O 1
ATOM 3253 N N . ASP B 1 129 ? 12.352 -24.25 -4.289 1 96.25 129 ASP B N 1
ATOM 3254 C CA . ASP B 1 129 ? 13.305 -24.438 -5.379 1 96.25 129 ASP B CA 1
ATOM 3255 C C . ASP B 1 129 ? 14.695 -24.766 -4.844 1 96.25 129 ASP B C 1
ATOM 3257 O O . ASP B 1 129 ? 15.195 -24.094 -3.945 1 96.25 129 ASP B O 1
ATOM 3261 N N . PRO B 1 130 ? 15.312 -25.797 -5.391 1 95.19 130 PRO B N 1
ATOM 3262 C CA . PRO B 1 130 ? 16.547 -26.266 -4.773 1 95.19 130 PRO B CA 1
ATOM 3263 C C . PRO B 1 130 ? 17.703 -25.281 -4.918 1 95.19 130 PRO B C 1
ATOM 3265 O O . PRO B 1 130 ? 18.703 -25.391 -4.199 1 95.19 130 PRO B O 1
ATOM 3268 N N . TYR B 1 131 ? 17.641 -24.359 -5.82 1 96.75 131 TYR B N 1
ATOM 3269 C CA . TYR B 1 131 ? 18.703 -23.391 -6.008 1 96.75 131 TYR B CA 1
ATOM 3270 C C . TYR B 1 131 ? 18.344 -22.062 -5.348 1 96.75 131 TYR B C 1
ATOM 3272 O O . TYR B 1 131 ? 19.156 -21.484 -4.617 1 96.75 131 TYR B O 1
ATOM 3280 N N . MET B 1 132 ? 17.109 -21.625 -5.504 1 97.88 132 MET B N 1
ATOM 3281 C CA . MET B 1 132 ? 16.703 -20.297 -5.055 1 97.88 132 MET B CA 1
ATOM 3282 C C . MET B 1 132 ? 16.516 -20.266 -3.543 1 97.88 132 MET B C 1
ATOM 3284 O O . MET B 1 132 ? 16.859 -19.281 -2.889 1 97.88 132 MET B O 1
ATOM 3288 N N . TRP B 1 133 ? 15.977 -21.375 -3.016 1 96.5 133 TRP B N 1
ATOM 3289 C CA . TRP B 1 133 ? 15.641 -21.359 -1.597 1 96.5 133 TRP B CA 1
ATOM 3290 C C . TRP B 1 133 ? 16.891 -21.156 -0.742 1 96.5 133 TRP B C 1
ATOM 3292 O O . TRP B 1 133 ? 16.922 -20.266 0.107 1 96.5 133 TRP B O 1
ATOM 3302 N N . PRO B 1 134 ? 17.984 -21.938 -0.996 1 96.94 134 PRO B N 1
ATOM 3303 C CA . PRO B 1 134 ? 19.188 -21.672 -0.222 1 96.94 134 PRO B CA 1
ATOM 3304 C C . PRO B 1 134 ? 19.75 -20.281 -0.453 1 96.94 134 PRO B C 1
ATOM 3306 O O . PRO B 1 134 ? 20.266 -19.656 0.477 1 96.94 134 PRO B O 1
ATOM 3309 N N . ALA B 1 135 ? 19.672 -19.781 -1.64 1 98.06 135 ALA B N 1
ATOM 3310 C CA . ALA B 1 135 ? 20.141 -18.438 -1.952 1 98.06 135 ALA B CA 1
ATOM 3311 C C . ALA B 1 135 ? 19.359 -17.391 -1.156 1 98.06 135 ALA B C 1
ATOM 3313 O O . ALA B 1 135 ? 19.953 -16.453 -0.613 1 98.06 135 ALA B O 1
ATOM 3314 N N . LEU B 1 136 ? 18.047 -17.578 -1.055 1 98.25 136 LEU B N 1
ATOM 3315 C CA . LEU B 1 136 ? 17.188 -16.656 -0.318 1 98.25 136 LEU B CA 1
ATOM 3316 C C . LEU B 1 136 ? 17.562 -16.641 1.162 1 98.25 136 LEU B C 1
ATOM 3318 O O . LEU B 1 136 ? 17.562 -15.578 1.794 1 98.25 136 LEU B O 1
ATOM 3322 N N . GLN B 1 137 ? 17.859 -17.797 1.666 1 97.44 137 GLN B N 1
ATOM 3323 C CA . GLN B 1 137 ? 18.25 -17.875 3.07 1 97.44 137 GLN B CA 1
ATOM 3324 C C . GLN B 1 137 ? 19.531 -17.109 3.326 1 97.44 137 GLN B C 1
ATOM 3326 O O . GLN B 1 137 ? 19.656 -16.391 4.324 1 97.44 137 GLN B O 1
ATOM 3331 N N . LYS B 1 138 ? 20.469 -17.25 2.445 1 97 138 LYS B N 1
ATOM 3332 C CA . LYS B 1 138 ? 21.719 -16.5 2.562 1 97 138 LYS B CA 1
ATOM 3333 C C . LYS B 1 138 ? 21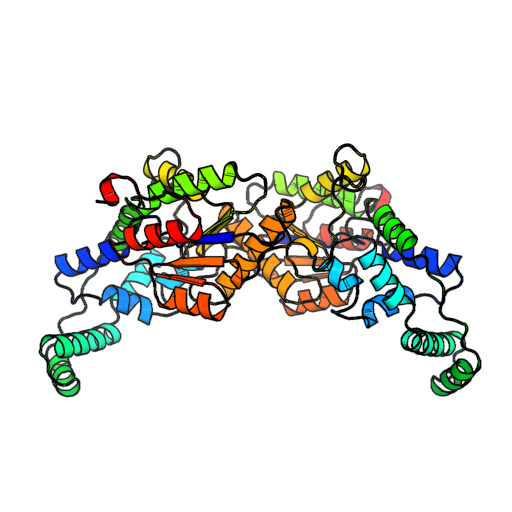.5 -15.008 2.41 1 97 138 LYS B C 1
ATOM 3335 O O . LYS B 1 138 ? 22.109 -14.203 3.127 1 97 138 LYS B O 1
ATOM 3340 N N . LEU B 1 139 ? 20.625 -14.609 1.474 1 97.38 139 LEU B N 1
ATOM 3341 C CA . LEU B 1 139 ? 20.297 -13.203 1.279 1 97.38 139 LEU B CA 1
ATOM 3342 C C . LEU B 1 139 ? 19.656 -12.617 2.537 1 97.38 139 LEU B C 1
ATOM 3344 O O . LEU B 1 139 ? 19.984 -11.5 2.934 1 97.38 139 LEU B O 1
ATOM 3348 N N . ARG B 1 140 ? 18.734 -13.414 3.127 1 97.19 140 ARG B N 1
ATOM 3349 C CA . ARG B 1 140 ? 18.094 -12.953 4.348 1 97.19 140 ARG B CA 1
ATOM 3350 C C . ARG B 1 140 ? 19.109 -12.727 5.461 1 97.19 140 ARG B C 1
ATOM 3352 O O . ARG B 1 140 ? 19.062 -11.703 6.148 1 97.19 140 ARG B O 1
ATOM 3359 N N . LYS B 1 141 ? 20.016 -13.633 5.602 1 95.88 141 LYS B N 1
ATOM 3360 C CA . LYS B 1 141 ? 21.062 -13.5 6.605 1 95.88 141 LYS B CA 1
ATOM 3361 C C . LYS B 1 141 ? 21.906 -12.25 6.352 1 95.88 141 LYS B C 1
ATOM 3363 O O . LYS B 1 141 ? 22.219 -11.508 7.281 1 95.88 141 LYS B O 1
ATOM 3368 N N . ALA B 1 142 ? 22.25 -12.062 5.109 1 94.75 142 ALA B N 1
ATOM 3369 C CA . ALA B 1 142 ? 23.031 -10.891 4.738 1 94.75 142 ALA B CA 1
ATOM 3370 C C . ALA B 1 142 ? 22.266 -9.602 5.012 1 94.75 142 ALA B C 1
ATOM 3372 O O . ALA B 1 142 ? 22.828 -8.633 5.531 1 94.75 142 ALA B O 1
ATOM 3373 N N . ALA B 1 143 ? 20.984 -9.602 4.688 1 94.81 143 ALA B N 1
ATOM 3374 C CA . ALA B 1 143 ? 20.156 -8.414 4.898 1 94.81 143 ALA B CA 1
ATOM 3375 C C . ALA B 1 143 ? 20.031 -8.094 6.383 1 94.81 143 ALA B C 1
ATOM 3377 O O . ALA B 1 143 ? 20.047 -6.922 6.777 1 94.81 143 ALA B O 1
ATOM 3378 N N . ASP B 1 144 ? 19.906 -9.102 7.203 1 93.62 144 ASP B N 1
ATOM 3379 C CA . ASP B 1 144 ? 19.766 -8.922 8.648 1 93.62 144 ASP B CA 1
ATOM 3380 C C . ASP B 1 144 ? 21.047 -8.344 9.242 1 93.62 144 ASP B C 1
ATOM 3382 O O . ASP B 1 144 ? 21 -7.617 10.242 1 93.62 144 ASP B O 1
ATOM 3386 N N . GLN B 1 145 ? 22.141 -8.648 8.594 1 89.38 145 GLN B N 1
ATOM 3387 C CA . GLN B 1 145 ? 23.438 -8.203 9.102 1 89.38 145 GLN B CA 1
ATOM 3388 C C . GLN B 1 145 ? 23.812 -6.836 8.547 1 89.38 145 GLN B C 1
ATOM 3390 O O . GLN B 1 145 ? 24.719 -6.18 9.047 1 89.38 145 GLN B O 1
ATOM 3395 N N . ASP B 1 146 ? 23.141 -6.555 7.488 1 76.69 146 ASP B N 1
ATOM 3396 C CA . ASP B 1 146 ? 23.406 -5.285 6.816 1 76.69 146 ASP B CA 1
ATOM 3397 C C . ASP B 1 146 ? 22.844 -4.117 7.613 1 76.69 146 ASP B C 1
ATOM 3399 O O . ASP B 1 146 ? 21.641 -3.846 7.555 1 76.69 146 ASP B O 1
ATOM 3403 N N . ARG B 1 147 ? 23.641 -3.494 8.477 1 63 147 ARG B N 1
ATOM 3404 C CA . ARG B 1 147 ? 23.172 -2.404 9.32 1 63 147 ARG B CA 1
ATOM 3405 C C . ARG B 1 147 ? 22.922 -1.143 8.5 1 63 147 ARG B C 1
ATOM 3407 O O . ARG B 1 147 ? 22.25 -0.215 8.969 1 63 147 ARG B O 1
ATOM 3414 N N . LYS B 1 148 ? 23.344 -1.146 7.309 1 62.19 148 LYS B N 1
ATOM 3415 C CA . LYS B 1 148 ? 23.219 0.098 6.555 1 62.19 148 LYS B CA 1
ATOM 3416 C C . LYS B 1 148 ? 22.031 0.026 5.586 1 62.19 148 LYS B C 1
ATOM 3418 O O . LYS B 1 148 ? 21.781 0.974 4.84 1 62.19 148 LYS B O 1
ATOM 3423 N N . GLY B 1 149 ? 21.156 -1 5.754 1 61.75 149 GLY B N 1
ATOM 3424 C CA . GLY B 1 149 ? 19.891 -1.139 5.055 1 61.75 149 GLY B CA 1
ATOM 3425 C C . GLY B 1 149 ? 20.031 -1.083 3.547 1 61.75 149 GLY B C 1
ATOM 3426 O O . GLY B 1 149 ? 19.188 -0.508 2.859 1 61.75 149 GLY B O 1
ATOM 3427 N N . LYS B 1 150 ? 21.031 -1.8 3.125 1 80.69 150 LYS B N 1
ATOM 3428 C CA . LYS B 1 150 ? 21.375 -1.703 1.71 1 80.69 150 LYS B CA 1
ATOM 3429 C C . LYS B 1 150 ? 20.641 -2.76 0.892 1 80.69 150 LYS B C 1
ATOM 3431 O O . LYS B 1 150 ? 20.344 -2.547 -0.287 1 80.69 150 LYS B O 1
ATOM 3436 N N . LEU B 1 151 ? 20.219 -3.791 1.603 1 94.94 151 LEU B N 1
ATOM 3437 C CA . LEU B 1 151 ? 19.594 -4.875 0.863 1 94.94 151 LEU B CA 1
ATOM 3438 C C . LEU B 1 151 ? 18.172 -5.125 1.377 1 94.94 151 LEU B C 1
ATOM 3440 O O . LEU B 1 151 ? 17.984 -5.461 2.549 1 94.94 151 LEU B O 1
ATOM 3444 N N . ILE B 1 152 ? 17.203 -4.859 0.548 1 97 152 ILE B N 1
ATOM 3445 C CA . ILE B 1 152 ? 15.805 -5.082 0.879 1 97 152 ILE B CA 1
ATOM 3446 C C . ILE B 1 152 ? 15.25 -6.234 0.039 1 97 152 ILE B C 1
ATOM 3448 O O . ILE B 1 152 ? 15.477 -6.289 -1.173 1 97 152 ILE B O 1
ATOM 3452 N N . LEU B 1 153 ? 14.625 -7.195 0.684 1 98.38 153 LEU B N 1
ATOM 3453 C CA . LEU B 1 153 ? 14.016 -8.344 0.018 1 98.38 153 LEU B CA 1
ATOM 3454 C C . LEU B 1 153 ? 12.5 -8.227 0.019 1 98.38 153 LEU B C 1
ATOM 3456 O O . LEU B 1 153 ? 11.883 -8.094 1.079 1 98.38 153 LEU B O 1
ATOM 3460 N N . GLY B 1 154 ? 11.898 -8.18 -1.186 1 98.81 154 GLY B N 1
ATOM 3461 C CA . GLY B 1 154 ? 10.453 -8.156 -1.318 1 98.81 154 GLY B CA 1
ATOM 3462 C C . GLY B 1 154 ? 9.906 -9.328 -2.111 1 98.81 154 GLY B C 1
ATOM 3463 O O . GLY B 1 154 ? 10.648 -9.992 -2.844 1 98.81 154 GLY B O 1
ATOM 3464 N N . ALA B 1 155 ? 8.648 -9.633 -1.927 1 98.94 155 ALA B N 1
ATOM 3465 C CA . ALA B 1 155 ? 7.926 -10.625 -2.721 1 98.94 155 ALA B CA 1
ATOM 3466 C C . ALA B 1 155 ? 6.676 -10.016 -3.348 1 98.94 155 ALA B C 1
ATOM 3468 O O . ALA B 1 155 ? 5.98 -9.219 -2.713 1 98.94 155 ALA B O 1
ATOM 3469 N N . LEU B 1 156 ? 6.434 -10.273 -4.562 1 98.94 156 LEU B N 1
ATOM 3470 C CA . LEU B 1 156 ? 5.234 -9.93 -5.324 1 98.94 156 LEU B CA 1
ATOM 3471 C C . LEU B 1 156 ? 4.648 -11.164 -5.996 1 98.94 156 LEU B C 1
ATOM 3473 O O . LEU B 1 156 ? 5.168 -11.633 -7.012 1 98.94 156 LEU B O 1
ATOM 3477 N N . SER B 1 157 ? 3.518 -11.695 -5.395 1 98.62 157 SER B N 1
ATOM 3478 C CA . SER B 1 157 ? 3.02 -13.008 -5.781 1 98.62 157 SER B CA 1
ATOM 3479 C C . SER B 1 157 ? 1.54 -12.953 -6.145 1 98.62 157 SER B C 1
ATOM 3481 O O . SER B 1 157 ? 0.742 -12.344 -5.434 1 98.62 157 SER B O 1
ATOM 3483 N N . ASN B 1 158 ? 1.187 -13.461 -7.379 1 98.19 158 ASN B N 1
ATOM 3484 C CA . ASN B 1 158 ? -0.21 -13.828 -7.586 1 98.19 158 ASN B CA 1
ATOM 3485 C C . ASN B 1 158 ? -0.603 -15.039 -6.738 1 98.19 158 ASN B C 1
ATOM 3487 O O . ASN B 1 158 ? 0.004 -16.109 -6.852 1 98.19 158 ASN B O 1
ATOM 3491 N N . THR B 1 159 ? -1.577 -14.789 -5.879 1 97.69 159 THR B N 1
ATOM 3492 C CA . THR B 1 159 ? -1.941 -15.805 -4.898 1 97.69 159 THR B CA 1
ATOM 3493 C C . THR B 1 159 ? -3.453 -16.016 -4.875 1 97.69 159 THR B C 1
ATOM 3495 O O . THR B 1 159 ? -4.191 -15.344 -5.598 1 97.69 159 THR B O 1
ATOM 3498 N N . SER B 1 160 ? -3.846 -17.031 -4.172 1 97.06 160 SER B N 1
ATOM 3499 C CA . SER B 1 160 ? -5.23 -17.25 -3.768 1 97.06 160 SER B CA 1
ATOM 3500 C C . SER B 1 160 ? -5.359 -17.328 -2.25 1 97.06 160 SER B C 1
ATOM 3502 O O . SER B 1 160 ? -4.379 -17.594 -1.552 1 97.06 160 SER B O 1
ATOM 3504 N N . ILE B 1 161 ? -6.496 -16.984 -1.729 1 97.12 161 ILE B N 1
ATOM 3505 C CA . ILE B 1 161 ? -6.758 -17.094 -0.297 1 97.12 161 ILE B CA 1
ATOM 3506 C C . ILE B 1 161 ? -7.379 -18.453 0.009 1 97.12 161 ILE B C 1
ATOM 3508 O O . ILE B 1 161 ? -8.484 -18.766 -0.444 1 97.12 161 ILE B O 1
ATOM 3512 N N . PHE B 1 162 ? -6.656 -19.266 0.761 1 96.06 162 PHE B N 1
ATOM 3513 C CA . PHE B 1 162 ? -7.113 -20.609 1.107 1 96.06 162 PHE B CA 1
ATOM 3514 C C . PHE B 1 162 ? -8.188 -20.547 2.188 1 96.06 162 PHE B C 1
ATOM 3516 O O . PHE B 1 162 ? -8.219 -19.625 2.994 1 96.06 162 PHE B O 1
ATOM 3523 N N . PRO B 1 163 ? -9.078 -21.609 2.166 1 93.44 163 PRO B N 1
ATOM 3524 C CA . PRO B 1 163 ? -10.047 -21.688 3.266 1 93.44 163 PRO B CA 1
ATOM 3525 C C . PRO B 1 163 ? -9.375 -21.797 4.633 1 93.44 163 PRO B C 1
ATOM 3527 O O . PRO B 1 163 ? -8.289 -22.359 4.75 1 93.44 163 PRO B O 1
ATOM 3530 N N . PRO B 1 164 ? -10.078 -21.188 5.656 1 88.75 164 PRO B N 1
ATOM 3531 C CA . PRO B 1 164 ? -9.5 -21.281 7 1 88.75 164 PRO B CA 1
ATOM 3532 C C . PRO B 1 164 ? -9.203 -22.719 7.422 1 88.75 164 PRO B C 1
ATOM 3534 O O . PRO B 1 164 ? -10 -23.609 7.164 1 88.75 164 PRO B O 1
ATOM 3537 N N . GLY B 1 165 ? -8.055 -22.922 7.914 1 88.5 165 GLY B N 1
ATOM 3538 C CA . GLY B 1 165 ? -7.695 -24.219 8.469 1 88.5 165 GLY B CA 1
ATOM 3539 C C . GLY B 1 165 ? -7.129 -25.172 7.434 1 88.5 165 GLY B C 1
ATOM 3540 O O . GLY B 1 165 ? -6.852 -26.328 7.738 1 88.5 165 GLY B O 1
ATOM 3541 N N . HIS B 1 166 ? -7.004 -24.703 6.199 1 93.31 166 HIS B N 1
ATOM 3542 C CA . HIS B 1 166 ? -6.438 -25.578 5.184 1 93.31 166 HIS B CA 1
ATOM 3543 C C . HIS B 1 166 ? -5.023 -26.016 5.559 1 93.31 166 HIS B C 1
ATOM 3545 O O . HIS B 1 166 ? -4.223 -25.203 6.023 1 93.31 166 HIS B O 1
ATOM 3551 N N . PRO B 1 167 ? -4.641 -27.25 5.285 1 91.06 167 PRO B N 1
ATOM 3552 C CA . PRO B 1 167 ? -3.348 -27.781 5.719 1 91.06 167 PRO B CA 1
ATOM 3553 C C . PRO B 1 167 ? -2.164 -27.031 5.113 1 91.06 167 PRO B C 1
ATOM 3555 O O . PRO B 1 167 ? -1.127 -26.891 5.762 1 91.06 167 PRO B O 1
ATOM 3558 N N . LEU B 1 168 ? -2.305 -26.5 3.928 1 91.56 168 LEU B N 1
ATOM 3559 C CA . LEU B 1 168 ? -1.208 -25.844 3.225 1 91.56 168 LEU B CA 1
ATOM 3560 C C . LEU B 1 168 ? -0.882 -24.5 3.861 1 91.56 168 LEU B C 1
ATOM 3562 O O . LEU B 1 168 ? 0.167 -23.906 3.582 1 91.56 168 LEU B O 1
ATOM 3566 N N . THR B 1 169 ? -1.775 -23.953 4.77 1 90.5 169 THR B N 1
ATOM 3567 C CA . THR B 1 169 ? -1.537 -22.656 5.406 1 90.5 169 THR B CA 1
ATOM 3568 C C . THR B 1 169 ? -1.577 -22.797 6.926 1 90.5 169 THR B C 1
ATOM 3570 O O . THR B 1 169 ? -1.329 -21.812 7.641 1 90.5 169 THR B O 1
ATOM 3573 N N . ASP B 1 170 ? -1.881 -24.062 7.383 1 92.88 170 ASP B N 1
ATOM 3574 C CA . ASP B 1 170 ? -1.87 -24.344 8.812 1 92.88 170 ASP B CA 1
ATOM 3575 C C . ASP B 1 170 ? -0.441 -24.484 9.336 1 92.88 170 ASP B C 1
ATOM 3577 O O . ASP B 1 170 ? 0.269 -25.422 8.977 1 92.88 170 ASP B O 1
ATOM 3581 N N . GLU B 1 171 ? -0.09 -23.531 10.18 1 92.06 171 GLU B N 1
ATOM 3582 C CA . GLU B 1 171 ? 1.297 -23.438 10.625 1 92.06 171 GLU B CA 1
ATOM 3583 C C . GLU B 1 171 ? 1.679 -24.641 11.5 1 92.06 171 GLU B C 1
ATOM 3585 O O . GLU B 1 171 ? 2.848 -24.797 11.859 1 92.06 171 GLU B O 1
ATOM 3590 N N . THR B 1 172 ? 0.763 -25.5 11.797 1 93.56 172 THR B N 1
ATOM 3591 C CA . THR B 1 172 ? 1.065 -26.703 12.562 1 93.56 172 THR B CA 1
ATOM 3592 C C . THR B 1 172 ? 1.479 -27.844 11.633 1 93.56 172 THR B C 1
ATOM 3594 O O . THR B 1 172 ? 2.01 -28.859 12.086 1 93.56 172 THR B O 1
ATOM 3597 N N . THR B 1 173 ? 1.219 -27.672 10.344 1 93.69 173 THR B N 1
ATOM 3598 C CA . THR B 1 173 ? 1.632 -28.656 9.359 1 93.69 173 THR B CA 1
ATOM 3599 C C . THR B 1 173 ? 2.994 -28.312 8.766 1 93.69 173 THR B C 1
ATOM 3601 O O . THR B 1 173 ? 3.418 -27.156 8.82 1 93.69 173 THR B O 1
ATOM 3604 N N . PRO B 1 174 ? 3.691 -29.312 8.25 1 92.19 174 PRO B N 1
ATOM 3605 C CA . PRO B 1 174 ? 4.977 -29.031 7.605 1 92.19 174 PRO B CA 1
ATOM 3606 C C . PRO B 1 174 ? 4.852 -28.031 6.449 1 92.19 174 PRO B C 1
ATOM 3608 O O . PRO B 1 174 ? 5.691 -27.141 6.309 1 92.19 174 PRO B O 1
ATOM 3611 N N . GLU B 1 175 ? 3.805 -28.094 5.691 1 90.06 175 GLU B N 1
ATOM 3612 C CA . GLU B 1 175 ? 3.592 -27.203 4.551 1 90.06 175 GLU B CA 1
ATOM 3613 C C . GLU B 1 175 ? 3.34 -25.781 5.008 1 90.06 175 GLU B C 1
ATOM 3615 O O . GLU B 1 175 ? 3.883 -24.828 4.434 1 90.06 175 GLU B O 1
ATOM 3620 N N . GLY B 1 176 ? 2.512 -25.719 6.035 1 91.06 176 GLY B N 1
ATOM 3621 C CA . GLY B 1 176 ? 2.227 -24.406 6.582 1 91.06 176 GLY B CA 1
ATOM 3622 C C . GLY B 1 176 ? 3.443 -23.734 7.195 1 91.06 176 GLY B C 1
ATOM 3623 O O . GLY B 1 176 ? 3.637 -22.531 7.047 1 91.06 176 GLY B O 1
ATOM 3624 N N . LYS B 1 177 ? 4.262 -24.5 7.82 1 92.94 177 LYS B N 1
ATOM 3625 C CA . LYS B 1 177 ? 5.496 -23.984 8.406 1 92.94 177 LYS B CA 1
ATOM 3626 C C . LYS B 1 177 ? 6.453 -23.484 7.332 1 92.94 177 LYS B C 1
ATOM 3628 O O . LYS B 1 177 ? 7.062 -22.438 7.473 1 92.94 177 LYS B O 1
ATOM 3633 N N . ARG B 1 178 ? 6.531 -24.25 6.312 1 91.56 178 ARG B N 1
ATOM 3634 C CA . ARG B 1 178 ? 7.402 -23.875 5.207 1 91.56 178 ARG B CA 1
ATOM 3635 C C . ARG B 1 178 ? 6.941 -22.562 4.566 1 91.56 178 ARG B C 1
ATOM 3637 O O . ARG B 1 178 ? 7.762 -21.719 4.211 1 91.56 178 ARG B O 1
ATOM 3644 N N . ASN B 1 179 ? 5.684 -22.5 4.445 1 92.75 179 ASN B N 1
ATOM 3645 C CA . ASN B 1 179 ? 5.113 -21.281 3.895 1 92.75 179 ASN B CA 1
ATOM 3646 C C . ASN B 1 179 ? 5.43 -20.062 4.766 1 92.75 179 ASN B C 1
ATOM 3648 O O . ASN B 1 179 ? 5.801 -19.016 4.258 1 92.75 179 ASN B O 1
ATOM 3652 N N . LYS B 1 180 ? 5.293 -20.25 6.047 1 94.12 180 LYS B N 1
ATOM 3653 C CA . LYS B 1 180 ? 5.617 -19.188 6.992 1 94.12 180 LYS B CA 1
ATOM 3654 C C . LYS B 1 180 ? 7.098 -18.828 6.914 1 94.12 180 LYS B C 1
ATOM 3656 O O . LYS B 1 180 ? 7.449 -17.641 6.922 1 94.12 180 LYS B O 1
ATOM 3661 N N . GLU B 1 181 ? 7.918 -19.797 6.809 1 95.5 181 GLU B N 1
ATOM 3662 C CA . GLU B 1 181 ? 9.359 -19.562 6.703 1 95.5 181 GLU B CA 1
ATOM 3663 C C . GLU B 1 181 ? 9.703 -18.797 5.43 1 95.5 181 GLU B C 1
ATOM 3665 O O . GLU B 1 181 ? 10.516 -17.875 5.461 1 95.5 181 GLU B O 1
ATOM 3670 N N . LEU B 1 182 ? 9.07 -19.219 4.359 1 96.62 182 LEU B N 1
ATOM 3671 C CA . LEU B 1 182 ? 9.305 -18.547 3.094 1 96.62 182 LEU B CA 1
ATOM 3672 C C . LEU B 1 182 ? 8.906 -17.078 3.184 1 96.62 182 LEU B C 1
ATOM 3674 O O . LEU B 1 182 ? 9.664 -16.188 2.77 1 96.62 182 LEU B O 1
ATOM 3678 N N . LYS B 1 183 ? 7.77 -16.812 3.738 1 96.56 183 LYS B N 1
ATOM 3679 C CA . LYS B 1 183 ? 7.285 -15.445 3.855 1 96.56 183 LYS B CA 1
ATOM 3680 C C . LYS B 1 183 ? 8.195 -14.609 4.754 1 96.56 183 LYS B C 1
ATOM 3682 O O . LYS B 1 183 ? 8.375 -13.414 4.535 1 96.56 183 LYS B O 1
ATOM 3687 N N . GLY B 1 184 ? 8.82 -15.258 5.691 1 97.19 184 GLY B N 1
ATOM 3688 C CA . GLY B 1 184 ? 9.672 -14.602 6.664 1 97.19 184 GLY B CA 1
ATOM 3689 C C . GLY B 1 184 ? 10.977 -14.102 6.07 1 97.19 184 GLY B C 1
ATOM 3690 O O . GLY B 1 184 ? 11.68 -13.289 6.688 1 97.19 184 GLY B O 1
ATOM 3691 N N . VAL B 1 185 ? 11.297 -14.508 4.883 1 97.94 185 VAL B N 1
ATOM 3692 C CA . VAL B 1 185 ? 12.523 -14.094 4.211 1 97.94 185 VAL B CA 1
ATOM 3693 C C . VAL B 1 185 ? 12.391 -12.648 3.742 1 97.94 185 VAL B C 1
ATOM 3695 O O . VAL B 1 185 ? 13.391 -11.922 3.658 1 97.94 185 VAL B O 1
ATOM 3698 N N . PHE B 1 186 ? 11.188 -12.227 3.559 1 98.56 186 PHE B N 1
ATOM 3699 C CA . PHE B 1 186 ? 10.984 -10.969 2.844 1 98.56 186 PHE B CA 1
ATOM 3700 C C . PHE B 1 186 ? 10.633 -9.844 3.809 1 98.56 186 PHE B C 1
ATOM 3702 O O . PHE B 1 186 ? 9.906 -10.055 4.781 1 98.56 186 PHE B O 1
ATOM 3709 N N . ASP B 1 187 ? 11.164 -8.648 3.555 1 97.56 187 ASP B N 1
ATOM 3710 C CA . ASP B 1 187 ? 10.789 -7.449 4.309 1 97.56 187 ASP B CA 1
ATOM 3711 C C . ASP B 1 187 ? 9.328 -7.078 4.066 1 97.56 187 ASP B C 1
ATOM 3713 O O . ASP B 1 187 ? 8.641 -6.625 4.984 1 97.56 187 ASP B O 1
ATOM 3717 N N . ILE B 1 188 ? 8.898 -7.242 2.799 1 97.88 188 ILE B N 1
ATOM 3718 C CA . ILE B 1 188 ? 7.496 -7.039 2.441 1 97.88 188 ILE B CA 1
ATOM 3719 C C . ILE B 1 188 ? 7.023 -8.188 1.547 1 97.88 188 ILE B C 1
ATOM 3721 O O . ILE B 1 188 ? 7.797 -8.719 0.749 1 97.88 188 ILE B O 1
ATOM 3725 N N . PHE B 1 189 ? 5.855 -8.594 1.749 1 98.69 189 PHE B N 1
ATOM 3726 C CA . PHE B 1 189 ? 5.203 -9.625 0.957 1 98.69 189 PHE B CA 1
ATOM 3727 C C . PHE B 1 189 ? 3.859 -9.141 0.43 1 98.69 189 PHE B C 1
ATOM 3729 O O . PHE B 1 189 ? 2.912 -8.961 1.199 1 98.69 189 PHE B O 1
ATOM 3736 N N . VAL B 1 190 ? 3.775 -8.891 -0.858 1 98.81 190 VAL B N 1
ATOM 3737 C CA . VAL B 1 190 ? 2.527 -8.469 -1.489 1 98.81 190 VAL B CA 1
ATOM 3738 C C . VAL B 1 190 ? 1.841 -9.68 -2.125 1 98.81 190 VAL B C 1
ATOM 3740 O O . VAL B 1 190 ? 2.373 -10.281 -3.059 1 98.81 190 VAL B O 1
ATOM 3743 N N . SER B 1 191 ? 0.706 -10.062 -1.572 1 98.62 191 SER B N 1
ATOM 3744 C CA . SER B 1 191 ? -0.139 -11.141 -2.082 1 98.62 191 SER B CA 1
ATOM 3745 C C . SER B 1 191 ? -1.311 -10.586 -2.889 1 98.62 191 SER B C 1
ATOM 3747 O O . SER B 1 191 ? -2.133 -9.836 -2.361 1 98.62 191 SER B O 1
ATOM 3749 N N . SER B 1 192 ? -1.404 -10.969 -4.148 1 98.88 192 SER B N 1
ATOM 3750 C CA . SER B 1 192 ? -2.377 -10.398 -5.07 1 98.88 192 SER B CA 1
ATOM 3751 C C . SER B 1 192 ? -3.797 -10.516 -4.523 1 98.88 192 SER B C 1
ATOM 3753 O O . SER B 1 192 ? -4.543 -9.531 -4.508 1 98.88 192 SER B O 1
ATOM 3755 N N . ALA B 1 193 ? -4.148 -11.664 -4.031 1 98.62 193 ALA B N 1
ATOM 3756 C CA . ALA B 1 193 ? -5.52 -11.93 -3.594 1 98.62 193 ALA B CA 1
ATOM 3757 C C . ALA B 1 193 ? -5.887 -11.055 -2.396 1 98.62 193 ALA B C 1
ATOM 3759 O O . ALA B 1 193 ? -7.055 -10.703 -2.215 1 98.62 193 ALA B O 1
ATOM 3760 N N . HIS B 1 194 ? -4.852 -10.688 -1.619 1 98.38 194 HIS B N 1
ATOM 3761 C CA . HIS B 1 194 ? -5.113 -9.922 -0.407 1 98.38 194 HIS B CA 1
ATOM 3762 C C . HIS B 1 194 ? -5.176 -8.422 -0.707 1 98.38 194 HIS B C 1
ATOM 3764 O O . HIS B 1 194 ? -5.895 -7.684 -0.035 1 98.38 194 HIS B O 1
ATOM 3770 N N . VAL B 1 195 ? -4.461 -7.977 -1.752 1 98.75 195 VAL B N 1
ATOM 3771 C CA . VAL B 1 195 ? -4.473 -6.547 -2.049 1 98.75 195 VAL B CA 1
ATOM 3772 C C . VAL B 1 195 ? -5.539 -6.246 -3.1 1 98.75 195 VAL B C 1
ATOM 3774 O O . VAL B 1 195 ? -5.855 -5.082 -3.357 1 98.75 195 VAL B O 1
ATOM 3777 N N . GLY B 1 196 ? -6.098 -7.309 -3.787 1 98.44 196 GLY B N 1
ATOM 3778 C CA . GLY B 1 196 ? -7.141 -7.125 -4.785 1 98.44 196 GLY B CA 1
ATOM 3779 C C . GLY B 1 196 ? -6.602 -6.684 -6.133 1 98.44 196 GLY B C 1
ATOM 3780 O O . GLY B 1 196 ? -7.316 -6.051 -6.914 1 98.44 196 GLY B O 1
ATOM 3781 N N . LEU B 1 197 ? -5.312 -6.863 -6.344 1 98.62 197 LEU B N 1
ATOM 3782 C CA . LEU B 1 197 ? -4.582 -6.582 -7.574 1 98.62 197 LEU B CA 1
ATOM 3783 C C . LEU B 1 197 ? -3.76 -7.789 -8.008 1 98.62 197 LEU B C 1
ATOM 3785 O O . LEU B 1 197 ? -3.467 -8.672 -7.195 1 98.62 197 LEU B O 1
ATOM 3789 N N . ARG B 1 198 ? -3.412 -7.879 -9.312 1 98.62 198 ARG B N 1
ATOM 3790 C CA . ARG B 1 198 ? -2.598 -9.016 -9.727 1 98.62 198 ARG B CA 1
ATOM 3791 C C . ARG B 1 198 ? -1.7 -8.641 -10.906 1 98.62 198 ARG B C 1
ATOM 3793 O O . ARG B 1 198 ? -2.012 -7.727 -11.664 1 98.62 198 ARG B O 1
ATOM 3800 N N . LYS B 1 199 ? -0.527 -9.336 -10.945 1 98.75 199 LYS B N 1
ATOM 3801 C CA . LYS B 1 199 ? 0.305 -9.281 -12.141 1 98.75 199 LYS B CA 1
ATOM 3802 C C . LYS B 1 199 ? -0.428 -9.859 -13.344 1 98.75 199 LYS B C 1
ATOM 3804 O O . LYS B 1 199 ? -1.237 -10.773 -13.211 1 98.75 199 LYS B O 1
ATOM 3809 N N . PRO B 1 200 ? -0.278 -9.227 -14.484 1 98.38 200 PRO B N 1
ATOM 3810 C CA . PRO B 1 200 ? 0.685 -8.18 -14.836 1 98.38 200 PRO B CA 1
ATOM 3811 C C . PRO B 1 200 ? 0.071 -6.785 -14.82 1 98.38 200 PRO B C 1
ATOM 3813 O O . PRO B 1 200 ? 0.634 -5.852 -15.398 1 98.38 200 PRO B O 1
ATOM 3816 N N . ASP B 1 201 ? -1.097 -6.609 -14.219 1 98.38 201 ASP B N 1
ATOM 3817 C CA . ASP B 1 201 ? -1.665 -5.266 -14.125 1 98.38 201 ASP B CA 1
ATOM 3818 C C . ASP B 1 201 ? -0.693 -4.305 -13.445 1 98.38 201 ASP B C 1
ATOM 3820 O O . ASP B 1 201 ? -0.11 -4.633 -12.406 1 98.38 201 ASP B O 1
ATOM 3824 N N . GLU B 1 202 ? -0.523 -3.074 -13.992 1 98.69 202 GLU B N 1
ATOM 3825 C CA . GLU B 1 202 ? 0.468 -2.121 -13.5 1 98.69 202 GLU B CA 1
ATOM 3826 C C . GLU B 1 202 ? 0.192 -1.737 -12.047 1 98.69 202 GLU B C 1
ATOM 3828 O O . GLU B 1 202 ? 1.119 -1.434 -11.297 1 98.69 202 GLU B O 1
ATOM 3833 N N . ALA B 1 203 ? -1.067 -1.791 -11.633 1 98.62 203 ALA B N 1
ATOM 3834 C CA . ALA B 1 203 ? -1.479 -1.286 -10.328 1 98.62 203 ALA B CA 1
ATOM 3835 C C . ALA B 1 203 ? -0.792 -2.053 -9.203 1 98.62 203 ALA B C 1
ATOM 3837 O O . ALA B 1 203 ? -0.433 -1.471 -8.172 1 98.62 203 ALA B O 1
ATOM 3838 N N . ILE B 1 204 ? -0.565 -3.367 -9.406 1 98.88 204 ILE B N 1
ATOM 3839 C CA . ILE B 1 204 ? 0.015 -4.141 -8.32 1 98.88 204 ILE B CA 1
ATOM 3840 C C . ILE B 1 204 ? 1.496 -3.797 -8.172 1 98.88 204 ILE B C 1
ATOM 3842 O O . ILE B 1 204 ? 2.031 -3.789 -7.062 1 98.88 204 ILE B O 1
ATOM 3846 N N . TYR B 1 205 ? 2.197 -3.445 -9.289 1 98.94 205 TYR B N 1
ATOM 3847 C CA . TYR B 1 205 ? 3.6 -3.047 -9.234 1 98.94 205 TYR B CA 1
ATOM 3848 C C . TYR B 1 205 ? 3.754 -1.692 -8.555 1 98.94 205 TYR B C 1
ATOM 3850 O O . TYR B 1 205 ? 4.645 -1.51 -7.719 1 98.94 205 TYR B O 1
ATOM 3858 N N . LYS B 1 206 ? 2.852 -0.795 -8.906 1 98.75 206 LYS B N 1
ATOM 3859 C CA . LYS B 1 206 ? 2.885 0.527 -8.289 1 98.75 206 LYS B CA 1
ATOM 3860 C C . LYS B 1 206 ? 2.646 0.436 -6.785 1 98.75 206 LYS B C 1
ATOM 3862 O O . LYS B 1 206 ? 3.307 1.123 -6.004 1 98.75 206 LYS B O 1
ATOM 3867 N N . TYR B 1 207 ? 1.73 -0.438 -6.383 1 98.81 207 TYR B N 1
ATOM 3868 C CA . TYR B 1 207 ? 1.488 -0.671 -4.961 1 98.81 207 TYR B CA 1
ATOM 3869 C C . TYR B 1 207 ? 2.732 -1.229 -4.281 1 98.81 207 TYR B C 1
ATOM 3871 O O . TYR B 1 207 ? 3.127 -0.756 -3.211 1 98.81 207 TYR B O 1
ATOM 3879 N N . ALA B 1 208 ? 3.354 -2.18 -4.934 1 98.88 208 ALA B N 1
ATOM 3880 C CA . ALA B 1 208 ? 4.547 -2.805 -4.375 1 98.88 208 ALA B CA 1
ATOM 3881 C C . ALA B 1 208 ? 5.684 -1.794 -4.234 1 98.88 208 ALA B C 1
ATOM 3883 O O . ALA B 1 208 ? 6.383 -1.774 -3.221 1 98.88 208 ALA B O 1
ATOM 3884 N N . ILE B 1 209 ? 5.867 -0.927 -5.223 1 98.75 209 ILE B N 1
ATOM 3885 C CA . ILE B 1 209 ? 6.91 0.092 -5.191 1 98.75 209 ILE B CA 1
ATOM 3886 C C . ILE B 1 209 ? 6.676 1.033 -4.012 1 98.75 209 ILE B C 1
ATOM 3888 O O . ILE B 1 209 ? 7.605 1.337 -3.258 1 98.75 209 ILE B O 1
ATOM 3892 N N . THR B 1 210 ? 5.406 1.409 -3.824 1 98.75 210 THR B N 1
ATOM 3893 C CA . THR B 1 210 ? 5.082 2.324 -2.736 1 98.75 210 THR B CA 1
ATOM 3894 C C . THR B 1 210 ? 5.281 1.65 -1.383 1 98.75 210 THR B C 1
ATOM 3896 O O . THR B 1 210 ? 5.793 2.268 -0.446 1 98.75 210 THR B O 1
ATOM 3899 N N . ARG B 1 211 ? 4.922 0.371 -1.293 1 98.62 211 ARG B N 1
ATOM 3900 C CA . ARG B 1 211 ? 5.109 -0.382 -0.057 1 98.62 211 ARG B CA 1
ATOM 3901 C C . ARG B 1 211 ? 6.59 -0.49 0.297 1 98.62 211 ARG B C 1
ATOM 3903 O O . ARG B 1 211 ? 6.969 -0.339 1.461 1 98.62 211 ARG B O 1
ATOM 3910 N N . LEU B 1 212 ? 7.395 -0.755 -0.697 1 98.5 212 LEU B N 1
ATOM 3911 C CA . LEU B 1 212 ? 8.836 -0.835 -0.5 1 98.5 212 LEU B CA 1
ATOM 3912 C C . LEU B 1 212 ? 9.406 0.517 -0.081 1 98.5 212 LEU B C 1
ATOM 3914 O O . LEU B 1 212 ? 10.242 0.591 0.824 1 98.5 212 LEU B O 1
ATOM 3918 N N . HIS B 1 213 ? 8.922 1.558 -0.769 1 98.31 213 HIS B N 1
ATOM 3919 C CA . HIS B 1 213 ? 9.312 2.918 -0.42 1 98.31 213 HIS B CA 1
ATOM 3920 C C . HIS B 1 213 ? 8.969 3.236 1.031 1 98.31 213 HIS B C 1
ATOM 3922 O O . HIS B 1 213 ? 9.82 3.727 1.781 1 98.31 213 HIS B O 1
ATOM 3928 N N . GLU B 1 214 ? 7.785 2.939 1.446 1 98.31 214 GLU B N 1
ATOM 3929 C CA . GLU B 1 214 ? 7.316 3.166 2.811 1 98.31 214 GLU B CA 1
ATOM 3930 C C . GLU B 1 214 ? 8.172 2.41 3.82 1 98.31 214 GLU B C 1
ATOM 3932 O O . GLU B 1 214 ? 8.562 2.967 4.848 1 98.31 214 GLU B O 1
ATOM 3937 N N . HIS B 1 215 ? 8.469 1.127 3.49 1 97.19 215 HIS B N 1
ATOM 3938 C CA . HIS B 1 215 ? 9.281 0.299 4.371 1 97.19 215 HIS B CA 1
ATOM 3939 C C . HIS B 1 215 ? 10.648 0.93 4.609 1 97.19 215 HIS B C 1
ATOM 3941 O O . HIS B 1 215 ? 11.109 1.019 5.75 1 97.19 215 HIS B O 1
ATOM 3947 N N . VAL B 1 216 ? 11.273 1.411 3.559 1 95.88 216 VAL B N 1
ATOM 3948 C CA . VAL B 1 216 ? 12.602 2.002 3.633 1 95.88 216 VAL B CA 1
ATOM 3949 C C . VAL B 1 216 ? 12.562 3.268 4.488 1 95.88 216 VAL B C 1
ATOM 3951 O O . VAL B 1 216 ? 13.398 3.455 5.371 1 95.88 216 VAL B O 1
ATOM 3954 N N . LYS B 1 217 ? 11.5 4.051 4.301 1 95.44 217 LYS B N 1
ATOM 3955 C CA . LYS B 1 217 ? 11.391 5.324 5.004 1 95.44 217 LYS B CA 1
ATOM 3956 C C . LYS B 1 217 ? 11.031 5.117 6.469 1 95.44 217 LYS B C 1
ATOM 3958 O O . LYS B 1 217 ? 11.609 5.75 7.355 1 95.44 217 LYS B O 1
ATOM 3963 N N . LEU B 1 218 ? 10.141 4.211 6.746 1 94.06 218 LEU B N 1
ATOM 3964 C CA . LEU B 1 218 ? 9.688 3.967 8.109 1 94.06 218 LEU B CA 1
ATOM 3965 C C . LEU B 1 218 ? 10.82 3.43 8.969 1 94.06 218 LEU B C 1
ATOM 3967 O O . LEU B 1 218 ? 10.875 3.697 10.172 1 94.06 218 LEU B O 1
ATOM 3971 N N . ASN B 1 219 ? 11.781 2.787 8.312 1 92.12 219 ASN B N 1
ATOM 3972 C CA . ASN B 1 219 ? 12.828 2.125 9.078 1 92.12 219 ASN B CA 1
ATOM 3973 C C . ASN B 1 219 ? 14.156 2.869 8.969 1 92.12 219 ASN B C 1
ATOM 3975 O O . ASN B 1 219 ? 15.195 2.348 9.375 1 92.12 219 ASN B O 1
ATOM 3979 N N . GLY B 1 220 ? 14.109 4.059 8.391 1 89.5 220 GLY B N 1
ATOM 3980 C CA . GLY B 1 220 ? 15.305 4.879 8.297 1 89.5 220 GLY B CA 1
ATOM 3981 C C . GLY B 1 220 ? 16.406 4.23 7.484 1 89.5 220 GLY B C 1
ATOM 3982 O O . GLY B 1 220 ? 17.594 4.352 7.82 1 89.5 220 GLY B O 1
ATOM 3983 N N . LEU B 1 221 ? 16.031 3.508 6.383 1 90.62 221 LEU B N 1
ATOM 3984 C CA . LEU B 1 221 ? 16.984 2.707 5.629 1 90.62 221 LEU B CA 1
ATOM 3985 C C . LEU B 1 221 ? 17.484 3.469 4.406 1 90.62 221 LEU B C 1
ATOM 3987 O O . LEU B 1 221 ? 18.312 2.963 3.654 1 90.62 221 LEU B O 1
ATOM 3991 N N . GLY B 1 222 ? 16.969 4.707 4.266 1 90.25 222 GLY B N 1
ATOM 3992 C CA . GLY B 1 222 ? 17.422 5.48 3.117 1 90.25 222 GLY B CA 1
ATOM 3993 C C . GLY B 1 222 ? 16.391 6.488 2.643 1 90.25 222 GLY B C 1
ATOM 3994 O O . GLY B 1 222 ? 15.492 6.871 3.396 1 90.25 222 GLY B O 1
ATOM 3995 N N . ARG B 1 223 ? 16.5 6.902 1.418 1 93.19 223 ARG B N 1
ATOM 3996 C CA . ARG B 1 223 ? 15.703 7.988 0.846 1 93.19 223 ARG B CA 1
ATOM 3997 C C . ARG B 1 223 ? 14.391 7.465 0.271 1 93.19 223 ARG B C 1
ATOM 3999 O O . ARG B 1 223 ? 13.531 8.25 -0.142 1 93.19 223 ARG B O 1
ATOM 4006 N N . GLY B 1 224 ? 14.211 6.207 0.234 1 95.5 224 GLY B N 1
ATOM 4007 C CA . GLY B 1 224 ? 13.07 5.566 -0.391 1 95.5 224 GLY B CA 1
ATOM 4008 C C . GLY B 1 224 ? 13.453 4.527 -1.426 1 95.5 224 GLY B C 1
ATOM 4009 O O . GLY B 1 224 ? 14.547 3.961 -1.362 1 95.5 224 GLY B O 1
ATOM 4010 N N . VAL B 1 225 ? 12.57 4.223 -2.244 1 97.5 225 VAL B N 1
ATOM 4011 C CA . VAL B 1 225 ? 12.812 3.254 -3.307 1 97.5 225 VAL B CA 1
ATOM 4012 C C . VAL B 1 225 ? 12.328 3.814 -4.641 1 97.5 225 VAL B C 1
ATOM 4014 O O . VAL B 1 225 ? 11.219 4.355 -4.727 1 97.5 225 VAL B O 1
ATOM 4017 N N . ARG B 1 226 ? 13.227 3.865 -5.66 1 97.19 226 ARG B N 1
ATOM 4018 C CA . ARG B 1 226 ? 12.867 4.145 -7.043 1 97.19 226 ARG B CA 1
ATOM 4019 C C . ARG B 1 226 ? 12.75 2.857 -7.852 1 97.19 226 ARG B C 1
ATOM 4021 O O . ARG B 1 226 ? 13.375 1.849 -7.512 1 97.19 226 ARG B O 1
ATOM 4028 N N . PRO B 1 227 ? 11.859 2.834 -8.938 1 98.38 227 PRO B N 1
ATOM 4029 C CA . PRO B 1 227 ? 11.75 1.615 -9.742 1 98.38 227 PRO B CA 1
ATOM 4030 C C . PRO B 1 227 ? 13.109 1.074 -10.18 1 98.38 227 PRO B C 1
ATOM 4032 O O . PRO B 1 227 ? 13.32 -0.141 -10.188 1 98.38 227 PRO B O 1
ATOM 4035 N N . GLN B 1 228 ? 14.078 1.977 -10.469 1 97.94 228 GLN B N 1
ATOM 4036 C CA . GLN B 1 228 ? 15.375 1.554 -10.984 1 97.94 228 GLN B CA 1
ATOM 4037 C C . GLN B 1 228 ? 16.203 0.881 -9.898 1 97.94 228 GLN B C 1
ATOM 4039 O O . GLN B 1 228 ? 17.234 0.263 -10.195 1 97.94 228 GLN B O 1
ATOM 4044 N N . ASP B 1 229 ? 15.797 1.044 -8.617 1 97.56 229 ASP B N 1
ATOM 4045 C CA . ASP B 1 229 ? 16.5 0.393 -7.508 1 97.56 229 ASP B CA 1
ATOM 4046 C C . ASP B 1 229 ? 16.047 -1.06 -7.359 1 97.56 229 ASP B C 1
ATOM 4048 O O . ASP B 1 229 ? 16.625 -1.812 -6.57 1 97.56 229 ASP B O 1
ATOM 4052 N N . ILE B 1 230 ? 15 -1.5 -8.109 1 98.75 230 ILE B N 1
ATOM 4053 C CA . ILE B 1 230 ? 14.375 -2.803 -7.934 1 98.75 230 ILE B CA 1
ATOM 4054 C C . ILE B 1 230 ? 14.781 -3.732 -9.07 1 98.75 230 ILE B C 1
ATOM 4056 O O . ILE B 1 230 ? 14.719 -3.352 -10.242 1 98.75 230 ILE B O 1
ATOM 4060 N N . THR B 1 231 ? 15.266 -4.898 -8.766 1 98.88 231 THR B N 1
ATOM 4061 C CA . THR B 1 231 ? 15.375 -5.996 -9.719 1 98.88 231 THR B CA 1
ATOM 4062 C C . THR B 1 231 ? 14.305 -7.055 -9.445 1 98.88 231 THR B C 1
ATOM 4064 O O . THR B 1 231 ? 14.266 -7.633 -8.359 1 98.88 231 THR B O 1
ATOM 4067 N N . PHE B 1 232 ? 13.453 -7.266 -10.422 1 98.94 232 PHE B N 1
ATOM 4068 C CA . PHE B 1 232 ? 12.328 -8.18 -10.273 1 98.94 232 PHE B CA 1
ATOM 4069 C C . PHE B 1 232 ? 12.633 -9.523 -10.914 1 98.94 232 PHE B C 1
ATOM 4071 O O . PHE B 1 232 ? 12.992 -9.594 -12.094 1 98.94 232 PHE B O 1
ATOM 4078 N N . PHE B 1 233 ? 12.555 -10.641 -10.117 1 98.94 233 PHE B N 1
ATOM 4079 C CA . PHE B 1 233 ? 12.727 -12.016 -10.57 1 98.94 233 PHE B CA 1
ATOM 4080 C C . PHE B 1 233 ? 11.383 -12.703 -10.766 1 98.94 233 PHE B C 1
ATOM 4082 O O . PHE B 1 233 ? 10.594 -12.812 -9.828 1 98.94 233 PHE B O 1
ATOM 4089 N N . ASP B 1 234 ? 11.055 -13.109 -11.938 1 98.75 234 ASP B N 1
ATOM 4090 C CA . ASP B 1 234 ? 9.781 -13.734 -12.297 1 98.75 234 ASP B CA 1
ATOM 4091 C C . ASP B 1 234 ? 9.969 -14.75 -13.422 1 98.75 234 ASP B C 1
ATOM 4093 O O . ASP B 1 234 ? 10.883 -14.625 -14.234 1 98.75 234 ASP B O 1
ATOM 4097 N N . ASP B 1 235 ? 9.18 -15.773 -13.469 1 97.38 235 ASP B N 1
ATOM 4098 C CA . ASP B 1 235 ? 9.312 -16.797 -14.5 1 97.38 235 ASP B CA 1
ATOM 4099 C C . ASP B 1 235 ? 8.383 -16.516 -15.68 1 97.38 235 ASP B C 1
ATOM 4101 O O . ASP B 1 235 ? 8.461 -17.172 -16.719 1 97.38 235 ASP B O 1
ATOM 4105 N N . ILE B 1 236 ? 7.512 -15.547 -15.531 1 96.5 236 ILE B N 1
ATOM 4106 C CA . ILE B 1 236 ? 6.543 -15.219 -16.578 1 96.5 236 ILE B CA 1
ATOM 4107 C C . ILE B 1 236 ? 6.969 -13.945 -17.297 1 96.5 236 ILE B C 1
ATOM 4109 O O . ILE B 1 236 ? 7.109 -12.891 -16.672 1 96.5 236 ILE B O 1
ATOM 4113 N N . GLY B 1 237 ? 7.145 -14.023 -18.625 1 97.5 237 GLY B N 1
ATOM 4114 C CA . GLY B 1 237 ? 7.645 -12.93 -19.438 1 97.5 237 GLY B CA 1
ATOM 4115 C C . GLY B 1 237 ? 6.773 -11.688 -19.375 1 97.5 237 GLY B C 1
ATOM 4116 O O . GLY B 1 237 ? 7.285 -10.57 -19.297 1 97.5 237 GLY B O 1
ATOM 4117 N N . THR B 1 238 ? 5.492 -11.867 -19.406 1 97.69 238 THR B N 1
ATOM 4118 C CA . THR B 1 238 ? 4.57 -10.742 -19.391 1 97.69 238 THR B CA 1
ATOM 4119 C C . THR B 1 238 ? 4.695 -9.945 -18.094 1 97.69 238 THR B C 1
ATOM 4121 O O . THR B 1 238 ? 4.594 -8.719 -18.109 1 97.69 238 THR B O 1
ATOM 4124 N N . ASN B 1 239 ? 4.867 -10.641 -17 1 98.62 239 ASN B N 1
ATOM 4125 C CA . ASN B 1 239 ? 5.094 -9.961 -15.727 1 98.62 239 ASN B CA 1
ATOM 4126 C C . ASN B 1 239 ? 6.355 -9.102 -15.766 1 98.62 239 ASN B C 1
ATOM 4128 O O . ASN B 1 239 ? 6.355 -7.969 -15.289 1 98.62 239 ASN B O 1
ATOM 4132 N N . LEU B 1 240 ? 7.395 -9.609 -16.422 1 98.88 240 LEU B N 1
ATOM 4133 C CA . LEU B 1 240 ? 8.672 -8.906 -16.5 1 98.88 240 LEU B CA 1
ATOM 4134 C C . LEU B 1 240 ? 8.57 -7.703 -17.422 1 98.88 240 LEU B C 1
ATOM 4136 O O . LEU B 1 240 ? 9.172 -6.66 -17.156 1 98.88 240 LEU B O 1
ATOM 4140 N N . ARG B 1 241 ? 7.836 -7.852 -18.438 1 98.81 241 ARG B N 1
ATOM 4141 C CA . ARG B 1 241 ? 7.668 -6.742 -19.375 1 98.81 241 ARG B CA 1
ATOM 4142 C C . ARG B 1 241 ? 7.023 -5.539 -18.688 1 98.81 241 ARG B C 1
ATOM 4144 O O . ARG B 1 241 ? 7.465 -4.402 -18.875 1 98.81 241 ARG B O 1
ATOM 4151 N N . THR B 1 242 ? 6.008 -5.809 -17.891 1 98.88 242 THR B N 1
ATOM 4152 C CA . THR B 1 242 ? 5.348 -4.73 -17.172 1 98.88 242 THR B CA 1
ATOM 4153 C C . THR B 1 242 ? 6.305 -4.082 -16.172 1 98.88 242 THR B C 1
ATOM 4155 O O . THR B 1 242 ? 6.371 -2.857 -16.078 1 98.88 242 THR B O 1
ATOM 4158 N N . ALA B 1 243 ? 7.051 -4.895 -15.469 1 98.94 243 ALA B N 1
ATOM 4159 C CA . ALA B 1 243 ? 8.023 -4.379 -14.508 1 98.94 243 ALA B CA 1
ATOM 4160 C C . ALA B 1 243 ? 9.055 -3.492 -15.203 1 98.94 243 ALA B C 1
ATOM 4162 O O . ALA B 1 243 ? 9.375 -2.404 -14.711 1 98.94 243 ALA B O 1
ATOM 4163 N N . LYS B 1 244 ? 9.508 -3.943 -16.375 1 98.81 244 LYS B N 1
ATOM 4164 C CA . LYS B 1 244 ? 10.484 -3.182 -17.141 1 98.81 244 LYS B CA 1
ATOM 4165 C C . LYS B 1 244 ? 9.906 -1.849 -17.609 1 98.81 244 LYS B C 1
ATOM 4167 O O . LYS B 1 244 ? 10.578 -0.816 -17.531 1 98.81 244 LYS B O 1
ATOM 4172 N N . LYS B 1 245 ? 8.711 -1.894 -18.016 1 98.81 245 LYS B N 1
ATOM 4173 C CA . LYS B 1 245 ? 8.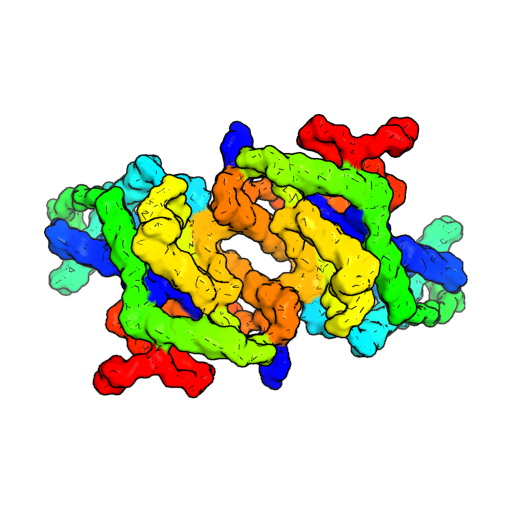023 -0.684 -18.453 1 98.81 245 LYS B CA 1
ATOM 4174 C C . LYS B 1 245 ? 7.961 0.352 -17.328 1 98.81 245 LYS B C 1
ATOM 4176 O O . LYS B 1 245 ? 8.031 1.556 -17.594 1 98.81 245 LYS B O 1
ATOM 4181 N N . LEU B 1 246 ? 7.91 -0.103 -16.094 1 98.69 246 LEU B N 1
ATOM 4182 C CA . LEU B 1 246 ? 7.781 0.781 -14.938 1 98.69 246 LEU B CA 1
ATOM 4183 C C . LEU B 1 246 ? 9.156 1.189 -14.414 1 98.69 246 LEU B C 1
ATOM 4185 O O . LEU B 1 246 ? 9.25 1.902 -13.414 1 98.69 246 LEU B O 1
ATOM 4189 N N . GLY B 1 247 ? 10.25 0.683 -15.062 1 98.75 247 GLY B N 1
ATOM 4190 C CA . GLY B 1 247 ? 11.578 1.188 -14.758 1 98.75 247 GLY B CA 1
ATOM 4191 C C . GLY B 1 247 ? 12.398 0.227 -13.922 1 98.75 247 GLY B C 1
ATOM 4192 O O . GLY B 1 247 ? 13.539 0.533 -13.555 1 98.75 247 GLY B O 1
ATOM 4193 N N . MET B 1 248 ? 11.859 -0.98 -13.664 1 98.88 248 MET B N 1
ATOM 4194 C CA . MET B 1 248 ? 12.609 -1.966 -12.891 1 98.88 248 MET B CA 1
ATOM 4195 C C . MET B 1 248 ? 13.609 -2.707 -13.766 1 98.88 248 MET B C 1
ATOM 4197 O O . MET B 1 248 ? 13.438 -2.791 -14.977 1 98.88 248 MET B O 1
ATOM 4201 N N . LYS B 1 249 ? 14.617 -3.146 -13.164 1 98.75 249 LYS B N 1
ATOM 4202 C CA . LYS B 1 249 ? 15.398 -4.219 -13.773 1 98.75 249 LYS B CA 1
ATOM 4203 C C . LYS B 1 249 ? 14.695 -5.566 -13.617 1 98.75 249 LYS B C 1
ATOM 4205 O O . LYS B 1 249 ? 13.836 -5.727 -12.75 1 98.75 249 LYS B O 1
ATOM 4210 N N . THR B 1 250 ? 15 -6.473 -14.547 1 98.88 250 THR B N 1
ATOM 4211 C CA . THR B 1 250 ? 14.289 -7.746 -14.5 1 98.88 250 THR B CA 1
ATOM 4212 C C . THR B 1 250 ? 15.242 -8.906 -14.781 1 98.88 250 THR B C 1
ATOM 4214 O O . THR B 1 250 ? 16.234 -8.75 -15.5 1 98.88 250 THR B O 1
ATOM 4217 N N . VAL B 1 251 ? 15 -10.039 -14.148 1 98.81 251 VAL B N 1
ATOM 4218 C CA . VAL B 1 251 ? 15.664 -11.312 -14.414 1 98.81 251 VAL B CA 1
ATOM 4219 C C . VAL B 1 251 ? 14.625 -12.406 -14.633 1 98.81 251 VAL B C 1
ATOM 4221 O O . VAL B 1 251 ? 13.805 -12.68 -13.75 1 98.81 251 VAL B O 1
ATOM 4224 N N . LYS B 1 252 ? 14.656 -13 -15.789 1 98.69 252 LYS B N 1
ATOM 4225 C CA . LYS B 1 252 ? 13.766 -14.125 -16.062 1 98.69 252 LYS B CA 1
ATOM 4226 C C . LYS B 1 252 ? 14.289 -15.406 -15.422 1 98.69 252 LYS B C 1
ATOM 4228 O O . LYS B 1 252 ? 15.438 -15.797 -15.641 1 98.69 252 LYS B O 1
ATOM 4233 N N . VAL B 1 253 ? 13.469 -15.953 -14.578 1 98.19 253 VAL B N 1
ATOM 4234 C CA . VAL B 1 253 ? 13.805 -17.266 -14.023 1 98.19 253 VAL B CA 1
ATOM 4235 C C . VAL B 1 253 ? 13.25 -18.359 -14.922 1 98.19 253 VAL B C 1
ATOM 4237 O O . VAL B 1 253 ? 12.039 -18.5 -15.062 1 98.19 253 VAL B O 1
ATOM 4240 N N . GLN B 1 254 ? 14.148 -19.094 -15.477 1 95.12 254 GLN B N 1
ATOM 4241 C CA . GLN B 1 254 ? 13.734 -20.188 -16.359 1 95.12 254 GLN B CA 1
ATOM 4242 C C . GLN B 1 254 ? 13.289 -21.406 -15.57 1 95.12 254 GLN B C 1
ATOM 4244 O O . GLN B 1 254 ? 13.953 -21.797 -14.609 1 95.12 254 GLN B O 1
ATOM 4249 N N . LEU B 1 255 ? 12.164 -21.922 -16.031 1 88.06 255 LEU B N 1
ATOM 4250 C CA . LEU B 1 255 ? 11.656 -23.109 -15.344 1 88.06 255 LEU B CA 1
ATOM 4251 C C . LEU B 1 255 ? 12.719 -24.203 -15.289 1 88.06 255 LEU B C 1
ATOM 4253 O O . LEU B 1 255 ? 13.305 -24.562 -16.312 1 88.06 255 LEU B O 1
ATOM 4257 N N . GLY B 1 256 ? 13.039 -24.641 -14.125 1 87.25 256 GLY B N 1
ATOM 4258 C CA . GLY B 1 256 ? 14 -25.719 -13.93 1 87.25 256 GLY B CA 1
ATOM 4259 C C . GLY B 1 256 ? 15.438 -25.234 -13.938 1 87.25 256 GLY B C 1
ATOM 4260 O O . GLY B 1 256 ? 16.359 -26.016 -13.758 1 87.25 256 GLY B O 1
ATOM 4261 N N . ARG B 1 257 ? 15.617 -23.953 -14.133 1 93.94 257 ARG B N 1
ATOM 4262 C CA . ARG B 1 257 ? 16.984 -23.422 -14.203 1 93.94 257 ARG B CA 1
ATOM 4263 C C . ARG B 1 257 ? 17.125 -22.172 -13.336 1 93.94 257 ARG B C 1
ATOM 4265 O O . ARG B 1 257 ? 17.641 -21.156 -13.789 1 93.94 257 ARG B O 1
ATOM 4272 N N . ALA B 1 258 ? 16.656 -22.328 -12.117 1 96.31 258 ALA B N 1
ATOM 4273 C CA . ALA B 1 258 ? 16.781 -21.203 -11.188 1 96.31 258 ALA B CA 1
ATOM 4274 C C . ALA B 1 258 ? 18.25 -20.938 -10.852 1 96.31 258 ALA B C 1
ATOM 4276 O O . ALA B 1 258 ? 18.594 -19.859 -10.344 1 96.31 258 ALA B O 1
ATOM 4277 N N . ASP B 1 259 ? 19.156 -21.906 -11.164 1 96.56 259 ASP B N 1
ATOM 4278 C CA . ASP B 1 259 ? 20.594 -21.734 -10.938 1 96.56 259 ASP B CA 1
ATOM 4279 C C . ASP B 1 259 ? 21.141 -20.547 -11.719 1 96.56 259 ASP B C 1
ATOM 4281 O O . ASP B 1 259 ? 22.016 -19.812 -11.234 1 96.56 259 ASP B O 1
ATOM 4285 N N . LEU B 1 260 ? 20.578 -20.312 -12.898 1 97.56 260 LEU B N 1
ATOM 4286 C CA . LEU B 1 260 ? 21.016 -19.188 -13.711 1 97.56 260 LEU B CA 1
ATOM 4287 C C . LEU B 1 260 ? 20.625 -17.859 -13.062 1 97.56 260 LEU B C 1
ATOM 4289 O O . LEU B 1 260 ? 21.406 -16.906 -13.094 1 97.56 260 LEU B O 1
ATOM 4293 N N . ALA B 1 261 ? 19.438 -17.812 -12.508 1 98.25 261 ALA B N 1
ATOM 4294 C CA . ALA B 1 261 ? 18.984 -16.609 -11.805 1 98.25 261 ALA B CA 1
ATOM 4295 C C . ALA B 1 261 ? 19.812 -16.359 -10.555 1 98.25 261 ALA B C 1
ATOM 4297 O O . ALA B 1 261 ? 20.125 -15.219 -10.211 1 98.25 261 ALA B O 1
ATOM 4298 N N . VAL B 1 262 ? 20.203 -17.422 -9.859 1 98.38 262 VAL B N 1
ATOM 4299 C CA . VAL B 1 262 ? 21.031 -17.297 -8.664 1 98.38 262 VAL B CA 1
ATOM 4300 C C . VAL B 1 262 ? 22.406 -16.766 -9.039 1 98.38 262 VAL B C 1
ATOM 4302 O O . VAL B 1 262 ? 22.984 -15.953 -8.305 1 98.38 262 VAL B O 1
ATOM 4305 N N . LYS B 1 263 ? 22.891 -17.203 -10.164 1 97.75 263 LYS B N 1
ATOM 4306 C CA . LYS B 1 263 ? 24.156 -16.656 -10.641 1 97.75 263 LYS B CA 1
ATOM 4307 C C . LYS B 1 263 ? 24.062 -15.156 -10.867 1 97.75 263 LYS B C 1
ATOM 4309 O O . LYS B 1 263 ? 24.984 -14.406 -10.547 1 97.75 263 LYS B O 1
ATOM 4314 N N . GLU B 1 264 ? 22.969 -14.727 -11.438 1 97.94 264 GLU B N 1
ATOM 4315 C CA . GLU B 1 264 ? 22.734 -13.289 -11.609 1 97.94 264 GLU B CA 1
ATOM 4316 C C . GLU B 1 264 ? 22.688 -12.578 -10.258 1 97.94 264 GLU B C 1
ATOM 4318 O O . GLU B 1 264 ? 23.219 -11.477 -10.117 1 97.94 264 GLU B O 1
ATOM 4323 N N . LEU B 1 265 ? 22.047 -13.219 -9.281 1 97.81 265 LEU B N 1
ATOM 4324 C CA . LEU B 1 265 ? 22 -12.68 -7.93 1 97.81 265 LEU B CA 1
ATOM 4325 C C . LEU B 1 265 ? 23.406 -12.516 -7.367 1 97.81 265 LEU B C 1
ATOM 4327 O O . LEU B 1 265 ? 23.719 -11.5 -6.73 1 97.81 265 LEU B O 1
ATOM 4331 N N . GLU B 1 266 ? 24.219 -13.516 -7.652 1 97.56 266 GLU B N 1
ATOM 4332 C CA . GLU B 1 266 ? 25.609 -13.445 -7.184 1 97.56 266 GLU B CA 1
ATOM 4333 C C . GLU B 1 266 ? 26.328 -12.25 -7.785 1 97.56 266 GLU B C 1
ATOM 4335 O O . GLU B 1 266 ? 27.031 -11.523 -7.078 1 97.56 266 GLU B O 1
ATOM 4340 N N . LYS B 1 267 ? 26.141 -12.047 -9.016 1 96.38 267 LYS B N 1
ATOM 4341 C CA . LYS B 1 267 ? 26.781 -10.93 -9.695 1 96.38 267 LYS B CA 1
ATOM 4342 C C . LYS B 1 267 ? 26.312 -9.594 -9.125 1 96.38 267 LYS B C 1
ATOM 4344 O O . LYS B 1 267 ? 27.125 -8.695 -8.898 1 96.38 267 LYS B O 1
ATOM 4349 N N . MET B 1 268 ? 25.062 -9.508 -8.812 1 94.31 268 MET B N 1
ATOM 4350 C CA . MET B 1 268 ? 24.469 -8.25 -8.375 1 94.31 268 MET B CA 1
ATOM 4351 C 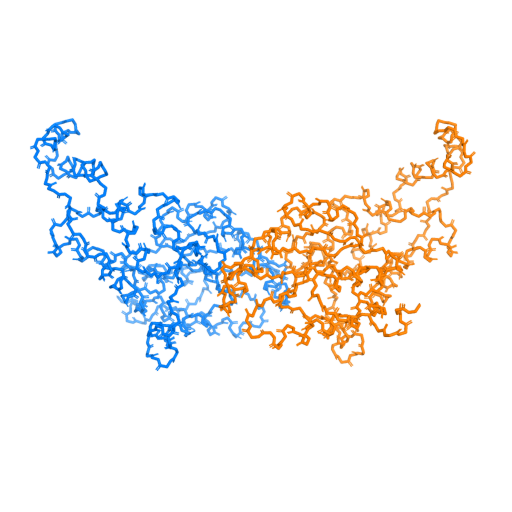C . MET B 1 268 ? 24.844 -7.941 -6.93 1 94.31 268 MET B C 1
ATOM 4353 O O . MET B 1 268 ? 24.953 -6.777 -6.551 1 94.31 268 MET B O 1
ATOM 4357 N N . THR B 1 269 ? 25.016 -8.961 -6.152 1 94.12 269 THR B N 1
ATOM 4358 C CA . THR B 1 269 ? 25.172 -8.75 -4.719 1 94.12 269 THR B CA 1
ATOM 4359 C C . THR B 1 269 ? 26.641 -8.93 -4.305 1 94.12 269 THR B C 1
ATOM 4361 O O . THR B 1 269 ? 27.031 -8.516 -3.209 1 94.12 269 THR B O 1
ATOM 4364 N N . GLY B 1 270 ? 27.406 -9.594 -5.094 1 94 270 GLY B N 1
ATOM 4365 C CA . GLY B 1 270 ? 28.781 -9.93 -4.738 1 94 270 GLY B CA 1
ATOM 4366 C C . GLY B 1 270 ? 28.875 -11.062 -3.73 1 94 270 GLY B C 1
ATOM 4367 O O . GLY B 1 270 ? 29.938 -11.312 -3.174 1 94 270 GLY B O 1
ATOM 4368 N N . MET B 1 271 ? 27.719 -11.75 -3.549 1 94.56 271 MET B N 1
ATOM 4369 C CA . MET B 1 271 ? 27.672 -12.82 -2.562 1 94.56 271 MET B CA 1
ATOM 4370 C C . MET B 1 271 ? 27.812 -14.188 -3.232 1 94.56 271 MET B C 1
ATOM 4372 O O . MET B 1 271 ? 27.516 -14.336 -4.418 1 94.56 271 MET B O 1
ATOM 4376 N N . SER B 1 272 ? 28.344 -15.203 -2.467 1 95.56 272 SER B N 1
ATOM 4377 C CA . SER B 1 272 ? 28.297 -16.594 -2.887 1 95.56 272 SER B CA 1
ATOM 4378 C C . SER B 1 272 ? 26.984 -17.266 -2.453 1 95.56 272 SER B C 1
ATOM 4380 O O . SER B 1 272 ? 26.797 -17.547 -1.27 1 95.56 272 SER B O 1
ATOM 4382 N N . LEU B 1 273 ? 26.156 -17.438 -3.473 1 96.44 273 LEU B N 1
ATOM 4383 C CA . LEU B 1 273 ? 24.812 -17.875 -3.131 1 96.44 273 LEU B CA 1
ATOM 4384 C C . LEU B 1 273 ? 24.578 -19.312 -3.598 1 96.44 273 LEU B C 1
ATOM 4386 O O . LEU B 1 273 ? 23.75 -20.031 -3.031 1 96.44 273 LEU B O 1
ATOM 4390 N N . LEU B 1 274 ? 25.281 -19.703 -4.664 1 91.69 274 LEU B N 1
ATOM 4391 C CA . LEU B 1 274 ? 25.125 -21.078 -5.141 1 91.69 274 LEU B CA 1
ATOM 4392 C C . LEU B 1 274 ? 25.906 -22.047 -4.266 1 91.69 274 LEU B C 1
ATOM 4394 O O . LEU B 1 274 ? 27.031 -21.75 -3.852 1 91.69 274 LEU B O 1
ATOM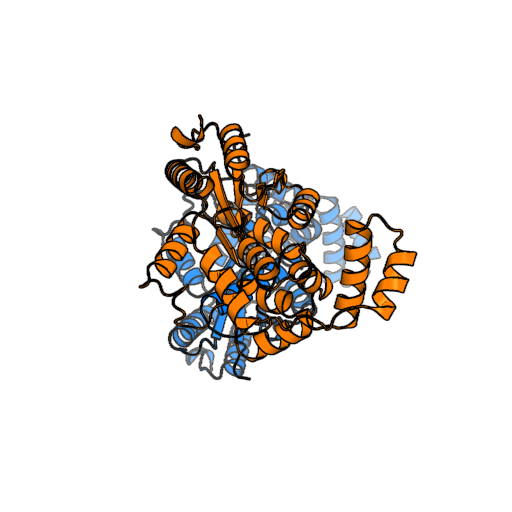 4398 N N . ASP B 1 275 ? 25.203 -23.062 -3.811 1 77.5 275 ASP B N 1
ATOM 4399 C CA . ASP B 1 275 ? 25.938 -24.109 -3.102 1 77.5 275 ASP B CA 1
ATOM 4400 C C . ASP B 1 275 ? 26.984 -24.75 -4.012 1 77.5 275 ASP B C 1
ATOM 4402 O O . ASP B 1 275 ? 26.812 -24.781 -5.234 1 77.5 275 ASP B O 1
ATOM 4406 N N . ASP B 1 276 ? 28.078 -25.094 -3.35 1 63.06 276 ASP B N 1
ATOM 4407 C CA . ASP B 1 276 ? 29.219 -25.688 -4.023 1 63.06 276 ASP B CA 1
ATOM 4408 C C . ASP B 1 276 ? 28.797 -26.797 -4.965 1 63.06 276 ASP B C 1
ATOM 4410 O O . ASP B 1 276 ? 29.359 -26.969 -6.051 1 63.06 276 ASP B O 1
ATOM 4414 N N . LYS B 1 277 ? 27.891 -27.578 -4.66 1 52.28 277 LYS B N 1
ATOM 4415 C CA . LYS B 1 277 ? 27.531 -28.703 -5.52 1 52.28 277 LYS B CA 1
ATOM 4416 C C . LYS B 1 277 ? 26.906 -28.219 -6.828 1 52.28 277 LYS B C 1
ATOM 4418 O O . LYS B 1 277 ? 27.078 -28.844 -7.875 1 52.28 277 LYS B O 1
ATOM 4423 N N . ALA B 1 278 ? 26.188 -27.125 -6.781 1 52.44 278 ALA B N 1
ATOM 4424 C CA . ALA B 1 278 ? 25.5 -26.609 -7.961 1 52.44 278 ALA B CA 1
ATOM 4425 C C . ALA B 1 278 ? 26.469 -25.812 -8.844 1 52.44 278 ALA B C 1
ATOM 4427 O O . ALA B 1 278 ? 26.156 -25.5 -9.992 1 52.44 278 ALA B O 1
ATOM 4428 N N . ARG B 1 279 ? 27.641 -25.406 -8.312 1 51.31 279 ARG B N 1
ATOM 4429 C CA . ARG B 1 279 ? 28.625 -24.641 -9.062 1 51.31 279 ARG B CA 1
ATOM 4430 C C . ARG B 1 279 ? 29.391 -25.531 -10.039 1 51.31 279 ARG B C 1
ATOM 4432 O O . ARG B 1 279 ? 29.953 -25.031 -11.016 1 51.31 279 ARG B O 1
ATOM 4439 N N . LEU B 1 280 ? 29.391 -26.844 -9.82 1 37.69 280 LEU B N 1
ATOM 4440 C CA . LEU B 1 280 ? 30.141 -27.734 -10.703 1 37.69 280 LEU B CA 1
ATOM 4441 C C . LEU B 1 280 ? 29.297 -28.125 -11.914 1 37.69 280 LEU B C 1
ATOM 4443 O O . LEU B 1 280 ? 28.078 -28.297 -11.805 1 37.69 280 LEU B O 1
#

Solvent-accessible surface area (backbone atoms only — not comparable to full-atom values): 29013 Å² total; per-residue (Å²): 129,94,37,56,33,46,31,45,32,30,30,40,66,29,39,40,13,33,36,37,61,55,43,52,52,54,48,26,62,74,70,69,42,68,83,62,47,67,61,48,33,57,59,72,41,39,78,81,19,44,69,44,28,29,20,24,36,74,46,66,70,48,74,65,39,43,52,43,38,39,51,52,65,49,36,58,69,60,46,53,56,49,49,16,52,50,45,14,66,72,64,74,42,55,61,66,60,22,39,55,48,30,73,74,60,60,71,78,68,68,88,70,61,49,61,61,50,50,51,47,18,55,56,48,35,67,38,64,21,88,47,32,38,59,27,47,54,51,48,36,53,50,33,73,64,37,85,71,37,44,52,44,38,34,34,53,29,76,32,66,62,73,55,91,81,39,60,69,70,26,64,88,34,73,53,7,36,50,50,51,53,59,56,65,53,32,80,44,76,47,42,12,20,37,48,55,30,35,78,55,46,65,66,39,54,54,50,49,47,34,50,50,12,22,53,27,36,75,65,70,32,39,70,26,59,54,47,70,38,28,40,38,37,33,53,48,67,66,46,43,51,44,43,40,74,64,44,24,42,69,44,74,22,44,83,95,36,39,55,60,42,45,50,52,49,22,69,74,67,74,46,91,42,69,53,73,75,73,73,105,130,93,37,58,35,46,32,44,33,30,28,39,67,30,40,39,14,33,38,37,61,55,44,51,52,52,47,26,63,74,71,68,41,69,83,63,48,67,62,47,33,57,60,71,40,40,79,82,17,44,67,44,28,29,22,23,36,72,45,68,70,47,72,66,40,45,53,44,39,39,52,50,64,49,36,58,70,62,44,53,55,49,51,15,53,50,44,12,66,73,64,73,42,55,61,67,58,22,38,55,50,29,73,75,59,59,71,78,70,68,88,72,61,49,62,62,51,51,53,46,18,56,54,49,34,66,39,64,22,86,48,31,36,60,27,46,52,51,49,35,52,49,33,73,65,38,86,71,36,45,53,44,38,33,34,53,29,77,31,66,61,73,55,89,80,37,60,69,70,26,66,87,34,75,53,8,39,49,49,52,53,58,57,65,52,32,79,42,76,47,44,11,20,37,49,55,30,35,79,55,47,66,65,37,56,54,50,50,47,35,51,50,11,23,54,25,36,74,64,70,32,37,70,26,57,54,47,69,35,29,37,38,37,32,52,49,67,66,46,41,52,45,42,42,74,64,44,25,41,69,44,73,22,43,82,95,37,39,56,61,41,43,50,52,47,22,69,74,67,73,48,91,42,71,54,73,77,75,74,104

Foldseek 3Di:
DQFAAQEEEEEQALFFFDHLVVLVQVQCVVQVNQPPLLVQLQVVCPCVALLNCQLLLVDAPDPVSLVRSQCSQQDPVSQLQVQLVSCCVVVVHDSVVSNVVSVVDPDHRDRDPSVVSVVSSLVRSLGGDPQNNQLLVVLLVVCVVPPLNRYAYEYAYRDGDHPPPDQCCPCVHPNNVSVVVVCVSHLYYDRNSVNSHHPPPLVSVVVRQVVQQCSCVVVVNGDGHALCSYEYEDQDPRSQVSSVVRNHHYDHNHRVPSVVVSVVVCVVPVDDRGPPVSVD/DQFAAQEEEEEQALFFFDHLVVLVQVQCVVQVNQPPLLVQLQVVCPCVALLNCQLLLVDAPDPVSLVRSQCSQQDPVSQLQVQLVSCCVVVVHDSVVSSVVSVVDPDHRDRDPSVVSVVSSLVRSLGGDPQNNQLLVVLLVVCVVPPLNRYAYEYAYRDGDHPPPDQCCPCVHPNNVSVVVVCVSHLYYDRNSVVSHHPPPLVSVVVRQVVQQCSCVVVVNGDGHALCSYEYEDQDPRSQVSSVVRNHHYDHNHRVPSVVVSVVVCVVPVDDRGPPVSVD

Nearest PDB structures (foldseek):
  5akk-assembly1_A  TM=8.737E-01  e=5.700E-14  Homo sapiens
  5am2-assembly1_A-2  TM=8.625E-01  e=9.817E-14  Homo sapiens
  5ai8-assembly1_A-2  TM=8.557E-01  e=9.817E-14  Homo sapiens
  5fp0-assembly1_A-2  TM=8.294E-01  e=6.355E-14  Homo sapiens
  2pr7-assembly2_B  TM=7.698E-01  e=1.450E-05  Corynebacterium glutamicum ATCC 13032

Secondary structure (DSSP, 8-state):
-TT--EEEEE-SBTTTB--THHHHHHHHHHHTPPTTHHHHHHHHTGGGSHHHHHHTTSS-SSHHHHHHHHHHHT-HHHHHHHHHHHHHHHHT--HHHHHHHHHHHPPPPP---HHHHHHHHHHHTTSBPTTHHHHHHHHHHHHHH-TT--EEEEEEE----PPTT-TTT-TTSHHHHHHHHHHHT-SEEEEHHHHT--TTSHHHHHHHHHHHHHHHHHTT-SS---GGGEEEEES-HHHHHHHHHTT-EEEE-BTTBHHHHHHHHHHHH----S-HHHH-/-TT--EEEEE-SBTTTB--THHHHHHHHHHHTPPTTHHHHHHHHTGGGSHHHHHHTTSS-SSHHHHHHHHHHHT-HHHHHHHHHHHHHHHHT--HHHHHHHHHHHPPPPP---HHHHHHHHHHHTTSBPTTHHHHHHHHHHHHHH-TT--EEEEEEE----PPTT-TTT-TTSHHHHHHHHHHHT-SEEEEHHHHT--TTSHHHHHHHHHHHHHHHHHTT-SS---GGGEEEEES-HHHHHHHHHTT-EEEE-BTTBHHHHHHHHHHHH----S-HHHH-

Sequence (560 aa):
MAGYPQVLLFDIGGVCVVSPFQAILDYEKFKGIPLGYINHAISASGPEGAWSKIERGDIPLDAEFFRLFKADLSNERRWREYYARSIAKNRNVSKGQAAEEAAHQVPPVPDIDVEWLYWRMMTIAREPDPYMWPALQKLRKAADQDRKGKLILGALSNTSIFPPGHPLTDETTPEGKRNKELKGVFDIFVSSAHVGLRKPDEAIYKYAITRLHEHVKLNGLGRGVRPQDITFFDDIGTNLRTAKKLGMKTVKVQLGRADLAVKELEKMTGMSLLDDKARLMAGYPQVLLFDIGGVCVVSPFQAILDYEKFKGIPLGYINHAISASGPEGAWSKIERGDIPLDAEFFRLFKADLSNERRWREYYARSIAKNRNVSKGQAAEEAAHQVPPVPDIDVEWLYWRMMTIAREPDPYMWPALQKLRKAADQDRKGKLILGALSNTSIFPPGHPLTDETTPEGKRNKELKGVFDIFVSSAHVGLRKPDEAIYKYAITRLHEHVKLNGLGRGVRPQDITFFDDIGTNLRTAKKLGMKTVKVQLGRADLAVKELEKMTGMSLLDDKARL